Protein AF-A0A2G8KQA8-F1 (afdb_monomer)

pLDDT: mean 78.53, std 25.33, range [18.86, 98.88]

InterPro domains:
  IPR009581 FAM20, C-terminal [PF06702] (255-430)
  IPR024869 FAM20 [PTHR12450] (259-436)

Mean predicted aligned error: 11.68 Å

Sequence (452 aa):
MFLDVGWCCCANGKLRKRIMVLISGQYLLHINIWHDICTEEEKAERGLNFRNEETMEKIGGSSQQYKVSRSELIPFVFVRNRNKFEALFRDHESSNKLPEDFSSRDELFKSHDDHDANKTYKPWERFHRDINRYQLYSYNNTEMMTSLMTYLNEAPIKICQQMPGGTQIKLNITFQDGGQALMKPWRVPREFETLPNHYFFADIERHTSEIAAFHLDRILDFRRVPPTFGRIFNITSEIRPHANGKAFKKSFFKSPEVGHRKTWINPFKRAYRLARGGAIWEDDPSYCHTVVMQKPPYNRGRRLLDIVDLAIFDFLIDNFDRHNYNTLRNFNNFTSTIHYDHGRAFGRYKEDDILALAALKQCCILRNSTYQRLLLLDKDEYKLGDVMRESLSLDPIAPVLYEPHYDALNRRLGIVIKEVKRCIEYSESESDVLKAEPTLAEYLRSIKPHND

Secondary structure (DSSP, 8-state):
-----------SS--------------------------SGGGSS------------------------TTS----------HHHHHHHHTS--SSPPPTT--TTTBSS-GGG---TT-PPPHHHHHHHH-BSS-SS-TT-HHHHHHHHHHHHHPPEEEEEEPSSSSS--EEEEETTS-EEEE----S-TT-PPPTT--GGGPPPPHHHHHHHHHHHHHTT---SPP-------IIIIITTTB-TTTTS----PPPSSSPEEEEE-TTPPP--SSS---HHHH-TTHIIIIITTSTTTTSTTHHHHHHHHHHHHHHTT----SEEEEEGGGTTSSPEEP---TT-S--SS---GGGGHHHHHH--EEHHHHHHHHHHTSGGG-HHHHHHHHHTTSTT---S-THHHHHHHHHHHHHHHHHHHHHHTSSSHHHHEEPPPPHHHHHHHHS----

Nearest PDB structures (foldseek):
  5yh0-assembly1_C  TM=8.962E-01  e=3.379E-32  Danio rerio
  5yh0-assembly1_K  TM=8.976E-01  e=4.184E-32  Danio rerio
  5yh0-assembly1_I  TM=9.023E-01  e=1.430E-31  Danio rerio
  5yh2-assembly1_B  TM=8.964E-01  e=9.696E-29  Homo sapiens
  5yh2-assembly1_A  TM=8.935E-01  e=1.336E-28  Homo sapiens

Solvent-accessible surface area (backbone atoms only — not comparable to full-atom values): 27705 Å² total; per-residue (Å²): 134,85,71,50,71,89,87,85,62,68,52,86,91,70,96,73,92,81,85,82,89,86,74,90,35,50,82,83,86,87,81,95,76,92,82,82,44,59,55,73,83,77,55,76,87,59,94,71,92,77,84,78,89,88,86,84,79,87,79,88,72,79,88,76,76,81,74,81,57,91,81,76,76,74,76,73,84,83,76,87,66,47,62,41,40,53,41,54,61,71,80,37,78,75,60,67,64,82,61,92,83,69,51,72,86,40,36,72,47,52,73,86,80,60,93,55,97,82,69,82,70,54,53,70,56,48,47,52,45,54,18,36,40,71,29,49,49,68,90,81,48,60,68,60,52,50,45,37,46,51,46,72,55,65,59,55,70,53,38,37,42,77,54,87,72,81,96,63,80,41,32,42,36,30,32,72,90,69,51,74,48,84,45,56,60,88,74,70,65,68,82,56,60,62,58,93,87,57,52,67,93,71,54,70,58,34,42,46,24,37,29,51,47,23,55,48,29,53,74,65,54,56,29,30,40,67,93,47,73,46,68,88,75,56,54,77,76,61,40,53,81,25,42,55,86,78,55,87,60,87,82,85,77,81,70,76,94,63,78,50,70,41,80,44,75,36,93,81,31,70,57,94,64,96,63,92,73,74,27,72,67,78,78,34,74,56,38,33,64,74,52,44,50,68,32,85,69,37,50,54,60,52,43,42,48,48,48,23,55,47,22,52,50,28,39,50,38,45,36,74,75,58,46,56,48,32,30,45,48,89,46,55,82,71,36,39,54,41,54,71,89,36,25,51,18,61,26,54,48,92,64,80,71,68,71,42,34,44,53,40,75,35,53,36,43,40,43,40,41,53,52,54,48,52,60,49,29,69,33,84,79,37,27,45,27,59,25,49,53,38,58,41,62,76,39,81,53,51,76,53,71,38,56,61,46,32,56,31,33,43,54,40,49,54,52,52,53,50,52,51,51,52,39,37,74,75,40,98,42,59,68,69,22,42,31,76,86,69,50,70,69,58,38,56,57,74,69,53,78,84,88,124

Organism: Stichopus japonicus (NCBI:txid307972)

Foldseek 3Di:
DDFDADDDDDDDPDDDDDDDDDDGGDDDDDDDDDDDDDDDVVPPPDPDDDDDDDDDDDDDDDPDPPPPDPPPDQDDDDDPDLQLLVCLLVVDDQLQDDDPPDDLLFFLDGPVVDPDPPDDDQLVRVQNRQCGQQASHDQPPVVSLVSVLCCVADFAFQAWEFDPDDDATWIWTAGPVGDIDIDDDADDDQPAAADPPDDLVRFFFHLLQLQLLCLLCSLLSRRQRPRHFDYDDPCVPRPVVRHPPVPVPDDDDDDPPGQDKDKDFQLLQWDPDPDDDIRPLVVDLQCCVPPVCVDPPRVFACVLQLSLVVLLSCQLFVRRRPRMWIFGPSNPSSGHIHDDDSRSTPNDLVDGDCSSNSSCQRQLAYALSSLVSLVVCLDPSNPQLSSSSSSCSPGPPPVSHRNSSSVSSNVSSVVSNVSNVVSCVPDPHNCSHHPYHGDPVRRVVVPDDPPD

Structure (mmCIF, N/CA/C/O backbone):
data_AF-A0A2G8KQA8-F1
#
_entry.id   AF-A0A2G8KQA8-F1
#
loop_
_atom_site.group_PDB
_atom_site.id
_atom_site.type_symbol
_atom_site.label_atom_id
_atom_site.label_alt_id
_atom_site.label_comp_id
_atom_site.label_asym_id
_atom_site.label_entity_id
_atom_site.label_seq_id
_atom_site.pdbx_PDB_ins_code
_atom_site.Cartn_x
_atom_site.Cartn_y
_atom_site.Cartn_z
_atom_site.occupancy
_atom_site.B_iso_or_equiv
_atom_site.auth_seq_id
_atom_site.auth_comp_id
_atom_site.auth_asym_id
_atom_site.auth_atom_id
_atom_site.pdbx_PDB_model_num
ATOM 1 N N . MET A 1 1 ? 33.728 9.127 2.354 1.00 21.34 1 MET A N 1
ATOM 2 C CA . MET A 1 1 ? 34.869 8.268 1.973 1.00 21.34 1 MET A CA 1
ATOM 3 C C . MET A 1 1 ? 35.042 8.419 0.470 1.00 21.34 1 MET A C 1
ATOM 5 O O . MET A 1 1 ? 34.021 8.471 -0.207 1.00 21.34 1 MET A O 1
ATOM 9 N N . PHE A 1 2 ? 36.262 8.636 -0.023 1.00 18.86 2 PHE A N 1
ATOM 10 C CA . PHE A 1 2 ? 36.504 8.922 -1.444 1.00 18.86 2 PHE A CA 1
ATOM 11 C C . PHE A 1 2 ? 36.465 7.645 -2.299 1.00 18.86 2 PHE A C 1
ATOM 13 O O . PHE A 1 2 ? 36.791 6.565 -1.817 1.00 18.86 2 PHE A O 1
ATOM 20 N N . LEU A 1 3 ? 36.059 7.806 -3.559 1.00 22.08 3 LEU A N 1
ATOM 21 C CA . LEU A 1 3 ? 36.198 6.821 -4.634 1.00 22.08 3 LEU A CA 1
ATOM 22 C C . LEU A 1 3 ? 37.548 7.037 -5.336 1.00 22.08 3 LEU A C 1
ATOM 24 O O . LEU A 1 3 ? 37.953 8.184 -5.524 1.00 22.08 3 LEU A O 1
ATOM 28 N N . ASP A 1 4 ? 38.196 5.950 -5.743 1.00 20.31 4 ASP A N 1
ATOM 29 C CA . ASP A 1 4 ? 39.437 5.913 -6.519 1.00 20.31 4 ASP A CA 1
ATOM 30 C C . ASP A 1 4 ? 39.538 4.562 -7.264 1.00 20.31 4 ASP A C 1
ATOM 32 O O . ASP A 1 4 ? 39.092 3.525 -6.761 1.00 20.31 4 ASP A O 1
ATOM 36 N N . VAL A 1 5 ? 40.094 4.553 -8.475 1.00 24.53 5 VAL A N 1
ATOM 37 C CA . VAL A 1 5 ? 39.963 3.439 -9.429 1.00 24.53 5 VAL A CA 1
ATOM 38 C C . VAL A 1 5 ? 41.326 3.029 -9.995 1.00 24.53 5 VAL A C 1
ATOM 40 O O . VAL A 1 5 ? 41.736 3.502 -11.053 1.00 24.53 5 VAL A O 1
ATOM 43 N N . GLY A 1 6 ? 42.008 2.097 -9.329 1.00 22.22 6 GLY A N 1
ATOM 44 C CA . GLY A 1 6 ? 43.159 1.393 -9.909 1.00 22.22 6 GLY A CA 1
ATOM 45 C C . GLY A 1 6 ? 42.725 0.352 -10.952 1.00 22.22 6 GLY A C 1
ATOM 46 O O . GLY A 1 6 ? 41.716 -0.329 -10.760 1.00 22.22 6 GLY A O 1
ATOM 47 N N . TRP A 1 7 ? 43.470 0.228 -12.056 1.00 27.27 7 TRP A N 1
ATOM 48 C CA . TRP A 1 7 ? 43.166 -0.680 -13.175 1.00 27.27 7 TRP A CA 1
ATOM 49 C C . TRP A 1 7 ? 44.013 -1.965 -13.169 1.00 27.27 7 TRP A C 1
ATOM 51 O O . TRP A 1 7 ? 45.228 -1.895 -13.015 1.00 27.27 7 TRP A O 1
ATOM 61 N N . CYS A 1 8 ? 43.354 -3.103 -13.436 1.00 24.64 8 CYS A N 1
ATOM 62 C CA . CYS A 1 8 ? 43.906 -4.427 -13.791 1.00 24.64 8 CYS A CA 1
ATOM 63 C C . CYS A 1 8 ? 42.892 -5.154 -14.716 1.00 24.64 8 CYS A C 1
ATOM 65 O O . CYS A 1 8 ? 41.729 -4.741 -14.774 1.00 24.64 8 CYS A O 1
ATOM 67 N N . CYS A 1 9 ? 43.260 -6.243 -15.411 1.00 32.12 9 CYS A N 1
ATOM 68 C CA . CYS A 1 9 ? 42.311 -7.036 -16.222 1.00 32.12 9 CYS A CA 1
ATOM 69 C C . CYS A 1 9 ? 42.549 -8.572 -16.219 1.00 32.12 9 CYS A C 1
ATOM 71 O O . CYS A 1 9 ? 41.814 -9.257 -15.504 1.00 32.12 9 CYS A O 1
ATOM 73 N N . CYS A 1 10 ? 43.473 -9.222 -16.947 1.00 31.94 10 CYS A N 1
ATOM 74 C CA . CYS A 1 10 ? 44.391 -8.784 -18.014 1.00 31.94 10 CYS A CA 1
ATOM 75 C C . CYS A 1 10 ? 44.670 -9.894 -19.064 1.00 31.94 10 CYS A C 1
ATOM 77 O O . CYS A 1 10 ? 43.884 -10.023 -20.003 1.00 31.94 10 CYS A O 1
ATOM 79 N N . ALA A 1 11 ? 45.740 -10.704 -18.950 1.00 30.33 11 ALA A N 1
ATOM 80 C CA . ALA A 1 11 ? 46.207 -11.601 -20.019 1.00 30.33 11 ALA A CA 1
ATOM 81 C C . ALA A 1 11 ? 46.824 -12.947 -19.552 1.00 30.33 11 ALA A C 1
ATOM 83 O O . ALA A 1 11 ? 47.834 -12.989 -18.863 1.00 30.33 11 ALA A O 1
ATOM 84 N N . ASN A 1 12 ? 46.255 -14.065 -20.031 1.00 29.34 12 ASN A N 1
ATOM 85 C CA . ASN A 1 12 ? 46.916 -15.382 -20.176 1.00 29.34 12 ASN A CA 1
ATOM 86 C C . ASN A 1 12 ? 46.360 -16.108 -21.433 1.00 29.34 12 ASN A C 1
ATOM 88 O O . ASN A 1 12 ? 46.082 -17.306 -21.445 1.00 29.34 12 ASN A O 1
ATOM 92 N N . GLY A 1 13 ? 46.056 -15.326 -22.479 1.00 31.31 13 GLY A N 1
ATOM 93 C CA . GLY A 1 13 ? 45.678 -15.804 -23.817 1.00 31.31 13 GLY A CA 1
ATOM 94 C C . GLY A 1 13 ? 44.315 -16.497 -24.006 1.00 31.31 13 GLY A C 1
ATOM 95 O O . GLY A 1 13 ? 44.051 -16.957 -25.114 1.00 31.31 13 GLY A O 1
ATOM 96 N N . LYS A 1 14 ? 43.434 -16.601 -22.996 1.00 26.62 14 LYS A N 1
ATOM 97 C CA . LYS A 1 14 ? 42.127 -17.290 -23.131 1.00 26.62 14 LYS A CA 1
ATOM 98 C C . LYS A 1 14 ? 40.945 -16.480 -22.588 1.00 26.62 14 LYS A C 1
ATOM 100 O O . LYS A 1 14 ? 40.931 -16.087 -21.426 1.00 26.62 14 LYS A O 1
ATOM 105 N N . LEU A 1 15 ? 39.918 -16.291 -23.425 1.00 29.31 15 LEU A N 1
ATOM 106 C CA . LEU A 1 15 ? 38.656 -15.641 -23.054 1.00 29.31 15 LEU A CA 1
ATOM 107 C C . LEU A 1 15 ? 37.877 -16.456 -22.006 1.00 29.31 15 LEU A C 1
ATOM 109 O O . LEU A 1 15 ? 37.531 -17.613 -22.241 1.00 29.31 15 LEU A O 1
ATOM 113 N N . ARG A 1 16 ? 37.496 -15.807 -20.899 1.00 25.53 16 ARG A N 1
ATOM 114 C CA . ARG A 1 16 ? 36.477 -16.289 -19.951 1.00 25.53 16 ARG A CA 1
ATOM 115 C C . ARG A 1 16 ? 35.281 -15.333 -19.954 1.00 25.53 16 ARG A C 1
ATOM 117 O O . ARG A 1 16 ? 35.460 -14.120 -19.878 1.00 25.53 16 ARG A O 1
ATOM 124 N N . LYS A 1 17 ? 34.051 -15.862 -19.989 1.00 24.86 17 LYS A N 1
ATOM 125 C CA . LYS A 1 17 ? 32.833 -15.061 -19.768 1.00 24.86 17 LYS A CA 1
ATOM 126 C C . LYS A 1 17 ? 32.729 -14.687 -18.281 1.00 24.86 17 LYS A C 1
ATOM 128 O O . LYS A 1 17 ? 32.199 -15.472 -17.500 1.00 24.86 17 LYS A O 1
ATOM 133 N N . ARG A 1 18 ? 33.211 -13.502 -17.887 1.00 23.42 18 ARG A N 1
ATOM 134 C CA . ARG A 1 18 ? 32.803 -12.869 -16.617 1.00 23.42 18 ARG A CA 1
ATOM 135 C C . ARG A 1 18 ? 31.377 -12.317 -16.747 1.00 23.42 18 ARG A C 1
ATOM 137 O O . ARG A 1 18 ? 30.971 -11.911 -17.835 1.00 23.42 18 ARG A O 1
ATOM 144 N N . ILE A 1 19 ? 30.651 -12.242 -15.634 1.00 24.67 19 ILE A N 1
ATOM 145 C CA . ILE A 1 19 ? 29.413 -11.461 -15.485 1.00 24.67 19 ILE A CA 1
ATOM 146 C C . ILE A 1 19 ? 29.564 -10.657 -14.190 1.00 24.67 19 ILE A C 1
ATOM 148 O O . ILE A 1 19 ? 29.919 -11.222 -13.160 1.00 24.67 19 ILE A O 1
ATOM 152 N N . MET A 1 20 ? 29.374 -9.337 -14.254 1.00 21.27 20 MET A N 1
ATOM 153 C CA . MET A 1 20 ? 29.658 -8.403 -13.157 1.00 21.27 20 MET A CA 1
ATOM 154 C C . MET A 1 20 ? 28.683 -7.220 -13.195 1.00 21.27 20 MET A C 1
ATOM 156 O O . MET A 1 20 ? 28.282 -6.783 -14.273 1.00 21.27 20 MET A O 1
ATOM 160 N N . VAL A 1 21 ? 28.373 -6.649 -12.028 1.00 32.19 21 VAL A N 1
ATOM 161 C CA . VAL A 1 21 ? 27.911 -5.254 -11.919 1.00 32.19 21 VAL A CA 1
ATOM 162 C C . VAL A 1 21 ? 29.154 -4.381 -11.744 1.00 32.19 21 VAL A C 1
ATOM 164 O O . VAL A 1 21 ? 30.045 -4.746 -10.981 1.00 32.19 21 VAL A O 1
ATOM 167 N N . LEU A 1 22 ? 29.234 -3.249 -12.449 1.00 19.50 22 LEU A N 1
ATOM 168 C CA . LEU A 1 22 ? 30.428 -2.401 -12.473 1.00 19.50 22 LEU A CA 1
ATOM 169 C C . LEU A 1 22 ? 30.052 -0.934 -12.212 1.00 19.50 22 LEU A C 1
ATOM 171 O O . LEU A 1 22 ? 29.416 -0.285 -13.039 1.00 19.50 22 LEU A O 1
ATOM 175 N N . ILE A 1 23 ? 30.478 -0.423 -11.056 1.00 24.95 23 ILE A N 1
ATOM 176 C CA . ILE A 1 23 ? 30.623 1.008 -10.756 1.00 24.95 23 ILE A CA 1
ATOM 177 C C . ILE A 1 23 ? 32.128 1.247 -10.594 1.00 24.95 23 ILE A C 1
ATOM 179 O O . ILE A 1 23 ? 32.822 0.402 -10.030 1.00 24.95 23 ILE A O 1
ATOM 183 N N . SER A 1 24 ? 32.651 2.357 -11.115 1.00 29.48 24 SER A N 1
ATOM 184 C CA . SER A 1 24 ? 34.073 2.693 -10.985 1.00 29.48 24 SER A CA 1
ATOM 185 C C . SER A 1 24 ? 34.456 2.876 -9.507 1.00 29.48 24 SER A C 1
ATOM 187 O O . SER A 1 24 ? 33.782 3.637 -8.814 1.00 29.48 24 SER A O 1
ATOM 189 N N . GLY A 1 25 ? 35.506 2.171 -9.065 1.00 26.42 25 GLY A N 1
ATOM 190 C CA . GLY A 1 25 ? 35.935 1.982 -7.667 1.00 26.42 25 GLY A CA 1
ATOM 191 C C . GLY A 1 25 ? 36.143 3.240 -6.806 1.00 26.42 25 GLY A C 1
ATOM 192 O O . GLY A 1 25 ? 36.114 4.367 -7.286 1.00 26.42 25 GLY A O 1
ATOM 193 N N . GLN A 1 26 ? 36.343 3.105 -5.493 1.00 23.48 26 GLN A N 1
ATOM 194 C CA . GLN A 1 26 ? 36.971 1.969 -4.805 1.00 23.48 26 GLN A CA 1
ATOM 195 C C . GLN A 1 26 ? 35.992 1.067 -4.025 1.00 23.48 26 GLN A C 1
ATOM 197 O O . GLN A 1 26 ? 34.780 1.271 -4.031 1.00 23.48 26 GLN A O 1
ATOM 202 N N . TYR A 1 27 ? 36.553 0.060 -3.349 1.00 30.25 27 TYR A N 1
ATOM 203 C CA . TYR A 1 27 ? 35.933 -0.744 -2.286 1.00 30.25 27 TYR A CA 1
ATOM 204 C C . TYR A 1 27 ? 35.489 0.155 -1.102 1.00 30.25 27 TYR A C 1
ATOM 206 O O . TYR A 1 27 ? 35.905 1.307 -1.008 1.00 30.25 27 TYR A O 1
ATOM 214 N N . LEU A 1 28 ? 34.677 -0.267 -0.129 1.00 23.86 28 LEU A N 1
ATOM 215 C CA . LEU A 1 28 ? 34.207 -1.601 0.281 1.00 23.86 28 LEU A CA 1
ATOM 216 C C . LEU A 1 28 ? 32.668 -1.713 0.140 1.00 23.86 28 LEU A C 1
ATOM 218 O O . LEU A 1 28 ? 31.986 -0.705 -0.013 1.00 23.86 28 LEU A O 1
ATOM 222 N N . LEU A 1 29 ? 32.030 -2.889 0.195 1.00 23.11 29 LEU A N 1
ATOM 223 C CA . LEU A 1 29 ? 32.485 -4.234 0.600 1.00 23.11 29 LEU A CA 1
ATOM 224 C C . LEU A 1 29 ? 32.806 -5.155 -0.599 1.00 23.11 29 LEU A C 1
ATOM 226 O O . LEU A 1 29 ? 32.811 -4.716 -1.745 1.00 23.11 29 LEU A O 1
ATOM 230 N N . HIS A 1 30 ? 33.074 -6.436 -0.328 1.00 22.81 30 HIS A N 1
ATOM 231 C CA . HIS A 1 30 ? 33.314 -7.486 -1.321 1.00 22.81 30 HIS A CA 1
ATOM 232 C C . HIS A 1 30 ? 32.661 -8.810 -0.880 1.00 22.81 30 HIS A C 1
ATOM 234 O O . HIS A 1 30 ? 32.483 -9.037 0.317 1.00 22.81 30 HIS A O 1
ATOM 240 N N . ILE A 1 31 ? 32.339 -9.691 -1.833 1.00 23.30 31 ILE A N 1
ATOM 241 C CA . ILE A 1 31 ? 32.024 -11.112 -1.606 1.00 23.30 31 ILE A CA 1
ATOM 242 C C . ILE A 1 31 ? 32.890 -11.908 -2.590 1.00 23.30 31 ILE A C 1
ATOM 244 O O . ILE A 1 31 ? 32.890 -11.624 -3.785 1.00 23.30 31 ILE A O 1
ATOM 248 N N . ASN A 1 32 ? 33.664 -12.870 -2.085 1.00 21.27 32 ASN A N 1
ATOM 249 C CA . ASN A 1 32 ? 34.708 -13.550 -2.855 1.00 21.27 32 ASN A CA 1
ATOM 250 C C . ASN A 1 32 ? 34.158 -14.639 -3.789 1.00 21.27 32 ASN A C 1
ATOM 252 O O . ASN A 1 32 ? 33.551 -15.594 -3.311 1.00 21.27 32 ASN A O 1
ATOM 256 N N . ILE A 1 33 ? 34.506 -14.570 -5.079 1.00 23.61 33 ILE A N 1
ATOM 257 C CA . ILE A 1 33 ? 34.629 -15.722 -5.994 1.00 23.61 33 ILE A CA 1
ATOM 258 C C . ILE A 1 33 ? 35.889 -15.477 -6.860 1.00 23.61 33 ILE A C 1
ATOM 260 O O . ILE A 1 33 ? 36.173 -14.334 -7.213 1.00 23.61 33 ILE A O 1
ATOM 264 N N . TRP A 1 34 ? 36.696 -16.514 -7.122 1.00 22.84 34 TRP A N 1
ATOM 265 C CA . TRP A 1 34 ? 38.106 -16.399 -7.556 1.00 22.84 34 TRP A CA 1
ATOM 266 C C . TRP A 1 34 ? 38.349 -15.796 -8.960 1.00 22.84 34 TRP A C 1
ATOM 268 O O . TRP A 1 34 ? 37.497 -15.874 -9.844 1.00 22.84 34 TRP A O 1
ATOM 278 N N . HIS A 1 35 ? 39.538 -15.200 -9.157 1.00 29.80 35 HIS A N 1
ATOM 279 C CA . HIS A 1 35 ? 39.833 -14.247 -10.240 1.00 29.80 35 HIS A CA 1
ATOM 280 C C . HIS A 1 35 ? 41.280 -14.336 -10.786 1.00 29.80 35 HIS A C 1
ATOM 282 O O . HIS A 1 35 ? 42.231 -13.920 -10.127 1.00 29.80 35 HIS A O 1
ATOM 288 N N . ASP A 1 36 ? 41.433 -14.776 -12.038 1.00 24.98 36 ASP A N 1
ATOM 289 C CA . ASP A 1 36 ? 42.525 -14.399 -12.962 1.00 24.98 36 ASP A CA 1
ATOM 290 C C . ASP A 1 36 ? 42.242 -12.975 -13.502 1.00 24.98 36 ASP A C 1
ATOM 292 O O . ASP A 1 36 ? 41.065 -12.640 -13.637 1.00 24.98 36 ASP A O 1
ATOM 296 N N . ILE A 1 37 ? 43.162 -12.088 -13.921 1.00 27.98 37 ILE A N 1
ATOM 297 C CA . ILE A 1 37 ? 44.577 -12.133 -14.383 1.00 27.98 37 ILE A CA 1
ATOM 298 C C . ILE A 1 37 ? 45.149 -10.694 -14.110 1.00 27.98 37 ILE A C 1
ATOM 300 O O . ILE A 1 37 ? 44.334 -9.781 -14.002 1.00 27.98 37 ILE A O 1
ATOM 304 N N . CYS A 1 38 ? 46.429 -10.332 -13.923 1.00 27.03 38 CYS A N 1
ATOM 305 C CA . CYS A 1 38 ? 47.766 -10.844 -14.282 1.00 27.03 38 CYS A CA 1
ATOM 306 C C . CYS A 1 38 ? 48.194 -10.569 -15.752 1.00 27.03 38 CYS A C 1
ATOM 308 O O . CYS A 1 38 ? 47.388 -10.736 -16.666 1.00 27.03 38 CYS A O 1
ATOM 310 N N . THR A 1 39 ? 49.440 -10.111 -15.970 1.00 37.16 39 THR A N 1
ATOM 311 C CA . THR A 1 39 ? 49.972 -9.555 -17.247 1.00 37.16 39 THR A CA 1
ATOM 312 C C . THR A 1 39 ? 51.514 -9.611 -17.305 1.00 37.16 39 THR A C 1
ATOM 314 O O . THR A 1 39 ? 52.137 -10.045 -16.340 1.00 37.16 39 THR A O 1
ATOM 317 N N . GLU A 1 40 ? 52.139 -9.110 -18.386 1.00 33.78 40 GLU A N 1
ATOM 318 C CA . GLU A 1 40 ? 53.599 -8.900 -18.483 1.00 33.78 40 GLU A CA 1
ATOM 319 C C . GLU A 1 40 ? 54.078 -7.499 -18.051 1.00 33.78 40 GLU A C 1
ATOM 321 O O . GLU A 1 40 ? 55.101 -7.401 -17.380 1.00 33.78 40 GLU A O 1
ATOM 326 N N . GLU A 1 41 ? 53.341 -6.415 -18.333 1.00 37.22 41 GLU A N 1
ATOM 327 C CA . GLU A 1 41 ? 53.727 -5.064 -17.863 1.00 37.22 41 GLU A CA 1
ATOM 328 C C . GLU A 1 41 ? 53.621 -4.930 -16.326 1.00 37.22 41 GLU A C 1
ATOM 330 O O . GLU A 1 41 ? 54.417 -4.234 -15.704 1.00 37.22 41 GLU A O 1
ATOM 335 N N . GLU A 1 42 ? 52.722 -5.691 -15.685 1.00 34.94 42 GLU A N 1
ATOM 336 C CA . GLU A 1 42 ? 52.574 -5.774 -14.218 1.00 34.94 42 GLU A CA 1
ATOM 337 C C . GLU A 1 42 ? 53.774 -6.437 -13.494 1.00 34.94 42 GLU A C 1
ATO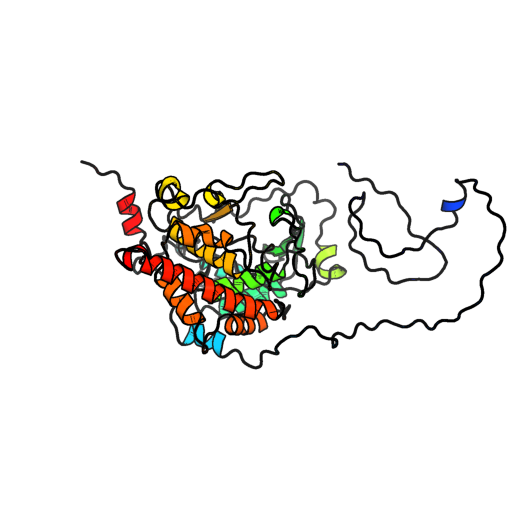M 339 O O . GLU A 1 42 ? 53.831 -6.409 -12.263 1.00 34.94 42 GLU A O 1
ATOM 344 N N . LYS A 1 43 ? 54.719 -7.068 -14.213 1.00 36.34 43 LYS A N 1
ATOM 345 C CA . LYS A 1 43 ? 55.786 -7.900 -13.612 1.00 36.34 43 LYS A CA 1
ATOM 346 C C . LYS A 1 43 ? 57.117 -7.182 -13.371 1.00 36.34 43 LYS A C 1
ATOM 348 O O . LYS A 1 43 ? 57.933 -7.692 -12.608 1.00 36.34 43 LYS A O 1
ATOM 353 N N . ALA A 1 44 ? 57.359 -6.027 -13.993 1.00 34.16 44 ALA A N 1
ATOM 354 C CA . ALA A 1 44 ? 58.685 -5.397 -13.990 1.00 34.16 44 ALA A CA 1
ATOM 355 C C . ALA A 1 44 ? 59.022 -4.596 -12.712 1.00 34.16 44 ALA A C 1
ATOM 357 O O . ALA A 1 44 ? 60.193 -4.478 -12.361 1.00 34.16 44 ALA A O 1
ATOM 358 N N . GLU A 1 45 ? 58.029 -4.064 -11.990 1.00 32.38 45 GLU A N 1
ATOM 359 C CA . GLU A 1 45 ? 58.265 -3.156 -10.847 1.00 32.38 45 GLU A CA 1
ATOM 360 C C . GLU A 1 45 ? 58.493 -3.851 -9.492 1.00 32.38 45 GLU A C 1
ATOM 362 O O . GLU A 1 45 ? 58.807 -3.193 -8.499 1.00 32.38 45 GLU A O 1
ATOM 367 N N . ARG A 1 46 ? 58.324 -5.175 -9.402 1.00 33.34 46 ARG A N 1
ATOM 368 C CA . ARG A 1 46 ? 58.418 -5.912 -8.130 1.00 33.34 46 ARG A CA 1
ATOM 369 C C . ARG A 1 46 ? 59.437 -7.033 -8.230 1.00 33.34 46 ARG A C 1
ATOM 371 O O . ARG A 1 46 ? 59.091 -8.168 -8.539 1.00 33.34 46 ARG A O 1
ATOM 378 N N . GLY A 1 47 ? 60.691 -6.695 -7.928 1.00 31.53 47 GLY A N 1
ATOM 379 C CA . GLY A 1 47 ? 61.838 -7.607 -7.904 1.00 31.53 47 GLY A CA 1
ATOM 380 C C . GLY A 1 47 ? 61.723 -8.717 -6.855 1.00 31.53 47 GLY A C 1
ATOM 381 O O . GLY A 1 47 ? 62.409 -8.693 -5.837 1.00 31.53 47 GLY A O 1
ATOM 382 N N . LEU A 1 48 ? 60.866 -9.702 -7.117 1.00 28.14 48 LEU A N 1
ATOM 383 C CA . LEU A 1 48 ? 60.692 -10.917 -6.330 1.00 28.14 48 LEU A CA 1
ATOM 384 C C . LEU A 1 48 ? 61.133 -12.124 -7.159 1.00 28.14 48 LEU A C 1
ATOM 386 O O . LEU A 1 48 ? 60.349 -12.745 -7.873 1.00 28.14 48 LEU A O 1
ATOM 390 N N . ASN A 1 49 ? 62.417 -12.459 -7.030 1.00 33.38 49 ASN A N 1
ATOM 391 C CA . ASN A 1 49 ? 62.955 -13.736 -7.481 1.00 33.38 49 ASN A CA 1
ATOM 392 C C . ASN A 1 49 ? 62.285 -14.881 -6.711 1.00 33.38 49 ASN A C 1
ATOM 394 O O . ASN A 1 49 ? 62.581 -15.070 -5.533 1.00 33.38 49 ASN A O 1
ATOM 398 N N . PHE A 1 50 ? 61.491 -15.704 -7.394 1.00 26.31 50 PHE A N 1
ATOM 399 C CA . PHE A 1 50 ? 61.222 -17.071 -6.956 1.00 26.31 50 PHE A CA 1
ATOM 400 C C . PHE A 1 50 ? 61.499 -18.040 -8.103 1.00 26.31 50 PHE A C 1
ATOM 402 O O . PHE A 1 50 ? 60.832 -18.033 -9.134 1.00 26.31 50 PHE A O 1
ATOM 409 N N . ARG A 1 51 ? 62.556 -18.835 -7.913 1.00 29.23 51 ARG A N 1
ATOM 410 C CA . ARG A 1 51 ? 62.927 -19.962 -8.772 1.00 29.23 51 ARG A CA 1
ATOM 411 C C . ARG A 1 51 ? 62.055 -21.184 -8.465 1.00 29.23 51 ARG A C 1
ATOM 413 O O . ARG A 1 51 ? 61.474 -21.273 -7.386 1.00 29.23 51 ARG A O 1
ATOM 420 N N . ASN A 1 52 ? 62.140 -22.150 -9.378 1.00 26.55 52 ASN A N 1
ATOM 421 C CA . ASN A 1 52 ? 61.647 -23.526 -9.307 1.00 26.55 52 ASN A CA 1
ATOM 422 C C . ASN A 1 52 ? 60.179 -23.699 -9.716 1.00 26.55 52 ASN A C 1
ATOM 424 O O . ASN A 1 52 ? 59.270 -23.871 -8.907 1.00 26.55 52 ASN A O 1
ATOM 428 N N . GLU A 1 53 ? 60.003 -23.747 -11.035 1.00 35.66 53 GLU A N 1
ATOM 429 C CA . GLU A 1 53 ? 59.129 -24.738 -11.660 1.00 35.66 53 GLU A CA 1
ATOM 430 C C . GLU A 1 53 ? 59.489 -26.144 -11.140 1.00 35.66 53 GLU A C 1
ATOM 432 O O . GLU A 1 53 ? 60.672 -26.462 -11.088 1.00 35.66 53 GLU A O 1
ATOM 437 N N . GLU A 1 54 ? 58.491 -26.953 -10.763 1.00 28.41 54 GLU A N 1
ATOM 438 C CA . GLU A 1 54 ? 58.397 -28.413 -11.002 1.00 28.41 54 GLU A CA 1
ATOM 439 C C . GLU A 1 54 ? 57.252 -29.028 -10.174 1.00 28.41 54 GLU A C 1
ATOM 441 O O . GLU A 1 54 ? 57.449 -29.494 -9.057 1.00 28.41 54 GLU A O 1
ATOM 446 N N . THR A 1 55 ? 56.027 -28.998 -10.720 1.00 26.23 55 THR A N 1
ATOM 447 C CA . THR A 1 55 ? 54.995 -30.070 -10.667 1.00 26.23 55 THR A CA 1
ATOM 448 C C . THR A 1 55 ? 53.660 -29.536 -11.205 1.00 26.23 55 THR A C 1
ATOM 450 O O . THR A 1 55 ? 52.794 -29.063 -10.477 1.00 26.23 55 THR A O 1
ATOM 453 N N . MET A 1 56 ? 53.480 -29.619 -12.526 1.00 23.98 56 MET A N 1
ATOM 454 C CA . MET A 1 56 ? 52.191 -29.409 -13.201 1.00 23.98 56 MET A CA 1
ATOM 455 C C . MET A 1 56 ? 51.798 -30.704 -13.909 1.00 23.98 56 MET A C 1
ATOM 457 O O . MET A 1 56 ? 52.014 -30.882 -15.109 1.00 23.98 56 MET A O 1
ATOM 461 N N . GLU A 1 57 ? 51.254 -31.641 -13.134 1.00 25.61 57 GLU A N 1
ATOM 462 C CA . GLU A 1 57 ? 50.724 -32.888 -13.674 1.00 25.61 57 GLU A CA 1
ATOM 463 C C . GLU A 1 57 ? 49.409 -32.613 -14.425 1.00 25.61 57 GLU A C 1
ATOM 465 O O . GLU A 1 57 ? 48.511 -31.918 -13.943 1.00 25.61 57 GLU A O 1
ATOM 470 N N . LYS A 1 58 ? 49.310 -33.108 -15.663 1.00 30.53 58 LYS A N 1
ATOM 471 C CA . LYS A 1 58 ? 48.176 -32.830 -16.552 1.00 30.53 58 LYS A CA 1
ATOM 472 C C . LYS A 1 58 ? 46.925 -33.579 -16.092 1.00 30.53 58 LYS A C 1
ATOM 474 O O . LYS A 1 58 ? 46.753 -34.741 -16.446 1.00 30.53 58 LYS A O 1
ATOM 479 N N . ILE A 1 59 ? 45.979 -32.883 -15.464 1.00 26.61 59 ILE A N 1
ATOM 480 C CA . ILE A 1 59 ? 44.587 -33.352 -15.405 1.00 26.61 59 ILE A CA 1
ATOM 481 C C . ILE A 1 59 ? 43.785 -32.642 -16.496 1.00 26.61 59 ILE A C 1
ATOM 483 O O . ILE A 1 59 ? 43.371 -31.490 -16.365 1.00 26.61 59 ILE A O 1
ATOM 487 N N . GLY A 1 60 ? 43.577 -33.347 -17.608 1.00 36.94 60 GLY A N 1
ATOM 488 C CA . GLY A 1 60 ? 42.625 -32.936 -18.633 1.00 36.94 60 GLY A CA 1
ATOM 489 C C . GLY A 1 60 ? 41.198 -33.098 -18.114 1.00 36.94 60 GLY A C 1
ATOM 490 O O . GLY A 1 60 ? 40.737 -34.218 -17.930 1.00 36.94 60 GLY A O 1
ATOM 491 N N . GLY A 1 61 ? 40.498 -31.984 -17.897 1.00 25.97 61 GLY A N 1
ATOM 492 C CA . GLY A 1 61 ? 39.082 -31.957 -17.530 1.00 25.97 61 GLY A CA 1
ATOM 493 C C . GLY A 1 61 ? 38.265 -31.245 -18.603 1.00 25.97 61 GLY A C 1
ATOM 494 O O . GLY A 1 61 ? 38.575 -30.113 -18.976 1.00 25.97 61 GLY A O 1
ATOM 495 N N . SER A 1 62 ? 37.224 -31.904 -19.114 1.00 27.30 62 SER A N 1
ATOM 496 C CA . SER A 1 62 ? 36.292 -31.331 -20.091 1.00 27.30 62 SER A CA 1
ATOM 497 C C . SER A 1 62 ? 35.694 -30.012 -19.600 1.00 27.30 62 SER A C 1
ATOM 499 O O . SER A 1 62 ? 35.285 -29.920 -18.442 1.00 27.30 62 SER A O 1
ATOM 501 N N . SER A 1 63 ? 35.546 -29.022 -20.486 1.00 29.14 63 SER A N 1
ATOM 502 C CA . SER A 1 63 ? 34.813 -27.785 -20.191 1.00 29.14 63 SER A CA 1
ATOM 503 C C . SER A 1 63 ? 33.321 -28.072 -20.004 1.00 29.14 63 SER A C 1
ATOM 505 O O . SER A 1 63 ? 32.525 -27.951 -20.939 1.00 29.14 63 SER A O 1
ATOM 507 N N . GLN A 1 64 ? 32.951 -28.470 -18.790 1.00 27.72 64 GLN A N 1
ATOM 508 C CA . GLN A 1 64 ? 31.579 -28.740 -18.396 1.00 27.72 64 GLN A CA 1
ATOM 509 C C . GLN A 1 64 ? 30.822 -27.407 -18.373 1.00 27.72 64 GLN A C 1
ATOM 511 O O . GLN A 1 64 ? 30.957 -26.595 -17.458 1.00 27.72 64 GLN A O 1
ATOM 516 N N . GLN A 1 65 ? 30.060 -27.141 -19.437 1.00 25.22 65 GLN A N 1
ATOM 517 C CA . GLN A 1 65 ? 29.101 -26.045 -19.431 1.00 25.22 65 GLN A CA 1
ATOM 518 C C . GLN A 1 65 ? 28.046 -26.350 -18.372 1.00 25.22 65 GLN A C 1
ATOM 520 O O . GLN A 1 65 ? 27.168 -27.185 -18.591 1.00 25.22 65 GLN A O 1
ATOM 525 N N . TYR A 1 66 ? 28.090 -25.623 -17.258 1.00 29.09 66 TYR A N 1
ATOM 526 C CA . TYR A 1 66 ? 26.965 -25.525 -16.339 1.00 29.09 66 TYR A CA 1
ATOM 527 C C . TYR A 1 66 ? 25.810 -24.804 -17.046 1.00 29.09 66 TYR A C 1
ATOM 529 O O . TYR A 1 66 ? 25.615 -23.595 -16.910 1.00 29.09 66 TYR A O 1
ATOM 537 N N . LYS A 1 67 ? 25.027 -25.557 -17.828 1.00 24.47 67 LYS A N 1
ATOM 538 C CA . LYS A 1 67 ? 23.637 -25.200 -18.101 1.00 24.47 67 LYS A CA 1
ATOM 539 C C . LYS A 1 67 ? 22.916 -25.257 -16.759 1.00 24.47 67 LYS A C 1
ATOM 541 O O . LYS A 1 67 ? 22.484 -26.327 -16.346 1.00 24.47 67 LYS A O 1
ATOM 546 N N . VAL A 1 68 ? 22.766 -24.109 -16.101 1.00 30.84 68 VAL A N 1
ATOM 547 C CA . VAL A 1 68 ? 21.730 -23.954 -15.077 1.00 30.84 68 VAL A CA 1
ATOM 548 C C . VAL A 1 68 ? 20.403 -24.100 -15.811 1.00 30.84 68 VAL A C 1
ATOM 550 O O . VAL A 1 68 ? 19.946 -23.175 -16.489 1.00 30.84 68 VAL A O 1
ATOM 553 N N . SER A 1 69 ? 19.837 -25.304 -15.774 1.00 29.23 69 SER A N 1
ATOM 554 C CA . SER A 1 69 ? 18.535 -25.541 -16.370 1.00 29.23 69 SER A CA 1
ATOM 555 C C . SER A 1 69 ? 17.501 -24.796 -15.541 1.00 29.23 69 SER A C 1
ATOM 557 O O . SER A 1 69 ? 17.354 -25.047 -14.349 1.00 29.23 69 SER A O 1
ATOM 559 N N . ARG A 1 70 ? 16.730 -23.911 -16.181 1.00 38.59 70 ARG A N 1
ATOM 560 C CA . ARG A 1 70 ? 15.597 -23.215 -15.543 1.00 38.59 70 ARG A CA 1
ATOM 561 C C . ARG A 1 70 ? 14.510 -24.171 -15.015 1.00 38.59 70 ARG A C 1
ATOM 563 O O . ARG A 1 70 ? 13.567 -23.704 -14.391 1.00 38.59 70 ARG A O 1
ATOM 570 N N . SER A 1 71 ? 14.620 -25.472 -15.300 1.00 36.66 71 SER A N 1
ATOM 571 C CA . SER A 1 71 ? 13.715 -26.528 -14.841 1.00 36.66 71 SER A CA 1
ATOM 572 C C . SER A 1 71 ? 13.988 -27.030 -13.420 1.00 36.66 71 SER A C 1
ATOM 574 O O . SER A 1 71 ? 13.146 -27.742 -12.882 1.00 36.66 71 SER A O 1
ATOM 576 N N . GLU A 1 72 ? 15.130 -26.707 -12.804 1.00 42.50 72 GLU A N 1
ATOM 577 C CA . GLU A 1 72 ? 15.437 -27.165 -11.443 1.00 42.50 72 GLU A CA 1
ATOM 578 C C . GLU A 1 72 ? 14.924 -26.177 -10.383 1.00 42.50 72 GLU A C 1
ATOM 580 O O . GLU A 1 72 ? 15.647 -25.349 -9.839 1.00 42.50 72 GLU A O 1
ATOM 585 N N . LEU A 1 73 ? 13.630 -26.340 -10.085 1.00 53.09 73 LEU A N 1
ATOM 586 C CA . LEU A 1 73 ? 13.038 -26.186 -8.749 1.00 53.09 73 LEU A CA 1
ATOM 587 C C . LEU A 1 73 ? 13.113 -24.799 -8.078 1.00 53.09 73 LEU A C 1
ATOM 589 O O . LEU A 1 73 ? 13.544 -24.670 -6.935 1.00 53.09 73 LEU A O 1
ATOM 593 N N . ILE A 1 74 ? 12.493 -23.795 -8.704 1.00 55.81 74 ILE A N 1
ATOM 594 C CA . ILE A 1 74 ? 11.676 -22.846 -7.927 1.00 55.81 74 ILE A CA 1
ATOM 595 C C . ILE A 1 74 ? 10.250 -23.416 -7.914 1.00 55.81 74 ILE A C 1
ATOM 597 O O . ILE A 1 74 ? 9.652 -23.506 -8.988 1.00 55.81 74 ILE A O 1
ATOM 601 N N . PRO A 1 75 ? 9.680 -23.811 -6.760 1.00 62.62 75 PRO A N 1
ATOM 602 C CA . PRO A 1 75 ? 8.252 -24.089 -6.662 1.00 62.62 75 PRO A CA 1
ATOM 603 C C . PRO A 1 75 ? 7.443 -22.876 -7.136 1.00 62.62 75 PRO A C 1
ATOM 605 O O . PRO A 1 75 ? 7.550 -21.795 -6.557 1.00 62.62 75 PRO A O 1
ATOM 608 N N . PHE A 1 76 ? 6.657 -23.050 -8.200 1.00 72.50 76 PHE A N 1
ATOM 609 C CA . PHE A 1 76 ? 5.701 -22.060 -8.692 1.00 72.50 76 PHE A CA 1
ATOM 610 C C . PHE A 1 76 ? 4.403 -22.761 -9.095 1.00 72.50 76 PHE A C 1
ATOM 612 O O . PHE A 1 76 ? 4.427 -23.820 -9.727 1.00 72.50 76 PHE A O 1
ATOM 619 N N . VAL A 1 77 ? 3.259 -22.179 -8.742 1.00 82.38 77 VAL A N 1
ATOM 620 C CA . VAL A 1 77 ? 1.950 -22.684 -9.160 1.00 82.38 77 VAL A CA 1
ATOM 621 C C . VAL A 1 77 ? 1.573 -22.010 -10.474 1.00 82.38 77 VAL A C 1
ATOM 623 O O . VAL A 1 77 ? 1.395 -20.795 -10.541 1.00 82.38 77 VAL A O 1
ATOM 626 N N . PHE A 1 78 ? 1.427 -22.800 -11.538 1.00 83.38 78 PHE A N 1
ATOM 627 C CA . PHE A 1 78 ? 0.942 -22.280 -12.813 1.00 83.38 78 PHE A CA 1
ATOM 628 C C . PHE A 1 78 ? -0.542 -21.893 -12.711 1.00 83.38 78 PHE A C 1
ATOM 630 O O . PHE A 1 78 ? -1.412 -22.749 -12.525 1.00 83.38 78 PHE A O 1
ATOM 637 N N . VAL A 1 79 ? -0.830 -20.601 -12.862 1.00 87.25 79 VAL A N 1
ATOM 638 C CA . VAL A 1 79 ? -2.188 -20.045 -12.820 1.00 87.25 79 VAL A CA 1
ATOM 639 C C . VAL A 1 79 ? -2.932 -20.399 -14.110 1.00 87.25 79 VAL A C 1
ATOM 641 O O . VAL A 1 79 ? -2.658 -19.843 -15.169 1.00 87.25 79 VAL A O 1
ATOM 644 N N . ARG A 1 80 ? -3.871 -21.353 -14.025 1.00 83.75 80 ARG A N 1
ATOM 645 C CA . ARG A 1 80 ? -4.642 -21.858 -15.181 1.00 83.75 80 ARG A CA 1
ATOM 646 C C . ARG A 1 80 ? -5.823 -20.973 -15.580 1.00 83.75 80 ARG A C 1
ATOM 648 O O . ARG A 1 80 ? -6.189 -20.942 -16.748 1.00 83.75 80 ARG A O 1
ATOM 655 N N . ASN A 1 81 ? -6.447 -20.316 -14.610 1.00 85.38 81 ASN A N 1
ATOM 656 C CA . ASN A 1 81 ? -7.520 -19.343 -14.796 1.00 85.38 81 ASN A CA 1
ATOM 657 C C . ASN A 1 81 ? -7.399 -18.269 -13.707 1.00 85.38 81 ASN A C 1
ATOM 659 O O . ASN A 1 81 ? -6.581 -18.407 -12.799 1.00 85.38 81 ASN A O 1
ATOM 663 N N . ARG A 1 82 ? -8.171 -17.190 -13.832 1.00 86.38 82 ARG A N 1
ATOM 664 C CA . ARG A 1 82 ? -8.100 -16.013 -12.951 1.00 86.38 82 ARG A CA 1
ATOM 665 C C . ARG A 1 82 ? -9.424 -15.775 -12.226 1.00 86.38 82 ARG A C 1
ATOM 667 O O . ARG A 1 82 ? -9.834 -14.638 -11.989 1.00 86.38 82 ARG A O 1
ATOM 674 N N . ASN A 1 83 ? -10.132 -16.872 -11.961 1.00 90.75 83 ASN A N 1
ATOM 675 C CA . ASN A 1 83 ? -11.536 -16.832 -11.594 1.00 90.75 83 ASN A CA 1
ATOM 676 C C . ASN A 1 83 ? -11.762 -16.170 -10.232 1.00 90.75 83 ASN A C 1
ATOM 678 O O . ASN A 1 83 ? -12.758 -15.467 -10.103 1.00 90.75 83 ASN A O 1
ATOM 682 N N . LYS A 1 84 ? -10.871 -16.346 -9.244 1.00 92.88 84 LYS A N 1
ATOM 683 C CA . LYS A 1 84 ? -11.027 -15.732 -7.914 1.00 92.88 84 LYS A CA 1
ATOM 684 C C . LYS A 1 84 ? -10.765 -14.229 -7.965 1.00 92.88 84 LYS A C 1
ATOM 686 O O . LYS A 1 84 ? -11.547 -13.449 -7.424 1.00 92.88 84 LYS A O 1
ATOM 691 N N . PHE A 1 85 ? -9.697 -13.807 -8.643 1.00 93.19 85 PHE A N 1
ATOM 692 C CA . PHE A 1 85 ? -9.368 -12.393 -8.809 1.00 93.19 85 PHE A CA 1
ATOM 693 C C . PHE A 1 85 ? -10.433 -11.662 -9.627 1.00 93.19 85 PHE A C 1
ATOM 695 O O . PHE A 1 85 ? -10.849 -10.577 -9.239 1.00 93.19 85 PHE A O 1
ATOM 702 N N . GLU A 1 86 ? -10.904 -12.232 -10.735 1.00 92.25 86 GLU A N 1
ATOM 703 C CA . GLU A 1 86 ? -11.915 -11.582 -11.580 1.00 92.25 86 GLU A CA 1
ATOM 704 C C . GLU A 1 86 ? -13.304 -11.589 -10.926 1.00 92.25 86 GLU A C 1
ATOM 706 O O . GLU A 1 86 ? -13.995 -10.569 -10.972 1.00 92.25 86 GLU A O 1
ATOM 711 N N . ALA A 1 87 ? -13.683 -12.670 -10.231 1.00 92.56 87 ALA A N 1
ATOM 712 C CA . ALA A 1 87 ? -14.892 -12.705 -9.405 1.00 92.56 87 ALA A CA 1
ATOM 713 C C . ALA A 1 87 ? -14.877 -11.622 -8.317 1.00 92.56 87 ALA A C 1
ATOM 715 O O . ALA A 1 87 ? -15.875 -10.933 -8.137 1.00 92.56 87 ALA A O 1
ATOM 716 N N . LEU A 1 88 ? -13.738 -11.378 -7.658 1.00 94.12 88 LEU A N 1
ATOM 717 C CA . LEU A 1 88 ? -13.641 -10.390 -6.577 1.00 94.12 88 LEU A CA 1
ATOM 718 C C . LEU A 1 88 ? -14.034 -8.956 -6.997 1.00 94.12 88 LEU A C 1
ATOM 720 O O . LEU A 1 88 ? -14.540 -8.208 -6.164 1.00 94.12 88 LEU A O 1
ATOM 724 N N . PHE A 1 89 ? -13.820 -8.562 -8.259 1.00 92.38 89 PHE A N 1
ATOM 725 C CA . PHE A 1 89 ? -14.232 -7.241 -8.778 1.00 92.38 89 PHE A CA 1
ATOM 726 C C . PHE A 1 89 ? -15.572 -7.260 -9.528 1.00 92.38 89 PHE A C 1
ATOM 728 O O . PHE A 1 89 ? -16.157 -6.197 -9.739 1.00 92.38 89 PHE A O 1
ATOM 735 N N . ARG A 1 90 ? -16.048 -8.441 -9.945 1.00 92.62 90 ARG A N 1
ATOM 736 C CA . ARG A 1 90 ? -17.339 -8.638 -10.624 1.00 92.62 90 ARG A CA 1
ATOM 737 C C . ARG A 1 90 ? -18.493 -8.799 -9.633 1.00 92.62 90 ARG A C 1
ATOM 739 O O . ARG A 1 90 ? -19.535 -8.184 -9.816 1.00 92.62 90 ARG A O 1
ATOM 746 N N . ASP A 1 91 ? -18.287 -9.611 -8.601 1.00 94.38 91 ASP A N 1
ATOM 747 C CA . ASP A 1 91 ? -19.329 -10.086 -7.684 1.00 94.38 91 ASP A CA 1
ATOM 748 C C . ASP A 1 91 ? -19.398 -9.248 -6.394 1.00 94.38 91 ASP A C 1
ATOM 750 O O . ASP A 1 91 ? -20.374 -9.323 -5.649 1.00 94.38 91 ASP A O 1
ATOM 754 N N . HIS A 1 92 ? -18.380 -8.417 -6.139 1.00 94.50 92 HIS A N 1
ATOM 755 C CA . HIS A 1 92 ? -18.328 -7.504 -5.000 1.00 94.50 92 HIS A CA 1
ATOM 756 C C . HIS A 1 92 ? -18.003 -6.074 -5.438 1.00 94.50 92 HIS A C 1
ATOM 758 O O . HIS A 1 92 ? -16.943 -5.800 -6.006 1.00 94.50 92 HIS A O 1
ATOM 764 N N . GLU A 1 93 ? -18.899 -5.144 -5.104 1.00 93.81 93 GLU A N 1
ATOM 765 C CA . GLU A 1 93 ? -18.653 -3.708 -5.229 1.00 93.81 93 GLU A CA 1
ATOM 766 C C . GLU A 1 93 ? -17.485 -3.244 -4.339 1.00 93.81 93 GLU A C 1
ATOM 768 O O . GLU A 1 93 ? -17.087 -3.912 -3.380 1.00 93.81 93 GLU A O 1
ATOM 773 N N . SER A 1 94 ? -16.959 -2.051 -4.632 1.00 93.25 94 SER A N 1
ATOM 774 C CA . SER A 1 94 ? -15.973 -1.397 -3.771 1.00 93.25 94 SER A CA 1
ATOM 775 C C . SER A 1 94 ? -16.534 -1.210 -2.357 1.00 93.25 94 SER A C 1
ATOM 777 O O . SER A 1 94 ? -17.642 -0.702 -2.172 1.00 93.25 94 SER A O 1
ATOM 779 N N . SER A 1 95 ? -15.749 -1.611 -1.359 1.00 88.00 95 SER A N 1
ATOM 780 C CA . SER A 1 95 ? -16.046 -1.413 0.062 1.00 88.00 95 SER A CA 1
ATOM 781 C C . SER A 1 95 ? -15.716 0.018 0.501 1.00 88.00 95 SER A C 1
ATOM 783 O O . SER A 1 95 ? -16.399 0.580 1.352 1.00 88.00 95 SER A O 1
ATOM 785 N N . ASN A 1 96 ? -14.698 0.633 -0.107 1.00 88.38 96 ASN A N 1
ATOM 786 C CA . ASN A 1 96 ? -14.290 2.026 0.107 1.00 88.38 96 ASN A CA 1
ATOM 787 C C . ASN A 1 96 ? -14.866 2.904 -1.031 1.00 88.38 96 ASN A C 1
ATOM 789 O O . ASN A 1 96 ? -14.171 3.309 -1.968 1.00 88.38 96 ASN A O 1
ATOM 793 N N . LYS A 1 97 ? -16.188 3.113 -1.005 1.00 91.12 97 LYS A N 1
ATOM 794 C CA . LYS A 1 97 ? -16.914 3.892 -2.025 1.00 91.12 97 LYS A CA 1
ATOM 795 C C . LYS A 1 97 ? -16.523 5.376 -1.978 1.00 91.12 97 LYS A C 1
ATOM 797 O O . LYS A 1 97 ? -16.180 5.905 -0.923 1.00 91.12 97 LYS A O 1
ATOM 802 N N . LEU A 1 98 ? -16.606 6.057 -3.124 1.00 92.88 98 LEU A N 1
ATOM 803 C CA . LEU A 1 98 ? -16.594 7.524 -3.142 1.00 92.88 98 LEU A CA 1
ATOM 804 C C . LEU A 1 98 ? -17.859 8.045 -2.434 1.00 92.88 98 LEU A C 1
ATOM 806 O O . LEU A 1 98 ? -18.903 7.396 -2.540 1.00 92.88 98 LEU A O 1
ATOM 810 N N . PRO A 1 99 ? -17.788 9.178 -1.713 1.00 93.00 99 PRO A N 1
ATOM 811 C CA . PRO A 1 99 ? -18.956 9.735 -1.043 1.00 93.00 99 PRO A CA 1
ATOM 812 C C . PRO A 1 99 ? -19.949 10.319 -2.056 1.00 93.00 99 PRO A C 1
ATOM 814 O O . PRO A 1 99 ? -19.573 10.705 -3.162 1.00 93.00 99 PRO A O 1
ATOM 817 N N . GLU A 1 100 ? -21.217 10.420 -1.661 1.00 90.62 100 GLU A N 1
ATOM 818 C CA . GLU A 1 100 ? -22.304 10.915 -2.522 1.00 90.62 100 GLU A CA 1
ATOM 819 C C . GLU A 1 100 ? -22.121 12.384 -2.952 1.00 90.62 100 GLU A C 1
ATOM 821 O O . GLU A 1 100 ? -22.627 12.784 -3.996 1.00 90.62 100 GLU A O 1
ATOM 826 N N . ASP A 1 101 ? -21.364 13.179 -2.184 1.00 89.81 101 ASP A N 1
ATOM 827 C CA . ASP A 1 101 ? -21.022 14.575 -2.489 1.00 89.81 101 ASP A CA 1
ATOM 828 C C . ASP A 1 101 ? -19.740 14.740 -3.336 1.00 89.81 101 ASP A C 1
ATOM 830 O O . ASP A 1 101 ? -19.270 15.866 -3.534 1.00 89.81 101 ASP A O 1
ATOM 834 N N . PHE A 1 102 ? -19.180 13.639 -3.859 1.00 93.19 102 PHE A N 1
ATOM 835 C CA . PHE A 1 102 ? -18.005 13.658 -4.733 1.00 93.19 102 PHE A CA 1
ATOM 836 C C . PHE A 1 102 ? -18.219 14.564 -5.954 1.00 93.19 102 PHE A C 1
ATOM 838 O O . PHE A 1 102 ? -19.228 14.489 -6.656 1.00 93.19 102 PHE A O 1
ATOM 845 N N . SER A 1 103 ? -17.235 15.419 -6.239 1.00 92.00 103 SER A N 1
ATOM 846 C CA . SER A 1 103 ? -17.320 16.401 -7.325 1.00 92.00 103 SER A CA 1
ATOM 847 C C . SER A 1 103 ? -15.955 16.715 -7.943 1.00 92.00 103 SER A C 1
ATOM 849 O O . SER A 1 103 ? -14.911 16.336 -7.416 1.00 92.00 103 SER A O 1
ATOM 851 N N . SER A 1 104 ? -15.933 17.534 -8.999 1.00 89.12 104 SER A N 1
ATOM 852 C CA . SER A 1 104 ? -14.700 18.048 -9.629 1.00 89.12 104 SER A CA 1
ATOM 853 C C . SER A 1 104 ? -13.803 18.908 -8.717 1.00 89.12 104 SER A C 1
ATOM 855 O O . SER A 1 104 ? -12.728 19.356 -9.117 1.00 89.12 104 SER A O 1
ATOM 857 N N . ARG A 1 105 ? -14.215 19.153 -7.463 1.00 90.12 105 ARG A N 1
ATOM 858 C CA . ARG A 1 105 ? -13.373 19.737 -6.400 1.00 90.12 105 ARG A CA 1
ATOM 859 C C . ARG A 1 105 ? -12.471 18.707 -5.715 1.00 90.12 105 ARG A C 1
ATOM 861 O O . ARG A 1 105 ? -11.553 19.098 -4.990 1.00 90.12 105 ARG A O 1
ATOM 868 N N . ASP A 1 106 ? -12.751 17.426 -5.917 1.00 93.00 106 ASP A N 1
ATOM 869 C CA . ASP A 1 106 ? -12.014 16.297 -5.357 1.00 93.00 106 ASP A CA 1
ATOM 870 C C . ASP A 1 106 ? -11.095 15.635 -6.384 1.00 93.00 106 ASP A C 1
ATOM 872 O O . ASP A 1 106 ? -10.198 14.901 -5.985 1.00 93.00 106 ASP A O 1
ATOM 876 N N . GLU A 1 107 ? -11.265 15.926 -7.674 1.00 91.75 107 GLU A N 1
ATOM 877 C CA . GLU A 1 107 ? -10.346 15.567 -8.761 1.00 91.75 107 GLU A CA 1
ATOM 878 C C . GLU A 1 107 ? -9.040 16.377 -8.666 1.00 91.75 107 GLU A C 1
ATOM 880 O O . GLU A 1 107 ? -9.047 17.568 -8.335 1.00 91.75 107 GLU A O 1
ATOM 885 N N . LEU A 1 108 ? -7.892 15.748 -8.943 1.00 87.69 108 LEU A N 1
ATOM 886 C CA . LEU A 1 108 ? -6.592 16.430 -8.888 1.00 87.69 108 LEU A CA 1
ATOM 887 C C . LEU A 1 108 ? -6.347 17.310 -10.123 1.00 87.69 108 LEU A C 1
ATOM 889 O O . LEU A 1 108 ? -5.722 18.367 -10.009 1.00 87.69 108 LEU A O 1
ATOM 893 N N . PHE A 1 109 ? -6.850 16.875 -11.278 1.00 83.06 109 PHE A N 1
ATOM 894 C CA . PHE A 1 109 ? -6.820 17.593 -12.550 1.00 83.06 109 PHE A CA 1
ATOM 895 C C . PHE A 1 109 ? -8.259 17.856 -12.971 1.00 83.06 109 PHE A C 1
ATOM 897 O O . PHE A 1 109 ? -9.028 16.912 -13.133 1.00 83.06 109 PHE A O 1
ATOM 904 N N . LYS A 1 110 ? -8.635 19.123 -13.141 1.00 72.56 110 LYS A N 1
ATOM 905 C CA . LYS A 1 110 ? -10.036 19.476 -13.366 1.00 72.56 110 LYS A CA 1
ATOM 906 C C . LYS A 1 110 ? -10.429 19.194 -14.811 1.00 72.56 110 LYS A C 1
ATOM 908 O O . LYS A 1 110 ? -9.658 19.423 -15.746 1.00 72.56 110 LYS A O 1
ATOM 913 N N . SER A 1 111 ? -11.667 18.759 -15.003 1.00 63.31 111 SER A N 1
ATOM 914 C CA . SER A 1 111 ? -12.289 18.638 -16.327 1.00 63.31 111 SER A CA 1
ATOM 915 C C . SER A 1 111 ? -12.376 19.979 -17.073 1.00 63.31 111 SER A C 1
ATOM 917 O O . SER A 1 111 ? -12.210 20.010 -18.286 1.00 63.31 111 SER A O 1
ATOM 919 N N . HIS A 1 112 ? -12.534 21.102 -16.362 1.00 55.16 112 HIS A N 1
ATOM 920 C CA . HIS A 1 112 ? -12.552 22.448 -16.961 1.00 55.16 112 HIS A CA 1
ATOM 921 C C . HIS A 1 112 ? -11.217 22.926 -17.560 1.00 55.16 112 HIS A C 1
ATOM 923 O O . HIS A 1 112 ? -11.226 23.915 -18.289 1.00 55.16 112 HIS A O 1
ATOM 929 N N . ASP A 1 113 ? -10.098 22.242 -17.299 1.00 57.47 113 ASP A N 1
ATOM 930 C CA . ASP A 1 113 ? -8.810 22.541 -17.944 1.00 57.47 113 ASP A CA 1
ATOM 931 C C . ASP A 1 113 ? -8.724 21.937 -19.369 1.00 57.47 113 ASP A C 1
ATOM 933 O O . ASP A 1 113 ? -7.668 21.977 -20.006 1.00 57.47 113 ASP A O 1
ATOM 937 N N . ASP A 1 114 ? -9.810 21.326 -19.864 1.00 59.91 114 ASP A N 1
ATOM 938 C CA . ASP A 1 114 ? -9.879 20.678 -21.171 1.00 59.91 114 ASP A CA 1
ATOM 939 C C . ASP A 1 114 ? -10.626 21.534 -22.206 1.00 59.91 114 ASP A C 1
ATOM 941 O O . ASP A 1 114 ? -11.844 21.703 -22.153 1.00 59.91 114 ASP A O 1
ATOM 945 N N . HIS A 1 115 ? -9.878 22.090 -23.160 1.00 60.94 115 HIS A N 1
ATOM 946 C CA . HIS A 1 115 ? -10.418 22.920 -24.242 1.00 60.94 115 HIS A CA 1
ATOM 947 C C . HIS A 1 115 ? -10.759 22.129 -25.518 1.00 60.94 115 HIS A C 1
ATOM 949 O O . HIS A 1 115 ? -11.261 22.723 -26.471 1.00 60.94 115 HIS A O 1
ATOM 955 N N . ASP A 1 116 ? -10.490 20.819 -25.561 1.00 66.25 116 ASP A N 1
ATOM 956 C CA . ASP A 1 116 ? -10.680 19.980 -26.749 1.00 66.25 116 ASP A CA 1
ATOM 957 C C . ASP A 1 116 ? -11.368 18.653 -26.395 1.00 66.25 116 ASP A C 1
ATOM 959 O O . ASP A 1 116 ? -10.744 17.706 -25.918 1.00 66.25 116 ASP A O 1
ATOM 963 N N . ALA A 1 117 ? -12.669 18.573 -26.681 1.00 62.56 117 ALA A N 1
ATOM 964 C CA . ALA A 1 117 ? -13.490 17.390 -26.423 1.00 62.56 117 ALA A CA 1
ATOM 965 C C . ALA A 1 117 ? -13.091 16.146 -27.248 1.00 62.56 117 ALA A C 1
ATOM 967 O O . ALA A 1 117 ? -13.533 15.046 -26.924 1.00 62.56 117 ALA A O 1
ATOM 968 N N . ASN A 1 118 ? -12.259 16.294 -28.288 1.00 69.38 118 ASN A N 1
ATOM 969 C CA . ASN A 1 118 ? -11.765 15.186 -29.115 1.00 69.38 118 ASN A CA 1
ATOM 970 C C . ASN A 1 118 ? -10.355 14.717 -28.711 1.00 69.38 118 ASN A C 1
ATOM 972 O O . ASN A 1 118 ? -9.780 13.828 -29.353 1.00 69.38 118 ASN A O 1
ATOM 976 N N . LYS A 1 119 ? -9.769 15.294 -27.657 1.00 80.06 119 LYS A N 1
ATOM 977 C CA . LYS A 1 119 ? -8.396 15.005 -27.253 1.00 80.06 119 LYS A CA 1
ATOM 978 C C . LYS A 1 119 ? -8.241 13.579 -26.722 1.00 80.06 119 LYS A C 1
ATOM 980 O O . LYS A 1 119 ? -8.698 13.229 -25.637 1.00 80.06 119 LYS A O 1
ATOM 985 N N . THR A 1 120 ? -7.512 12.756 -27.472 1.00 84.12 120 THR A N 1
ATOM 986 C CA . THR A 1 120 ? -7.150 11.399 -27.041 1.00 84.12 120 THR A CA 1
ATOM 987 C C . THR A 1 120 ? -5.997 11.453 -26.039 1.00 84.12 120 THR A C 1
ATOM 989 O O . THR A 1 120 ? -4.894 11.885 -26.372 1.00 84.12 120 THR A O 1
ATOM 992 N N . TYR A 1 121 ? -6.251 10.999 -24.812 1.00 87.38 121 TYR A N 1
ATOM 993 C CA . TYR A 1 121 ? -5.275 10.997 -23.721 1.00 87.38 121 TYR A CA 1
ATOM 994 C C . TYR A 1 121 ? -4.377 9.760 -23.711 1.00 87.38 121 TYR A C 1
ATOM 996 O O . TYR A 1 121 ? -4.844 8.629 -23.862 1.00 87.38 121 TYR A O 1
ATOM 1004 N N . LYS A 1 122 ? -3.086 9.970 -23.438 1.00 89.56 122 LYS A N 1
ATOM 1005 C CA . LYS A 1 122 ? -2.116 8.893 -23.194 1.00 89.56 122 LYS A CA 1
ATOM 1006 C C . LYS A 1 122 ? -2.467 8.128 -21.911 1.00 89.56 122 LYS A C 1
ATOM 1008 O O . LYS A 1 122 ? -3.069 8.712 -21.006 1.00 89.56 122 LYS A O 1
ATOM 1013 N N . PRO A 1 123 ? -2.031 6.865 -21.746 1.00 89.56 123 PRO A N 1
ATOM 1014 C CA . PRO A 1 123 ? -2.379 6.059 -20.571 1.00 89.56 123 PRO A CA 1
ATOM 1015 C C . PRO A 1 123 ? -2.005 6.723 -19.236 1.00 89.56 123 PRO A C 1
ATOM 1017 O O . PRO A 1 123 ? -2.807 6.735 -18.304 1.00 89.56 123 PRO A O 1
ATOM 1020 N N . TRP A 1 124 ? -0.831 7.361 -19.158 1.00 87.38 124 TRP A N 1
ATOM 1021 C CA . TRP A 1 124 ? -0.397 8.089 -17.960 1.00 87.38 124 TRP A CA 1
ATOM 1022 C C . TRP A 1 124 ? -1.151 9.410 -17.731 1.00 87.38 124 TRP A C 1
ATOM 1024 O O . TRP A 1 124 ? -1.311 9.824 -16.586 1.00 87.38 124 TRP A O 1
ATOM 1034 N N . GLU A 1 125 ? -1.661 10.061 -18.783 1.00 87.19 125 GLU A N 1
ATOM 1035 C CA . GLU A 1 125 ? -2.520 11.247 -18.652 1.00 87.19 125 GLU A CA 1
ATOM 1036 C C . GLU A 1 125 ? -3.909 10.858 -18.129 1.00 87.19 125 GLU A C 1
ATOM 1038 O O . GLU A 1 125 ? -4.428 11.524 -17.234 1.00 87.19 125 GLU A O 1
ATOM 1043 N N . ARG A 1 126 ? -4.474 9.745 -18.627 1.00 88.81 126 ARG A N 1
ATOM 1044 C CA . ARG A 1 126 ? -5.718 9.149 -18.107 1.00 88.81 126 ARG A CA 1
ATOM 1045 C C . ARG A 1 126 ? -5.576 8.822 -16.620 1.00 88.81 126 ARG A C 1
ATOM 1047 O O . ARG A 1 126 ? -6.363 9.308 -15.819 1.00 88.81 126 ARG A O 1
ATOM 1054 N N . PHE A 1 127 ? -4.512 8.106 -16.244 1.00 89.00 127 PHE A N 1
ATOM 1055 C CA . PHE A 1 127 ? -4.207 7.811 -14.840 1.00 89.00 127 PHE A CA 1
ATOM 1056 C C . PHE A 1 127 ? -4.122 9.068 -13.973 1.00 89.00 127 PHE A C 1
ATOM 1058 O O . PHE A 1 127 ? -4.723 9.114 -12.906 1.00 89.00 127 PHE A O 1
ATOM 1065 N N . HIS A 1 128 ? -3.405 10.102 -14.423 1.00 87.31 128 HIS A N 1
ATOM 1066 C CA . HIS A 1 128 ? -3.311 11.351 -13.670 1.00 87.31 128 HIS A CA 1
ATOM 1067 C C . HIS A 1 128 ? -4.681 12.001 -13.441 1.00 87.31 128 HIS A C 1
ATOM 1069 O O . HIS A 1 128 ? -4.919 12.494 -12.340 1.00 87.31 128 HIS A O 1
ATOM 1075 N N . ARG A 1 129 ? -5.582 11.972 -14.432 1.00 86.38 129 ARG A N 1
ATOM 1076 C CA . ARG A 1 129 ? -6.949 12.507 -14.310 1.00 86.38 129 ARG A CA 1
ATOM 1077 C C . ARG A 1 129 ? -7.836 11.700 -13.349 1.00 86.38 129 ARG A C 1
ATOM 1079 O O . ARG A 1 129 ? -8.617 12.316 -12.635 1.00 86.38 129 ARG A O 1
ATOM 1086 N N . ASP A 1 130 ? -7.666 10.379 -13.260 1.00 88.44 130 ASP A N 1
ATOM 1087 C CA . ASP A 1 130 ? -8.374 9.517 -12.289 1.00 88.44 130 ASP A CA 1
ATOM 1088 C C . ASP A 1 130 ? -7.996 9.818 -10.815 1.00 88.44 130 ASP A C 1
ATOM 1090 O O . ASP A 1 130 ? -8.770 9.508 -9.898 1.00 88.44 130 ASP A O 1
ATOM 1094 N N . ILE A 1 131 ? -6.828 10.430 -10.555 1.00 91.12 131 ILE A N 1
ATOM 1095 C CA . ILE A 1 131 ? -6.371 10.756 -9.193 1.00 91.12 131 ILE A CA 1
ATOM 1096 C C . ILE A 1 131 ? -7.294 11.796 -8.552 1.00 91.12 131 ILE A C 1
ATOM 1098 O O . ILE A 1 131 ? -7.505 12.896 -9.067 1.00 91.12 131 ILE A O 1
ATOM 1102 N N . ASN A 1 132 ? -7.764 11.485 -7.349 1.00 94.06 132 ASN A N 1
ATOM 1103 C CA . ASN A 1 132 ? -8.650 12.342 -6.573 1.00 94.06 132 ASN A CA 1
ATOM 1104 C C . ASN A 1 132 ? -8.315 12.280 -5.069 1.00 94.06 132 ASN A C 1
ATOM 1106 O O . ASN A 1 132 ? -7.358 11.635 -4.636 1.00 94.06 132 ASN A O 1
ATOM 1110 N N . ARG A 1 133 ? -9.104 12.978 -4.252 1.00 95.00 133 ARG A N 1
ATOM 1111 C CA . ARG A 1 133 ? -8.947 13.081 -2.793 1.00 95.00 133 ARG A CA 1
ATOM 1112 C C . ARG A 1 133 ? -8.936 11.738 -2.057 1.00 95.00 133 ARG A C 1
ATOM 1114 O O . ARG A 1 133 ? -8.328 11.640 -0.986 1.00 95.00 133 ARG A O 1
ATOM 1121 N N . TYR A 1 134 ? -9.644 10.738 -2.573 1.00 96.12 134 TYR A N 1
ATOM 1122 C CA . TYR A 1 134 ? -9.949 9.497 -1.860 1.00 96.12 134 TYR A CA 1
ATOM 1123 C C . TYR A 1 134 ? -9.102 8.310 -2.342 1.00 96.12 134 TYR A C 1
ATOM 1125 O O . TYR A 1 134 ? -8.739 7.465 -1.523 1.00 96.12 134 TYR A O 1
ATOM 1133 N N . GLN A 1 135 ? -8.743 8.281 -3.628 1.00 95.31 135 GLN A N 1
ATOM 1134 C CA . GLN A 1 135 ? -8.047 7.178 -4.308 1.00 95.31 135 GLN A CA 1
ATOM 1135 C C . GLN A 1 135 ? -7.117 7.707 -5.418 1.00 95.31 135 GLN A C 1
ATOM 1137 O O . GLN A 1 135 ? -7.362 8.771 -5.990 1.00 95.31 135 GLN A O 1
ATOM 1142 N N . LEU A 1 136 ? -6.074 6.946 -5.757 1.00 93.62 136 LEU A N 1
ATOM 1143 C CA . LEU A 1 136 ? -5.215 7.211 -6.919 1.00 93.62 136 LEU A CA 1
ATOM 1144 C C . LEU A 1 136 ? -5.795 6.689 -8.239 1.00 93.62 136 LEU A C 1
ATOM 1146 O O . LEU A 1 136 ? -5.415 7.172 -9.297 1.00 93.62 136 LEU A O 1
ATOM 1150 N N . TYR A 1 137 ? -6.645 5.667 -8.183 1.00 93.06 137 TYR A N 1
ATOM 1151 C CA . TYR A 1 137 ? -7.226 5.010 -9.350 1.00 93.06 137 TYR A CA 1
ATOM 1152 C C . TYR A 1 137 ? -8.568 4.371 -8.990 1.00 93.06 137 TYR A C 1
ATOM 1154 O O . TYR A 1 137 ? -8.864 4.144 -7.818 1.00 93.06 137 TYR A O 1
ATOM 1162 N N . SER A 1 138 ? -9.382 4.091 -10.001 1.00 92.81 138 SER A N 1
ATOM 1163 C CA . SER A 1 138 ? -10.735 3.544 -9.877 1.00 92.81 138 SER A CA 1
ATOM 1164 C C . SER A 1 138 ? -10.758 2.013 -9.651 1.00 92.81 138 SER A C 1
ATOM 1166 O O . SER A 1 138 ? -9.877 1.286 -10.109 1.00 92.81 138 SER A O 1
ATOM 1168 N N . TYR A 1 139 ? -11.770 1.507 -8.926 1.00 92.38 139 TYR A N 1
ATOM 1169 C CA . TYR A 1 139 ? -11.860 0.108 -8.446 1.00 92.38 139 TYR A CA 1
ATOM 1170 C C . TYR A 1 139 ? -11.780 -0.955 -9.553 1.00 92.38 139 TYR A C 1
ATOM 1172 O O . TYR A 1 139 ? -10.887 -1.806 -9.548 1.00 92.38 139 TYR A O 1
ATOM 1180 N N . ASN A 1 140 ? -12.701 -0.892 -10.518 1.00 85.56 140 ASN A N 1
ATOM 1181 C CA . ASN A 1 140 ? -12.827 -1.882 -11.587 1.00 85.56 140 ASN A CA 1
ATOM 1182 C C . ASN A 1 140 ? -12.458 -1.300 -12.964 1.00 85.56 140 ASN A C 1
ATOM 1184 O O . ASN A 1 140 ? -13.168 -1.486 -13.946 1.00 85.56 140 ASN A O 1
ATOM 1188 N N . ASN A 1 141 ? -11.341 -0.572 -13.038 1.00 88.00 141 ASN A N 1
ATOM 1189 C CA . ASN A 1 141 ? -10.815 -0.043 -14.299 1.00 88.00 141 ASN A CA 1
ATOM 1190 C C . ASN A 1 141 ? -9.647 -0.897 -14.817 1.00 88.00 141 ASN A C 1
ATOM 1192 O O . ASN A 1 141 ? -8.483 -0.491 -14.839 1.00 88.00 141 ASN A O 1
ATOM 1196 N N . THR A 1 142 ? -9.964 -2.140 -15.187 1.00 86.88 142 THR A N 1
ATOM 1197 C CA . THR A 1 142 ? -8.973 -3.093 -15.711 1.00 86.88 142 THR A CA 1
ATOM 1198 C C . THR A 1 142 ? -8.406 -2.646 -17.064 1.00 86.88 142 THR A C 1
ATOM 1200 O O . THR A 1 142 ? -7.221 -2.847 -17.299 1.00 86.88 142 THR A O 1
ATOM 1203 N N . GLU A 1 143 ? -9.193 -1.964 -17.904 1.00 91.81 143 GLU A N 1
ATOM 1204 C CA . GLU A 1 143 ? -8.744 -1.431 -19.201 1.00 91.81 143 GLU A CA 1
ATOM 1205 C C . GLU A 1 143 ? -7.634 -0.379 -19.042 1.00 91.81 143 GLU A C 1
ATOM 1207 O O . GLU A 1 143 ? -6.564 -0.537 -19.633 1.00 91.81 143 GLU A O 1
ATOM 1212 N N . MET A 1 144 ? -7.807 0.618 -18.163 1.00 91.19 144 MET A N 1
ATOM 1213 C CA . MET A 1 144 ? -6.740 1.580 -17.850 1.00 91.19 144 MET A CA 1
ATOM 1214 C C . MET A 1 144 ? -5.500 0.890 -17.263 1.00 91.19 144 MET A C 1
ATOM 1216 O O . MET A 1 144 ? -4.380 1.241 -17.632 1.00 91.19 144 MET A O 1
ATOM 1220 N N . MET A 1 145 ? -5.666 -0.101 -16.379 1.00 92.06 145 MET A N 1
ATOM 1221 C CA . MET A 1 145 ? -4.523 -0.807 -15.784 1.00 92.06 145 MET A CA 1
ATOM 1222 C C . MET A 1 145 ? -3.724 -1.612 -16.807 1.00 92.06 145 MET A C 1
ATOM 1224 O O . MET A 1 145 ? -2.497 -1.526 -16.815 1.00 92.06 145 MET A O 1
ATOM 1228 N N . THR A 1 146 ? -4.394 -2.333 -17.706 1.00 93.19 146 THR A N 1
ATOM 1229 C CA . THR A 1 146 ? -3.736 -3.013 -18.829 1.00 93.19 146 THR A CA 1
ATOM 1230 C C . THR A 1 146 ? -3.052 -1.999 -19.747 1.00 93.19 146 THR A C 1
ATOM 1232 O O . THR A 1 146 ? -1.891 -2.188 -20.097 1.00 93.19 146 THR A O 1
ATOM 1235 N N . SER A 1 147 ? -3.711 -0.879 -20.062 1.00 94.75 147 SER A N 1
ATOM 1236 C CA . SER A 1 147 ? -3.147 0.193 -20.893 1.00 94.75 147 SER A CA 1
ATOM 1237 C C . SER A 1 147 ? -1.871 0.807 -20.289 1.00 94.75 147 SER A C 1
ATOM 1239 O O . SER A 1 147 ? -0.878 0.994 -20.995 1.00 94.75 147 SER A O 1
ATOM 1241 N N . LEU A 1 148 ? -1.850 1.058 -18.974 1.00 92.44 148 LEU A N 1
ATOM 1242 C CA . LEU A 1 148 ? -0.663 1.517 -18.241 1.00 92.44 148 LEU A CA 1
ATOM 1243 C C . LEU A 1 148 ? 0.453 0.470 -18.206 1.00 92.44 148 LEU A C 1
ATOM 1245 O O . LEU A 1 148 ? 1.619 0.834 -18.349 1.00 92.44 148 LEU A O 1
ATOM 1249 N N . MET A 1 149 ? 0.110 -0.805 -18.013 1.00 94.06 149 MET A N 1
ATOM 1250 C CA . MET A 1 149 ? 1.072 -1.907 -17.985 1.00 94.06 149 MET A CA 1
ATOM 1251 C C . MET A 1 149 ? 1.775 -2.058 -19.336 1.00 94.06 149 MET A C 1
ATOM 1253 O O . MET A 1 149 ? 3.004 -2.031 -19.384 1.00 94.06 149 MET A O 1
ATOM 1257 N N . THR A 1 150 ? 1.009 -2.131 -20.430 1.00 95.38 150 THR A N 1
ATOM 1258 C CA . THR A 1 150 ? 1.530 -2.151 -21.805 1.00 95.38 150 THR A CA 1
ATOM 1259 C C . THR A 1 150 ? 2.392 -0.921 -22.073 1.00 95.38 150 THR A C 1
ATOM 1261 O O . THR A 1 150 ? 3.538 -1.055 -22.492 1.00 95.38 150 THR A O 1
ATOM 1264 N N . TYR A 1 151 ? 1.908 0.279 -21.734 1.00 93.69 151 TYR A N 1
ATOM 1265 C CA . TYR A 1 151 ? 2.676 1.513 -21.897 1.00 93.69 151 TYR A CA 1
ATOM 1266 C C . TYR A 1 151 ? 4.014 1.480 -21.139 1.00 93.69 151 TYR A C 1
ATOM 1268 O O . TYR A 1 151 ? 5.055 1.754 -21.728 1.00 93.69 151 TYR A O 1
ATOM 1276 N N . LEU A 1 152 ? 4.036 1.111 -19.856 1.00 90.62 152 LEU A N 1
ATOM 1277 C CA . LEU A 1 152 ? 5.280 1.064 -19.080 1.00 90.62 152 LEU A CA 1
ATOM 1278 C C . LEU A 1 152 ? 6.233 -0.039 -19.575 1.00 90.62 152 LEU A C 1
ATOM 1280 O O . LEU A 1 152 ? 7.455 0.148 -19.535 1.00 90.62 152 LEU A O 1
ATOM 1284 N N . ASN A 1 153 ? 5.696 -1.151 -20.086 1.00 87.88 153 ASN A N 1
ATOM 1285 C CA . ASN A 1 153 ? 6.481 -2.249 -20.645 1.00 87.88 153 ASN A CA 1
ATOM 1286 C C . ASN A 1 153 ? 7.096 -1.919 -22.021 1.00 87.88 153 ASN A C 1
ATOM 1288 O O . ASN A 1 153 ? 8.244 -2.273 -22.268 1.00 87.88 153 ASN A O 1
ATOM 1292 N N . GLU A 1 154 ? 6.383 -1.190 -22.881 1.00 90.81 154 GLU A N 1
ATOM 1293 C CA . GLU A 1 154 ? 6.759 -1.008 -24.292 1.00 90.81 154 GLU A CA 1
ATOM 1294 C C . GLU A 1 154 ? 7.279 0.396 -24.630 1.00 90.81 154 GLU A C 1
ATOM 1296 O O . GLU A 1 154 ? 8.051 0.549 -25.579 1.00 90.81 154 GLU A O 1
ATOM 1301 N N . ALA A 1 155 ? 6.906 1.436 -23.871 1.00 90.19 155 ALA A N 1
ATOM 1302 C CA . ALA A 1 155 ? 7.187 2.818 -24.257 1.00 90.19 155 ALA A CA 1
ATOM 1303 C C . ALA A 1 155 ? 8.696 3.065 -24.466 1.00 90.19 155 ALA A C 1
ATOM 1305 O O . ALA A 1 155 ? 9.520 2.656 -23.631 1.00 90.19 155 ALA A O 1
ATOM 1306 N N . PRO A 1 156 ? 9.083 3.743 -25.565 1.00 92.62 156 PRO A N 1
ATOM 1307 C CA . PRO A 1 156 ? 10.480 3.958 -25.898 1.00 92.62 156 PRO A CA 1
ATOM 1308 C C . PRO A 1 156 ? 11.102 5.003 -24.970 1.00 92.62 156 PRO A C 1
ATOM 1310 O O . PRO A 1 156 ? 10.557 6.089 -24.743 1.00 92.62 156 PRO A O 1
ATOM 1313 N N . ILE A 1 157 ? 12.278 4.678 -24.440 1.00 87.81 157 ILE A N 1
ATOM 1314 C CA . ILE A 1 157 ? 13.017 5.549 -23.528 1.00 87.81 157 ILE A CA 1
ATOM 1315 C C . ILE A 1 157 ? 13.621 6.719 -24.313 1.00 87.81 157 ILE A C 1
ATOM 1317 O O . ILE A 1 157 ? 14.136 6.567 -25.419 1.00 87.81 157 ILE A O 1
ATOM 1321 N N . LYS A 1 158 ? 13.564 7.913 -23.721 1.00 87.50 158 LYS A N 1
ATOM 1322 C CA . LYS A 1 158 ? 14.271 9.111 -24.189 1.00 87.50 158 LYS A CA 1
ATOM 1323 C C . LYS A 1 158 ? 15.498 9.378 -23.327 1.00 87.50 158 LYS A C 1
ATOM 1325 O O . LYS A 1 158 ? 16.581 9.609 -23.859 1.00 87.50 158 LYS A O 1
ATOM 1330 N N . ILE A 1 159 ? 15.325 9.341 -22.004 1.00 85.88 159 ILE A N 1
ATOM 1331 C CA . ILE A 1 159 ? 16.348 9.663 -21.001 1.00 85.88 159 ILE A CA 1
ATOM 1332 C C . ILE A 1 159 ? 16.256 8.660 -19.844 1.00 85.88 159 ILE A C 1
ATOM 1334 O O . ILE A 1 159 ? 15.164 8.389 -19.347 1.00 85.88 159 ILE A O 1
ATOM 1338 N N . CYS A 1 160 ? 17.407 8.180 -19.373 1.00 82.81 160 CYS A N 1
ATOM 1339 C CA . CYS A 1 160 ? 17.556 7.425 -18.131 1.00 82.81 160 CYS A CA 1
ATOM 1340 C C . CYS A 1 160 ? 18.569 8.142 -17.220 1.00 82.81 160 CYS A C 1
ATOM 1342 O O . CYS A 1 160 ? 19.707 8.391 -17.620 1.00 82.81 160 CYS A O 1
ATOM 1344 N N . GLN A 1 161 ? 18.177 8.486 -15.993 1.00 80.88 161 GLN A N 1
ATOM 1345 C CA . GLN A 1 161 ? 19.013 9.225 -15.033 1.00 80.88 161 GLN A CA 1
ATOM 1346 C C . GLN A 1 161 ? 18.978 8.574 -13.651 1.00 80.88 161 GLN A C 1
ATOM 1348 O O . GLN A 1 161 ? 17.920 8.136 -13.211 1.00 80.88 161 GLN A O 1
ATOM 1353 N N . GLN A 1 162 ? 20.093 8.567 -12.916 1.00 79.56 162 GLN A N 1
ATOM 1354 C CA . GLN A 1 162 ? 20.038 8.237 -11.490 1.00 79.56 162 GLN A CA 1
ATOM 1355 C C . GLN A 1 162 ? 19.362 9.371 -10.718 1.00 79.56 162 GLN A C 1
ATOM 1357 O O . GLN A 1 162 ? 19.719 10.539 -10.881 1.00 79.56 162 GLN A O 1
ATOM 1362 N N . MET A 1 163 ? 18.398 9.027 -9.862 1.00 68.06 163 MET A N 1
ATOM 1363 C CA . MET A 1 163 ? 17.804 10.004 -8.956 1.00 68.06 163 MET A CA 1
ATOM 1364 C C . MET A 1 163 ? 18.809 10.401 -7.864 1.00 68.06 163 MET A C 1
ATOM 1366 O O . MET A 1 163 ? 19.407 9.519 -7.243 1.00 68.06 163 MET A O 1
ATOM 1370 N N . PRO A 1 164 ? 19.003 11.705 -7.599 1.00 65.25 164 PRO A N 1
ATOM 1371 C CA . PRO A 1 164 ? 19.811 12.150 -6.475 1.00 65.25 164 PRO A CA 1
ATOM 1372 C C . PRO A 1 164 ? 19.065 11.911 -5.153 1.00 65.25 164 PRO A C 1
ATOM 1374 O O . PRO A 1 164 ? 17.911 12.308 -4.999 1.00 65.25 164 PRO A O 1
ATOM 1377 N N . GLY A 1 165 ? 19.756 11.314 -4.180 1.00 56.09 165 GLY A N 1
ATOM 1378 C CA . GLY A 1 165 ? 19.210 11.006 -2.856 1.00 56.09 165 GLY A CA 1
ATOM 1379 C C . GLY A 1 165 ? 18.576 9.613 -2.743 1.00 56.09 165 GLY A C 1
ATOM 1380 O O . GLY A 1 165 ? 18.194 8.991 -3.729 1.00 56.09 165 GLY A O 1
ATOM 1381 N N . GLY A 1 166 ? 18.479 9.126 -1.503 1.00 62.03 166 GLY A N 1
ATOM 1382 C CA . GLY A 1 166 ? 18.135 7.735 -1.188 1.00 62.03 166 GLY A CA 1
ATOM 1383 C C . GLY A 1 166 ? 19.370 6.865 -0.923 1.00 62.03 166 GLY A C 1
ATOM 1384 O O . GLY A 1 166 ? 20.496 7.238 -1.246 1.00 62.03 166 GLY A O 1
ATOM 1385 N N . THR A 1 167 ? 19.159 5.708 -0.295 1.00 65.81 167 THR A N 1
ATOM 1386 C CA . THR A 1 167 ? 20.221 4.758 0.094 1.00 65.81 167 THR A CA 1
ATOM 1387 C C . THR A 1 167 ? 20.508 3.691 -0.965 1.00 65.81 167 THR A C 1
ATOM 1389 O O . THR A 1 167 ? 21.500 2.975 -0.855 1.00 65.81 167 THR A O 1
ATOM 1392 N N . GLN A 1 168 ? 19.649 3.555 -1.982 1.00 71.19 168 GLN A N 1
ATOM 1393 C CA . GLN A 1 168 ? 19.716 2.499 -2.998 1.00 71.19 168 GLN A CA 1
ATOM 1394 C C . GLN A 1 168 ? 19.528 3.071 -4.408 1.00 71.19 168 GLN A C 1
ATOM 1396 O O . GLN A 1 168 ? 18.993 4.165 -4.581 1.00 71.19 168 GLN A O 1
ATOM 1401 N N . ILE A 1 169 ? 19.978 2.329 -5.425 1.00 77.00 169 ILE A N 1
ATOM 1402 C CA . ILE A 1 169 ? 19.912 2.760 -6.828 1.00 77.00 169 ILE A CA 1
ATOM 1403 C C . ILE A 1 169 ? 18.448 2.848 -7.275 1.00 77.00 169 ILE A C 1
ATOM 1405 O O . ILE A 1 169 ? 17.750 1.839 -7.346 1.00 77.00 169 ILE A O 1
ATOM 1409 N N . LYS A 1 170 ? 18.015 4.062 -7.623 1.00 76.50 170 LYS A N 1
ATOM 1410 C CA . LYS A 1 170 ? 16.713 4.372 -8.223 1.00 76.50 170 LYS A CA 1
ATOM 1411 C C . LYS A 1 170 ? 16.963 5.199 -9.487 1.00 76.50 170 LYS A C 1
ATOM 1413 O O . LYS A 1 170 ? 17.731 6.166 -9.448 1.00 76.50 170 LYS A O 1
ATOM 1418 N N . LEU A 1 171 ? 16.369 4.801 -10.609 1.00 81.88 171 LEU A N 1
ATOM 1419 C CA . LEU A 1 171 ? 16.552 5.450 -11.909 1.00 81.88 171 LEU A CA 1
ATOM 1420 C C . LEU A 1 171 ? 15.241 6.123 -12.337 1.00 81.88 171 LEU A C 1
ATOM 1422 O O . LEU A 1 171 ? 14.185 5.501 -12.302 1.00 81.88 171 LEU A O 1
ATOM 1426 N N . ASN A 1 172 ? 15.303 7.392 -12.733 1.00 83.38 172 ASN A N 1
ATOM 1427 C CA . ASN A 1 172 ? 14.196 8.100 -13.366 1.00 83.38 172 ASN A CA 1
ATOM 1428 C C . ASN A 1 172 ? 14.259 7.869 -14.880 1.00 83.38 172 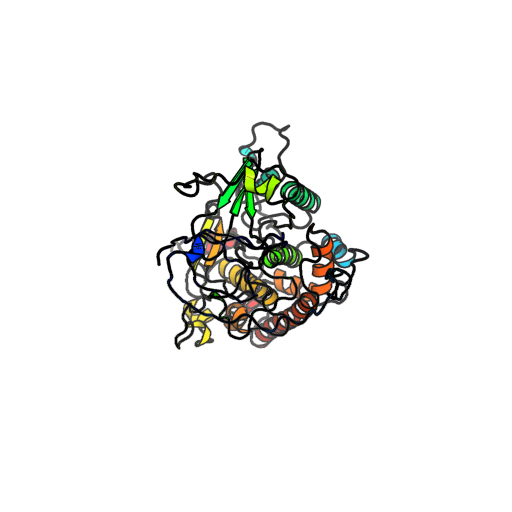ASN A C 1
ATOM 1430 O O . ASN A 1 172 ? 15.257 8.212 -15.524 1.00 83.38 172 ASN A O 1
ATOM 1434 N N . ILE A 1 173 ? 13.192 7.303 -15.432 1.00 83.69 173 ILE A N 1
ATOM 1435 C CA . ILE A 1 173 ? 13.004 7.080 -16.863 1.00 83.69 173 ILE A CA 1
ATOM 1436 C C . ILE A 1 173 ? 12.067 8.165 -17.387 1.00 83.69 173 ILE A C 1
ATOM 1438 O O . ILE A 1 173 ? 11.009 8.408 -16.815 1.00 83.69 173 ILE A O 1
ATOM 1442 N N . THR A 1 174 ? 12.448 8.826 -18.477 1.00 86.06 174 THR A N 1
ATOM 1443 C CA . THR A 1 174 ? 11.553 9.692 -19.258 1.00 86.06 174 THR A CA 1
ATOM 1444 C C . THR A 1 174 ? 11.397 9.090 -20.645 1.00 86.06 174 THR A C 1
ATOM 1446 O O . THR A 1 174 ? 12.398 8.819 -21.317 1.00 86.06 174 THR A O 1
ATOM 1449 N N . PHE A 1 175 ? 10.156 8.874 -21.065 1.00 87.38 175 PHE A N 1
ATOM 1450 C CA . PHE A 1 175 ? 9.796 8.297 -22.356 1.00 87.38 175 PHE A CA 1
ATOM 1451 C C . PHE A 1 175 ? 9.770 9.368 -23.461 1.00 87.38 175 PHE A C 1
ATOM 1453 O O . PHE A 1 175 ? 9.844 10.572 -23.191 1.00 87.38 175 PHE A O 1
ATOM 1460 N N . GLN A 1 176 ? 9.724 8.949 -24.729 1.00 89.06 176 GLN A N 1
ATOM 1461 C CA . GLN A 1 176 ? 9.761 9.879 -25.871 1.00 89.06 176 GLN A CA 1
ATOM 1462 C C . GLN A 1 176 ? 8.591 10.872 -25.891 1.00 89.06 176 GLN A C 1
ATOM 1464 O O . GLN A 1 176 ? 8.777 12.026 -26.282 1.00 89.06 176 GLN A O 1
ATOM 1469 N N . ASP A 1 177 ? 7.425 10.441 -25.415 1.00 85.69 177 ASP A N 1
ATOM 1470 C CA . ASP A 1 177 ? 6.166 11.187 -25.388 1.00 85.69 177 ASP A CA 1
ATOM 1471 C C . ASP A 1 177 ? 6.030 12.168 -24.202 1.00 85.69 177 ASP A C 1
ATOM 1473 O O . ASP A 1 177 ? 5.007 12.851 -24.091 1.00 85.69 177 ASP A O 1
ATOM 1477 N N . GLY A 1 178 ? 7.038 12.227 -23.323 1.00 83.81 178 GLY A N 1
ATOM 1478 C CA . GLY A 1 178 ? 7.078 13.067 -22.125 1.00 83.81 178 GLY A CA 1
ATOM 1479 C C . GLY A 1 178 ? 6.652 12.384 -20.821 1.00 83.81 178 GLY A C 1
ATOM 1480 O O . GLY A 1 178 ? 6.883 12.967 -19.760 1.00 83.81 178 GLY A O 1
ATOM 1481 N N . GLY A 1 179 ? 6.092 11.170 -20.857 1.00 83.94 179 GLY A N 1
ATOM 1482 C CA . GLY A 1 179 ? 5.759 10.429 -19.639 1.00 83.94 179 GLY A CA 1
ATOM 1483 C C . GLY A 1 179 ? 7.007 10.059 -18.827 1.00 83.94 179 GLY A C 1
ATOM 1484 O O . GLY A 1 179 ? 8.115 9.971 -19.365 1.00 83.94 179 GLY A O 1
ATOM 1485 N N . GLN A 1 180 ? 6.845 9.820 -17.523 1.00 86.50 180 GLN A N 1
ATOM 1486 C CA . GLN A 1 180 ? 7.951 9.483 -16.617 1.00 86.50 180 GLN A CA 1
ATOM 1487 C C . GLN A 1 180 ? 7.622 8.284 -15.724 1.00 86.50 180 GLN A C 1
ATOM 1489 O O . GLN A 1 180 ? 6.466 8.076 -15.363 1.00 86.50 180 GLN A O 1
ATOM 1494 N N . ALA A 1 181 ? 8.646 7.515 -15.350 1.00 87.44 181 ALA A N 1
ATOM 1495 C CA . ALA A 1 181 ? 8.525 6.376 -14.444 1.00 87.44 181 ALA A CA 1
ATOM 1496 C C . ALA A 1 181 ? 9.748 6.233 -13.529 1.00 87.44 181 ALA A C 1
ATOM 1498 O O . ALA A 1 181 ? 10.889 6.481 -13.928 1.00 87.44 181 ALA A O 1
ATOM 1499 N N . LEU A 1 182 ? 9.504 5.770 -12.301 1.00 87.88 182 LEU A N 1
ATOM 1500 C CA . LEU A 1 182 ? 10.549 5.360 -11.369 1.00 87.88 182 LEU A CA 1
ATOM 1501 C C . LEU A 1 182 ? 10.902 3.890 -11.608 1.00 87.88 182 LEU A C 1
ATOM 1503 O O . LEU A 1 182 ? 10.058 3.017 -11.439 1.00 87.88 182 LEU A O 1
ATOM 1507 N N . MET A 1 183 ? 12.160 3.607 -11.933 1.00 87.44 183 MET A N 1
ATOM 1508 C CA . MET A 1 183 ? 12.673 2.251 -12.100 1.00 87.44 183 MET A CA 1
ATOM 1509 C C . MET A 1 183 ? 13.566 1.853 -10.920 1.00 87.44 183 MET A C 1
ATOM 1511 O O . MET A 1 183 ? 14.544 2.538 -10.595 1.00 87.44 183 MET A O 1
ATOM 1515 N N . LYS A 1 184 ? 13.262 0.702 -10.312 1.00 85.44 184 LYS A N 1
ATOM 1516 C CA . LYS A 1 184 ? 14.114 0.028 -9.321 1.00 85.44 184 LYS A CA 1
ATOM 1517 C C . LYS A 1 184 ? 14.700 -1.248 -9.949 1.00 85.44 184 LYS A C 1
ATOM 1519 O O . LYS A 1 184 ? 13.928 -2.058 -10.459 1.00 85.44 184 LYS A O 1
ATOM 1524 N N . PRO A 1 185 ? 16.032 -1.438 -9.968 1.00 85.56 185 PRO A N 1
ATOM 1525 C CA . PRO A 1 185 ? 16.653 -2.587 -10.622 1.00 85.56 185 PRO A CA 1
ATOM 1526 C C . PRO A 1 185 ? 16.487 -3.882 -9.812 1.00 85.56 185 PRO A C 1
ATOM 1528 O O . PRO A 1 185 ? 16.372 -3.865 -8.585 1.00 85.56 185 PRO A O 1
ATOM 1531 N N . TRP A 1 186 ? 16.552 -5.026 -10.495 1.00 87.31 186 TRP A N 1
ATOM 1532 C CA . TRP A 1 186 ? 16.610 -6.338 -9.849 1.00 87.31 186 TRP A CA 1
ATOM 1533 C C . TRP A 1 186 ? 17.958 -6.523 -9.124 1.00 87.31 186 TRP A C 1
ATOM 1535 O O . TRP A 1 186 ? 19.014 -6.367 -9.734 1.00 87.31 186 TRP A O 1
ATOM 1545 N N . ARG A 1 187 ? 17.921 -6.831 -7.816 1.00 85.44 187 ARG A N 1
ATOM 1546 C CA . ARG A 1 187 ? 19.115 -7.040 -6.968 1.00 85.44 187 ARG A CA 1
ATOM 1547 C C . ARG A 1 187 ? 19.292 -8.458 -6.412 1.00 85.44 187 ARG A C 1
ATOM 1549 O O . ARG A 1 187 ? 20.422 -8.916 -6.317 1.00 85.44 187 ARG A O 1
ATOM 1556 N N . VAL A 1 188 ? 18.203 -9.116 -6.012 1.00 84.19 188 VAL A N 1
ATOM 1557 C CA . VAL A 1 188 ? 18.195 -10.428 -5.331 1.00 84.19 188 VAL A CA 1
ATOM 1558 C C . VAL A 1 188 ? 17.116 -11.329 -5.941 1.00 84.19 188 VAL A C 1
ATOM 1560 O O . VAL A 1 188 ? 16.103 -10.791 -6.402 1.00 84.19 188 VAL A O 1
ATOM 1563 N N . PRO A 1 189 ? 17.308 -12.658 -6.019 1.00 87.06 189 PRO A N 1
ATOM 1564 C CA . PRO A 1 189 ? 16.340 -13.564 -6.640 1.00 87.06 189 PRO A CA 1
ATOM 1565 C C . PRO A 1 189 ? 15.055 -13.698 -5.795 1.00 87.06 189 PRO A C 1
ATOM 1567 O O . PRO A 1 189 ? 14.947 -13.089 -4.731 1.00 87.06 189 PRO A O 1
ATOM 1570 N N . ARG A 1 190 ? 14.037 -14.414 -6.292 1.00 85.50 190 ARG A N 1
ATOM 1571 C CA . ARG A 1 190 ? 12.678 -14.405 -5.700 1.00 85.50 190 ARG A CA 1
ATOM 1572 C C . ARG A 1 190 ? 12.638 -15.066 -4.324 1.00 85.50 190 ARG A C 1
ATOM 1574 O O . ARG A 1 190 ? 11.909 -14.626 -3.448 1.00 85.50 190 ARG A O 1
ATOM 1581 N N . GLU A 1 191 ? 13.434 -16.110 -4.175 1.00 87.69 191 GLU A N 1
ATOM 1582 C CA . GLU A 1 191 ? 13.594 -16.964 -3.006 1.00 87.69 191 GLU A CA 1
ATOM 1583 C C . GLU A 1 191 ? 14.499 -16.366 -1.913 1.00 87.69 191 GLU A C 1
ATOM 1585 O O . GLU A 1 191 ? 14.650 -16.965 -0.847 1.00 87.69 191 GLU A O 1
ATOM 1590 N N . PHE A 1 192 ? 15.104 -15.195 -2.159 1.00 88.88 192 PHE A N 1
ATOM 1591 C CA . PHE A 1 192 ? 15.964 -14.517 -1.190 1.00 88.88 192 PHE A CA 1
ATOM 1592 C C . PHE A 1 192 ? 15.155 -13.997 0.004 1.00 88.88 192 PHE A C 1
ATOM 1594 O O . PHE A 1 192 ? 14.399 -13.033 -0.114 1.00 88.88 192 PHE A O 1
ATOM 1601 N N . GLU A 1 193 ? 15.387 -14.601 1.167 1.00 90.94 193 GLU A N 1
ATOM 1602 C CA . GLU A 1 193 ? 14.883 -14.130 2.455 1.00 90.94 193 GLU A CA 1
ATOM 1603 C C . GLU A 1 193 ? 15.889 -13.155 3.096 1.00 90.94 193 GLU A C 1
ATOM 1605 O O . GLU A 1 193 ? 17.107 -13.347 3.021 1.00 90.94 193 GLU A O 1
ATOM 1610 N N . THR A 1 194 ? 15.388 -12.090 3.721 1.00 88.12 194 THR A N 1
ATOM 1611 C CA . THR A 1 194 ? 16.201 -11.128 4.474 1.00 88.12 194 THR A CA 1
ATOM 1612 C C . THR A 1 194 ? 16.942 -11.843 5.603 1.00 88.12 194 THR A C 1
ATOM 1614 O O . THR A 1 194 ? 16.351 -12.606 6.364 1.00 88.12 194 THR A O 1
ATOM 1617 N N . LEU A 1 195 ? 18.251 -11.591 5.722 1.00 87.38 195 LEU A N 1
ATOM 1618 C CA . LEU A 1 195 ? 19.090 -12.261 6.717 1.00 87.38 195 LEU A CA 1
ATOM 1619 C C . LEU A 1 195 ? 18.605 -11.941 8.147 1.00 87.38 195 LEU A C 1
ATOM 1621 O O . LEU A 1 195 ? 18.388 -10.764 8.434 1.00 87.38 195 LEU A O 1
ATOM 1625 N N . PRO A 1 196 ? 18.529 -12.916 9.078 1.00 83.62 196 PRO A N 1
ATOM 1626 C CA . PRO A 1 196 ? 18.000 -12.688 10.432 1.00 83.62 196 PRO A CA 1
ATOM 1627 C C . PRO A 1 196 ? 18.693 -11.568 11.226 1.00 83.62 196 PRO A C 1
ATOM 1629 O O . PRO A 1 196 ? 18.078 -10.918 12.064 1.00 83.62 196 PRO A O 1
ATOM 1632 N N . ASN A 1 197 ? 19.973 -11.307 10.937 1.00 83.31 197 ASN A N 1
ATOM 1633 C CA . ASN A 1 197 ? 20.768 -10.262 11.590 1.00 83.31 197 ASN A CA 1
ATOM 1634 C C . ASN A 1 197 ? 20.674 -8.884 10.895 1.00 83.31 197 ASN A C 1
ATOM 1636 O O . ASN A 1 197 ? 21.358 -7.943 11.306 1.00 83.31 197 ASN A O 1
ATOM 1640 N N . HIS A 1 198 ? 19.888 -8.740 9.823 1.00 82.38 198 HIS A N 1
ATOM 1641 C CA . HIS A 1 198 ? 19.673 -7.456 9.155 1.00 82.38 198 HIS A CA 1
ATOM 1642 C C . HIS A 1 198 ? 18.550 -6.663 9.827 1.00 82.38 198 HIS A C 1
ATOM 1644 O O . HIS A 1 198 ? 17.384 -7.045 9.808 1.00 82.38 198 HIS A O 1
ATOM 1650 N N . TYR A 1 199 ? 18.895 -5.480 10.333 1.00 83.75 199 TYR A N 1
ATOM 1651 C CA . TYR A 1 199 ? 17.905 -4.469 10.690 1.00 83.75 199 TYR A CA 1
ATOM 1652 C C . TYR A 1 199 ? 17.151 -3.993 9.442 1.00 83.75 199 TYR A C 1
ATOM 1654 O O . TYR A 1 199 ? 17.744 -3.839 8.373 1.00 83.75 199 TYR A O 1
ATOM 1662 N N . PHE A 1 200 ? 15.871 -3.646 9.597 1.00 81.12 200 PHE A N 1
ATOM 1663 C CA . PHE A 1 200 ? 15.018 -3.120 8.521 1.00 81.12 200 PHE A CA 1
ATOM 1664 C C . PHE A 1 200 ? 15.662 -1.956 7.742 1.00 81.12 200 PHE A C 1
ATOM 1666 O O . PHE A 1 200 ? 15.592 -1.910 6.516 1.00 81.12 200 PHE A O 1
ATOM 1673 N N . PHE A 1 201 ? 16.384 -1.059 8.428 1.00 82.19 201 PHE A N 1
ATOM 1674 C CA . PHE A 1 201 ? 17.054 0.079 7.793 1.00 82.19 201 PHE A CA 1
ATOM 1675 C C . PHE A 1 201 ? 18.307 -0.300 6.980 1.00 82.19 201 PHE A C 1
ATOM 1677 O O . PHE A 1 201 ? 18.800 0.527 6.206 1.00 82.19 201 PHE A O 1
ATOM 1684 N N . ALA A 1 202 ? 18.819 -1.525 7.127 1.00 85.31 202 ALA A N 1
ATOM 1685 C CA . ALA A 1 202 ? 19.931 -2.089 6.361 1.00 85.31 202 ALA A CA 1
ATOM 1686 C C . ALA A 1 202 ? 19.465 -3.010 5.215 1.00 85.31 202 ALA A C 1
ATOM 1688 O O . ALA A 1 202 ? 20.277 -3.372 4.364 1.00 85.31 202 ALA A O 1
ATOM 1689 N N . ASP A 1 203 ? 18.176 -3.360 5.153 1.00 86.00 203 ASP A N 1
ATOM 1690 C CA . ASP A 1 203 ? 17.679 -4.348 4.195 1.00 86.00 203 ASP A CA 1
ATOM 1691 C C . ASP A 1 203 ? 17.699 -3.851 2.734 1.00 86.00 203 ASP A C 1
ATOM 1693 O O . ASP A 1 203 ? 17.645 -2.647 2.445 1.00 86.00 203 ASP A O 1
ATOM 1697 N N . ILE A 1 204 ? 17.791 -4.789 1.797 1.00 87.62 204 ILE A N 1
ATOM 1698 C CA . ILE A 1 204 ? 17.914 -4.557 0.357 1.00 87.62 204 ILE A CA 1
ATOM 1699 C C . ILE A 1 204 ? 16.525 -4.301 -0.242 1.00 87.62 204 ILE A C 1
ATOM 1701 O O . ILE A 1 204 ? 15.579 -5.030 0.030 1.00 87.62 204 ILE A O 1
ATOM 1705 N N . GLU A 1 205 ? 16.396 -3.280 -1.096 1.00 88.19 205 GLU A N 1
ATOM 1706 C CA . GLU A 1 205 ? 15.164 -3.072 -1.858 1.00 88.19 205 GLU A CA 1
ATOM 1707 C C . GLU A 1 205 ? 15.030 -4.122 -2.979 1.00 88.19 205 GLU A C 1
ATOM 1709 O O . GLU A 1 205 ? 15.911 -4.293 -3.830 1.00 88.19 205 GLU A O 1
ATOM 1714 N N . ARG A 1 206 ? 13.881 -4.796 -2.988 1.00 92.12 206 ARG A N 1
ATOM 1715 C CA . ARG A 1 206 ? 13.379 -5.750 -3.974 1.00 92.12 206 ARG A CA 1
ATOM 1716 C C . ARG A 1 206 ? 12.395 -5.035 -4.910 1.00 92.12 206 ARG A C 1
ATOM 1718 O O . ARG A 1 206 ? 11.352 -4.555 -4.485 1.00 92.12 206 ARG A O 1
ATOM 1725 N N . HIS A 1 207 ? 12.702 -4.983 -6.208 1.00 90.12 207 HIS A N 1
ATOM 1726 C CA . HIS A 1 207 ? 11.799 -4.417 -7.228 1.00 90.12 207 HIS A CA 1
ATOM 1727 C C . HIS A 1 207 ? 10.423 -5.116 -7.295 1.00 90.12 207 HIS A C 1
ATOM 1729 O O . HIS A 1 207 ? 9.401 -4.458 -7.467 1.00 90.12 207 HIS A O 1
ATOM 1735 N N . THR A 1 208 ? 10.392 -6.436 -7.089 1.00 95.25 208 THR A N 1
ATOM 1736 C CA . THR A 1 208 ? 9.175 -7.260 -7.017 1.00 95.25 208 THR A CA 1
ATOM 1737 C C . THR A 1 208 ? 8.238 -6.847 -5.894 1.00 95.25 208 THR A C 1
ATOM 1739 O O . THR A 1 208 ? 7.029 -6.985 -6.040 1.00 95.25 208 THR A O 1
ATOM 1742 N N . SER A 1 209 ? 8.774 -6.311 -4.799 1.00 97.38 209 SER A N 1
ATOM 1743 C CA . SER A 1 209 ? 7.983 -5.894 -3.646 1.00 97.38 209 SER A CA 1
ATOM 1744 C C . SER A 1 209 ? 7.148 -4.642 -3.919 1.00 97.38 209 SER A C 1
ATOM 1746 O O . SER A 1 209 ? 6.061 -4.522 -3.368 1.00 97.38 209 SER A O 1
ATOM 1748 N N . GLU A 1 210 ? 7.587 -3.749 -4.816 1.00 97.12 210 GLU A N 1
ATOM 1749 C CA . GLU A 1 210 ? 6.763 -2.612 -5.264 1.00 97.12 210 GLU A CA 1
ATOM 1750 C C . GLU A 1 210 ? 5.606 -3.067 -6.169 1.00 97.12 210 GLU A C 1
ATOM 1752 O O . GLU A 1 210 ? 4.478 -2.611 -5.998 1.00 97.12 210 GLU A O 1
ATOM 1757 N N . ILE A 1 211 ? 5.867 -4.009 -7.087 1.00 97.94 211 ILE A N 1
ATOM 1758 C CA . ILE A 1 211 ? 4.836 -4.621 -7.946 1.00 97.94 211 ILE A CA 1
ATOM 1759 C C . ILE A 1 211 ? 3.810 -5.351 -7.069 1.00 97.94 211 ILE A C 1
ATOM 1761 O O . ILE A 1 211 ? 2.608 -5.110 -7.158 1.00 97.94 211 ILE A O 1
ATOM 1765 N N . ALA A 1 212 ? 4.280 -6.202 -6.155 1.00 98.56 212 ALA A N 1
ATOM 1766 C CA . ALA A 1 212 ? 3.418 -6.941 -5.242 1.00 98.56 212 ALA A CA 1
ATOM 1767 C C . ALA A 1 212 ? 2.601 -6.020 -4.319 1.00 98.56 212 ALA A C 1
ATOM 1769 O O . ALA A 1 212 ? 1.414 -6.265 -4.111 1.00 98.56 212 ALA A O 1
ATOM 1770 N N . ALA A 1 213 ? 3.191 -4.935 -3.813 1.00 98.62 213 ALA A N 1
ATOM 1771 C CA . ALA A 1 213 ? 2.460 -3.940 -3.036 1.00 98.62 213 ALA A CA 1
ATOM 1772 C C . ALA A 1 213 ? 1.326 -3.292 -3.850 1.00 98.62 213 ALA A C 1
ATOM 1774 O O . ALA A 1 213 ? 0.205 -3.206 -3.353 1.00 98.62 213 ALA A O 1
ATOM 1775 N N . PHE A 1 214 ? 1.571 -2.905 -5.107 1.00 98.00 214 PHE A N 1
ATOM 1776 C CA . PHE A 1 214 ? 0.527 -2.351 -5.977 1.00 98.00 214 PHE A CA 1
ATOM 1777 C C . PHE A 1 214 ? -0.647 -3.324 -6.182 1.00 98.00 214 PHE A C 1
ATOM 1779 O O . PHE A 1 214 ? -1.807 -2.952 -5.995 1.00 98.00 214 PHE A O 1
ATOM 1786 N N . HIS A 1 215 ? -0.360 -4.587 -6.504 1.00 98.00 215 HIS A N 1
ATOM 1787 C CA . HIS A 1 215 ? -1.409 -5.591 -6.690 1.00 98.00 215 HIS A CA 1
ATOM 1788 C C . HIS A 1 215 ? -2.196 -5.860 -5.395 1.00 98.00 215 HIS A C 1
ATOM 1790 O O . HIS A 1 215 ? -3.426 -5.942 -5.438 1.00 98.00 215 HIS A O 1
ATOM 1796 N N . LEU A 1 216 ? -1.528 -5.924 -4.238 1.00 98.75 216 LEU A N 1
ATOM 1797 C CA . LEU A 1 216 ? -2.198 -6.117 -2.949 1.00 98.75 216 LEU A CA 1
ATOM 1798 C C . LEU A 1 216 ? -3.072 -4.914 -2.549 1.00 98.75 216 LEU A C 1
ATOM 1800 O O . LEU A 1 216 ? -4.186 -5.112 -2.071 1.00 98.75 216 LEU A O 1
ATOM 1804 N N . ASP A 1 217 ? -2.613 -3.682 -2.777 1.00 98.44 217 ASP A N 1
ATOM 1805 C CA . ASP A 1 217 ? -3.375 -2.445 -2.528 1.00 98.44 217 ASP A CA 1
ATOM 1806 C C . ASP A 1 217 ? -4.673 -2.387 -3.351 1.00 98.44 217 ASP A C 1
ATOM 1808 O O . ASP A 1 217 ? -5.712 -1.942 -2.849 1.00 98.44 217 ASP A O 1
ATOM 1812 N N . ARG A 1 218 ? -4.646 -2.919 -4.581 1.00 96.38 218 ARG A N 1
ATOM 1813 C CA . ARG A 1 218 ? -5.844 -3.103 -5.411 1.00 96.38 218 ARG A CA 1
ATOM 1814 C C . ARG A 1 218 ? -6.771 -4.187 -4.853 1.00 96.38 218 ARG A C 1
ATOM 1816 O O . ARG A 1 218 ? -7.984 -3.993 -4.821 1.00 96.38 218 ARG A O 1
ATOM 1823 N N . ILE A 1 219 ? -6.227 -5.319 -4.402 1.00 97.81 219 ILE A N 1
ATOM 1824 C CA . ILE A 1 219 ? -7.006 -6.436 -3.830 1.00 97.81 219 ILE A CA 1
ATOM 1825 C C . ILE A 1 219 ? -7.698 -6.025 -2.524 1.00 97.81 219 ILE A C 1
ATOM 1827 O O . ILE A 1 219 ? -8.877 -6.334 -2.341 1.00 97.81 219 ILE A O 1
ATOM 1831 N N . LEU A 1 220 ? -7.015 -5.270 -1.662 1.00 98.19 220 LEU A N 1
ATOM 1832 C CA . LEU A 1 220 ? -7.544 -4.719 -0.407 1.00 98.19 220 LEU A CA 1
ATOM 1833 C C . LEU A 1 220 ? -8.482 -3.513 -0.604 1.00 98.19 220 LEU A C 1
ATOM 1835 O O . LEU A 1 220 ? -8.988 -2.971 0.373 1.00 98.19 220 LEU A O 1
ATOM 1839 N N . ASP A 1 221 ? -8.734 -3.101 -1.850 1.00 97.56 221 ASP A N 1
ATOM 1840 C CA . ASP A 1 221 ? -9.598 -1.969 -2.208 1.00 97.56 221 ASP A CA 1
ATOM 1841 C C . ASP A 1 221 ? -9.138 -0.598 -1.646 1.00 97.56 221 ASP A C 1
ATOM 1843 O O . ASP A 1 221 ? -9.902 0.374 -1.574 1.00 97.56 221 ASP A O 1
ATOM 1847 N N . PHE A 1 222 ? -7.857 -0.479 -1.282 1.00 97.88 222 PHE A N 1
ATOM 1848 C CA . PHE A 1 222 ? -7.275 0.760 -0.764 1.00 97.88 222 PHE A CA 1
ATOM 1849 C C . PHE A 1 222 ? -7.063 1.805 -1.862 1.00 97.88 222 PHE A C 1
ATOM 1851 O O . PHE A 1 222 ? -7.430 2.965 -1.647 1.00 97.88 222 PHE A O 1
ATOM 1858 N N . ARG A 1 223 ? -6.533 1.389 -3.023 1.00 97.06 223 ARG A N 1
ATOM 1859 C CA . ARG A 1 223 ? -6.250 2.227 -4.209 1.00 97.06 223 ARG A CA 1
ATOM 1860 C C . ARG A 1 223 ? -5.323 3.417 -3.920 1.00 97.06 223 ARG A C 1
ATOM 1862 O O . ARG A 1 223 ? -5.603 4.554 -4.315 1.00 97.06 223 ARG A O 1
ATOM 1869 N N . ARG A 1 224 ? -4.232 3.177 -3.192 1.00 96.94 224 ARG A N 1
ATOM 1870 C CA . ARG A 1 224 ? -3.287 4.188 -2.680 1.00 96.94 224 ARG A CA 1
ATOM 1871 C C . ARG A 1 224 ? -1.829 3.940 -3.078 1.00 96.94 224 ARG A C 1
ATOM 1873 O O . ARG A 1 224 ? -1.015 4.846 -2.878 1.00 96.94 224 ARG A O 1
ATOM 1880 N N . VAL A 1 225 ? -1.491 2.798 -3.679 1.00 96.56 225 VAL A N 1
ATOM 1881 C CA . VAL A 1 225 ? -0.170 2.531 -4.281 1.00 96.56 225 VAL A CA 1
ATOM 1882 C C . VAL A 1 225 ? -0.193 2.897 -5.773 1.00 96.56 225 VAL A C 1
ATOM 1884 O O . VAL A 1 225 ? -1.081 2.444 -6.489 1.00 96.56 225 VAL A O 1
ATOM 1887 N N . PRO A 1 226 ? 0.757 3.689 -6.301 1.00 94.81 226 PRO A N 1
ATOM 1888 C CA . PRO A 1 226 ? 0.816 3.973 -7.736 1.00 94.81 226 PRO A CA 1
ATOM 1889 C C . PRO A 1 226 ? 1.020 2.707 -8.596 1.00 94.81 226 PRO A C 1
ATOM 1891 O O . PRO A 1 226 ? 1.810 1.841 -8.204 1.00 94.81 226 PRO A O 1
ATOM 1894 N N . PRO A 1 227 ? 0.393 2.616 -9.788 1.00 95.50 227 PRO A N 1
ATOM 1895 C CA . PRO A 1 227 ? 0.559 1.490 -10.707 1.00 95.50 227 PRO A CA 1
ATOM 1896 C C . PRO A 1 227 ? 2.028 1.167 -10.984 1.00 95.50 227 PRO A C 1
ATOM 1898 O O . PRO A 1 227 ? 2.794 2.027 -11.421 1.00 95.50 227 PRO A O 1
ATOM 1901 N N . THR A 1 228 ? 2.416 -0.075 -10.698 1.00 95.50 228 THR A N 1
ATOM 1902 C CA . THR A 1 228 ? 3.804 -0.543 -10.757 1.00 95.50 228 THR A CA 1
ATOM 1903 C C . THR A 1 228 ? 3.844 -1.936 -11.372 1.00 95.50 228 THR A C 1
ATOM 1905 O O . THR A 1 228 ? 3.192 -2.842 -10.865 1.00 95.50 228 THR A O 1
ATOM 1908 N N . PHE A 1 229 ? 4.633 -2.101 -12.437 1.00 95.00 229 PHE A N 1
ATOM 1909 C CA . PHE A 1 229 ? 4.695 -3.326 -13.239 1.00 95.00 229 PHE A CA 1
ATOM 1910 C C . PHE A 1 229 ? 6.136 -3.706 -13.589 1.00 95.00 229 PHE A C 1
ATOM 1912 O O . PHE A 1 229 ? 7.039 -2.860 -13.604 1.00 95.00 229 PHE A O 1
ATOM 1919 N N . GLY A 1 230 ? 6.348 -4.974 -13.918 1.00 91.56 230 GLY A N 1
ATOM 1920 C CA . GLY A 1 230 ? 7.608 -5.499 -14.414 1.00 91.56 230 GLY A CA 1
ATOM 1921 C C . GLY A 1 230 ? 7.945 -5.079 -15.849 1.00 91.56 230 GLY A C 1
ATOM 1922 O O . GLY A 1 230 ? 7.104 -5.081 -16.750 1.00 91.56 230 GLY A O 1
ATOM 1923 N N . ARG A 1 231 ? 9.231 -4.801 -16.091 1.00 91.00 231 ARG A N 1
ATOM 1924 C CA . ARG A 1 231 ? 9.823 -4.709 -17.434 1.00 91.00 231 ARG A CA 1
ATOM 1925 C C . ARG A 1 231 ? 11.216 -5.326 -17.437 1.00 91.00 231 ARG A C 1
ATOM 1927 O O . ARG A 1 231 ? 12.021 -5.079 -16.539 1.00 91.00 231 ARG A O 1
ATOM 1934 N N . ILE A 1 232 ? 11.496 -6.127 -18.461 1.00 86.69 232 ILE A N 1
ATOM 1935 C CA . ILE A 1 232 ? 12.830 -6.661 -18.742 1.00 86.69 232 ILE A CA 1
ATOM 1936 C C . ILE A 1 232 ? 13.476 -5.718 -19.753 1.00 86.69 232 ILE A C 1
ATOM 1938 O O . ILE A 1 232 ? 12.963 -5.571 -20.854 1.00 86.69 232 ILE A O 1
ATOM 1942 N N . PHE A 1 233 ? 14.591 -5.090 -19.380 1.00 79.56 233 PHE A N 1
ATOM 1943 C CA . PHE A 1 233 ? 15.324 -4.179 -20.259 1.00 79.56 233 PHE A CA 1
ATOM 1944 C C . PHE A 1 233 ? 16.589 -4.843 -20.801 1.00 79.56 233 PHE A C 1
ATOM 1946 O O . PHE A 1 233 ? 17.401 -5.378 -20.036 1.00 79.56 233 PHE A O 1
ATOM 1953 N N . ASN A 1 234 ? 16.839 -4.710 -22.098 1.00 79.81 234 ASN A N 1
ATOM 1954 C CA . ASN A 1 234 ? 18.168 -4.900 -22.656 1.00 79.81 234 ASN A CA 1
ATOM 1955 C C . ASN A 1 234 ? 19.038 -3.687 -22.292 1.00 79.81 234 ASN A C 1
ATOM 1957 O O . ASN A 1 234 ? 18.953 -2.620 -22.901 1.00 79.81 234 ASN A O 1
ATOM 1961 N N . ILE A 1 235 ? 19.914 -3.858 -21.299 1.00 78.31 235 ILE A N 1
ATOM 1962 C CA . ILE A 1 235 ? 20.769 -2.781 -20.774 1.00 78.31 235 ILE A CA 1
ATOM 1963 C C . ILE A 1 235 ? 21.602 -2.113 -21.883 1.00 78.31 235 ILE A C 1
ATOM 1965 O O . ILE A 1 235 ? 21.816 -0.903 -21.835 1.00 78.31 235 ILE A O 1
ATOM 1969 N N . THR A 1 236 ? 22.048 -2.862 -22.895 1.00 75.31 236 THR A N 1
ATOM 1970 C CA . THR A 1 236 ? 22.915 -2.340 -23.963 1.00 75.31 236 THR A CA 1
ATOM 1971 C C . THR A 1 236 ? 22.161 -1.477 -24.973 1.00 75.31 236 THR A C 1
ATOM 1973 O O . THR A 1 236 ? 22.733 -0.491 -25.435 1.00 75.31 236 THR A O 1
ATOM 1976 N N . SER A 1 237 ? 20.911 -1.814 -25.310 1.00 77.50 237 SER A N 1
ATOM 1977 C CA . SER A 1 237 ? 20.123 -1.093 -26.324 1.00 77.50 237 SER A CA 1
ATOM 1978 C C . SER A 1 237 ? 19.101 -0.110 -25.750 1.00 77.50 237 SER A C 1
ATOM 1980 O O . SER A 1 237 ? 18.855 0.914 -26.373 1.00 77.50 237 SER A O 1
ATOM 1982 N N . GLU A 1 238 ? 18.519 -0.379 -24.579 1.00 76.50 238 GLU A N 1
ATOM 1983 C CA . GLU A 1 238 ? 17.447 0.449 -23.997 1.00 76.50 238 GLU A CA 1
ATOM 1984 C C . GLU A 1 238 ? 17.932 1.392 -22.890 1.00 76.50 238 GLU A C 1
ATOM 1986 O O . GLU A 1 238 ? 17.378 2.473 -22.719 1.00 76.50 238 GLU A O 1
ATOM 1991 N N . ILE A 1 239 ? 18.966 1.018 -22.126 1.00 80.06 239 ILE A N 1
ATOM 1992 C CA . ILE A 1 239 ? 19.421 1.816 -20.972 1.00 80.06 239 ILE A CA 1
ATOM 1993 C C . ILE A 1 239 ? 20.690 2.603 -21.301 1.00 80.06 239 ILE A C 1
ATOM 1995 O O . ILE A 1 239 ? 20.714 3.828 -21.180 1.00 80.06 239 ILE A O 1
ATOM 1999 N N . ARG A 1 240 ? 21.752 1.920 -21.745 1.00 76.94 240 ARG A N 1
ATOM 2000 C CA . ARG A 1 240 ? 23.076 2.512 -21.995 1.00 76.94 240 ARG A CA 1
ATOM 2001 C C . ARG A 1 240 ? 23.057 3.707 -22.963 1.00 76.94 240 ARG A C 1
ATOM 2003 O O . ARG A 1 240 ? 23.748 4.673 -22.646 1.00 76.94 240 ARG A O 1
ATOM 2010 N N . PRO A 1 241 ? 22.301 3.716 -24.082 1.00 81.56 241 PRO A N 1
ATOM 2011 C CA . PRO A 1 241 ? 22.288 4.864 -24.997 1.00 81.56 241 PRO A CA 1
ATOM 2012 C C . PRO A 1 241 ? 21.596 6.101 -24.407 1.00 81.56 241 PRO A C 1
ATOM 2014 O O . PRO A 1 241 ? 21.885 7.221 -24.816 1.00 81.56 241 PRO A O 1
ATOM 2017 N N . HIS A 1 242 ? 20.713 5.903 -23.425 1.00 84.00 242 HIS A N 1
ATOM 2018 C CA . HIS A 1 242 ? 19.898 6.950 -22.799 1.00 84.00 242 HIS A CA 1
ATOM 2019 C C . HIS A 1 242 ? 20.440 7.399 -21.430 1.00 84.00 242 HIS A C 1
ATOM 2021 O O . HIS A 1 242 ? 19.942 8.365 -20.844 1.00 84.00 242 HIS A O 1
ATOM 2027 N N . ALA A 1 243 ? 21.471 6.716 -20.922 1.00 75.06 243 ALA A N 1
ATOM 2028 C CA . ALA A 1 243 ? 22.198 7.046 -19.703 1.00 75.06 243 ALA A CA 1
ATOM 2029 C C . ALA A 1 243 ? 23.253 8.136 -19.977 1.00 75.06 243 ALA A C 1
ATOM 2031 O O . ALA A 1 243 ? 24.423 7.857 -20.242 1.00 75.06 243 ALA A O 1
ATOM 2032 N N . ASN A 1 244 ? 22.837 9.404 -19.918 1.00 62.97 244 ASN A N 1
ATOM 2033 C CA . ASN A 1 244 ? 23.685 10.552 -20.264 1.00 62.97 244 ASN A CA 1
ATOM 2034 C C . ASN A 1 244 ? 24.908 10.707 -19.333 1.00 62.97 244 ASN A C 1
ATOM 2036 O O . ASN A 1 244 ? 24.830 11.330 -18.273 1.00 62.97 244 ASN A O 1
ATOM 2040 N N . GLY A 1 245 ? 26.076 10.230 -19.777 1.00 51.41 245 GLY A N 1
ATOM 2041 C CA . GLY A 1 245 ? 27.318 10.179 -18.986 1.00 51.41 245 GLY A CA 1
ATOM 2042 C C . GLY A 1 245 ? 27.890 11.520 -18.493 1.00 51.41 245 GLY A C 1
ATOM 2043 O O . GLY A 1 245 ? 28.728 11.522 -17.597 1.00 51.41 245 GLY A O 1
ATOM 2044 N N . LYS A 1 246 ? 27.432 12.670 -19.013 1.00 46.56 246 LYS A N 1
ATOM 2045 C CA . LYS A 1 246 ? 27.789 14.011 -18.493 1.00 46.56 246 LYS A CA 1
ATOM 2046 C C . LYS A 1 246 ? 26.745 14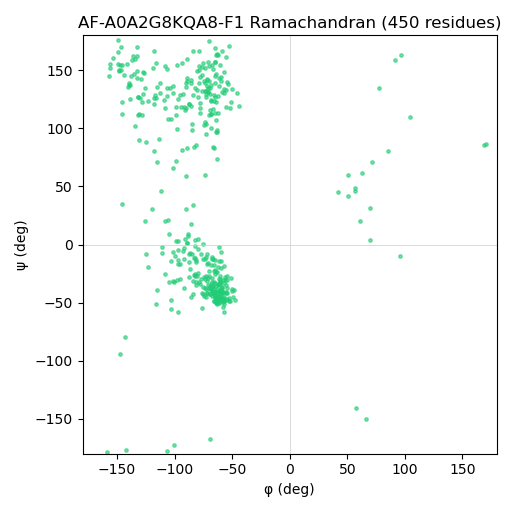.616 -17.536 1.00 46.56 246 LYS A C 1
ATOM 2048 O O . LYS A 1 246 ? 27.016 15.658 -16.948 1.00 46.56 246 LYS A O 1
ATOM 2053 N N . ALA A 1 247 ? 25.601 13.957 -17.326 1.00 46.66 247 ALA A N 1
ATOM 2054 C CA . ALA A 1 247 ? 24.484 14.431 -16.497 1.00 46.66 247 ALA A CA 1
ATOM 2055 C C . ALA A 1 247 ? 24.351 13.703 -15.138 1.00 46.66 247 ALA A C 1
ATOM 2057 O O . ALA A 1 247 ? 23.307 13.765 -14.497 1.00 46.66 247 ALA A O 1
ATOM 2058 N N . PHE A 1 248 ? 25.424 13.069 -14.647 1.00 49.41 248 PHE A N 1
ATOM 2059 C CA . PHE A 1 248 ? 25.556 12.734 -13.216 1.00 49.41 248 PHE A CA 1
ATOM 2060 C C . PHE A 1 248 ? 25.837 13.975 -12.343 1.00 49.41 248 PHE A C 1
ATOM 2062 O O . PHE A 1 248 ? 25.763 13.909 -11.118 1.00 49.41 248 PHE A O 1
ATOM 2069 N N . LYS A 1 249 ? 26.146 15.127 -12.957 1.00 38.09 249 LYS A N 1
ATOM 2070 C CA . LYS A 1 249 ? 26.244 16.431 -12.289 1.00 38.09 249 LYS A CA 1
ATOM 2071 C C . LYS A 1 249 ? 25.184 17.376 -12.863 1.00 38.09 249 LYS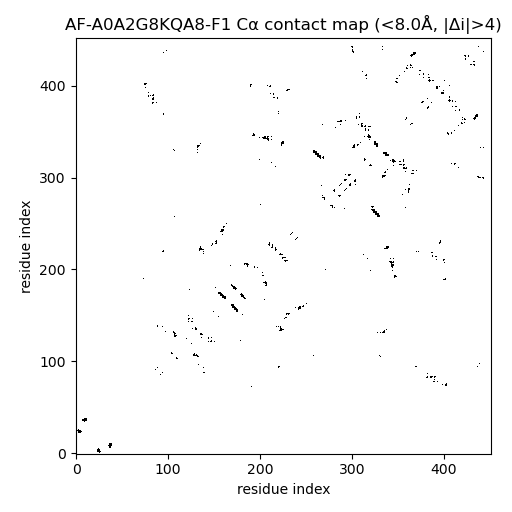 A C 1
ATOM 2073 O O . LYS A 1 249 ? 25.151 17.586 -14.069 1.00 38.09 249 LYS A O 1
ATOM 2078 N N . LYS A 1 250 ? 24.402 17.994 -11.965 1.00 38.44 250 LYS A N 1
ATOM 2079 C CA . LYS A 1 250 ? 23.303 18.957 -12.215 1.00 38.44 250 LYS A CA 1
ATOM 2080 C C . LYS A 1 250 ? 22.012 18.367 -12.817 1.00 38.44 250 LYS A C 1
ATOM 2082 O O . LYS A 1 250 ? 21.625 18.708 -13.928 1.00 38.44 250 LYS A O 1
ATOM 2087 N N . SER A 1 251 ? 21.285 17.600 -12.001 1.00 34.31 251 SER A N 1
ATOM 2088 C CA . SER A 1 251 ? 19.914 17.141 -12.287 1.00 34.31 251 SER A CA 1
ATOM 2089 C C . SER A 1 251 ? 18.917 17.737 -11.286 1.00 34.31 251 SER A C 1
ATOM 2091 O O . SER A 1 251 ? 18.411 17.040 -10.411 1.00 34.31 251 SER A O 1
ATOM 2093 N N . PHE A 1 252 ? 18.651 19.042 -11.398 1.00 34.19 252 PHE A N 1
ATOM 2094 C CA . PHE A 1 252 ? 17.475 19.660 -10.779 1.00 34.19 252 PHE A CA 1
ATOM 2095 C C . PHE A 1 252 ? 16.389 19.804 -11.844 1.00 34.19 252 PHE A C 1
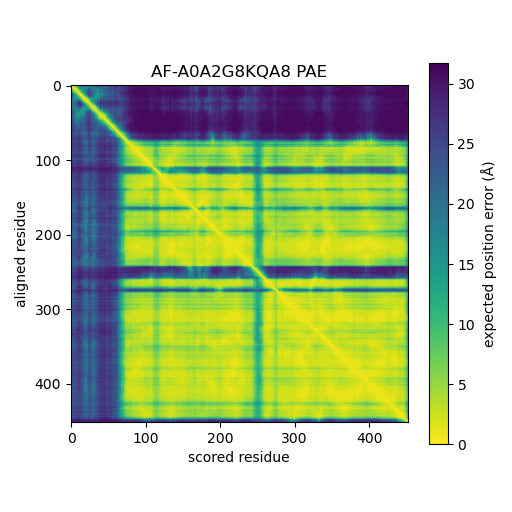ATOM 2097 O O . PHE A 1 252 ? 16.522 20.610 -12.761 1.00 34.19 252 PHE A O 1
ATOM 2104 N N . PHE A 1 253 ? 15.314 19.034 -11.704 1.00 39.50 253 PHE A N 1
ATOM 2105 C CA . PHE A 1 253 ? 14.081 19.216 -12.460 1.00 39.50 253 PHE A CA 1
ATOM 2106 C C . PHE A 1 253 ? 12.919 19.341 -11.476 1.00 39.50 253 PHE A C 1
ATOM 2108 O O . PHE A 1 253 ? 12.831 18.580 -10.510 1.00 39.50 253 PHE A O 1
ATOM 2115 N N . LYS A 1 254 ? 12.044 20.317 -11.715 1.00 33.09 254 LYS A N 1
ATOM 2116 C CA . LYS A 1 254 ? 10.750 20.419 -11.043 1.00 33.09 254 LYS A CA 1
ATOM 2117 C C . LYS A 1 254 ? 9.772 19.524 -11.793 1.00 33.09 254 LYS A C 1
ATOM 2119 O O . LYS A 1 254 ? 9.643 19.676 -13.003 1.00 33.09 254 LYS A O 1
ATOM 2124 N N . SER A 1 255 ? 9.056 18.645 -11.091 1.00 33.16 255 SER A N 1
ATOM 2125 C CA . SER A 1 255 ? 7.833 18.061 -11.659 1.00 33.16 255 SER A CA 1
ATOM 2126 C C . SER A 1 255 ? 6.877 19.190 -12.079 1.00 33.16 255 SER A C 1
ATOM 2128 O O . SER A 1 255 ? 7.004 20.298 -11.547 1.00 33.16 255 SER A O 1
ATOM 2130 N N . PRO A 1 256 ? 5.883 18.938 -12.951 1.00 39.22 256 PRO A N 1
ATOM 2131 C CA . PRO A 1 256 ? 4.747 19.850 -13.079 1.00 39.22 256 PRO A CA 1
ATOM 2132 C C . PRO A 1 256 ? 4.243 20.221 -11.673 1.00 39.22 256 PRO A C 1
ATOM 2134 O O . PRO A 1 256 ? 4.089 19.333 -10.836 1.00 39.22 256 PRO A O 1
ATOM 2137 N N . GLU A 1 257 ? 4.054 21.507 -11.361 1.00 41.09 257 GLU A N 1
ATOM 2138 C CA . GLU A 1 257 ? 3.788 21.966 -9.977 1.00 41.09 257 GLU A CA 1
ATOM 2139 C C . GLU A 1 257 ? 2.295 21.851 -9.582 1.00 41.09 257 GLU A C 1
ATOM 2141 O O . GLU A 1 257 ? 1.749 22.621 -8.796 1.00 41.09 257 GLU A O 1
ATOM 2146 N N . VAL A 1 258 ? 1.649 20.809 -10.113 1.00 44.78 258 VAL A N 1
ATOM 2147 C CA . VAL A 1 258 ? 0.354 20.249 -9.702 1.00 44.78 258 VAL A CA 1
ATOM 2148 C C . VAL A 1 258 ? 0.639 18.929 -8.974 1.00 44.78 258 VAL A C 1
ATOM 2150 O O . VAL A 1 258 ? 1.653 18.283 -9.223 1.00 44.78 258 VAL A O 1
ATOM 2153 N N . GLY A 1 259 ? -0.213 18.514 -8.033 1.00 56.28 259 GLY A N 1
ATOM 2154 C CA . GLY A 1 259 ? 0.027 17.271 -7.290 1.00 56.28 259 GLY A CA 1
ATOM 2155 C C . GLY A 1 259 ? 1.208 17.352 -6.320 1.00 56.28 259 GLY A C 1
ATOM 2156 O O . GLY A 1 259 ? 1.874 16.348 -6.062 1.00 56.28 259 GLY A O 1
ATOM 2157 N N . HIS A 1 260 ? 1.476 18.535 -5.752 1.00 73.06 260 HIS A N 1
ATOM 2158 C CA . HIS A 1 260 ? 2.487 18.690 -4.707 1.00 73.06 260 HIS A CA 1
ATOM 2159 C C . HIS A 1 260 ? 2.243 17.675 -3.579 1.00 73.06 260 HIS A C 1
ATOM 2161 O O . HIS A 1 260 ? 1.228 17.719 -2.883 1.00 73.06 260 HIS A O 1
ATOM 2167 N N . ARG A 1 261 ? 3.194 16.768 -3.354 1.00 84.44 261 ARG A N 1
ATOM 2168 C CA . ARG A 1 261 ? 3.130 15.817 -2.239 1.00 84.44 261 ARG A CA 1
ATOM 2169 C C . ARG A 1 261 ? 3.583 16.505 -0.954 1.00 84.44 261 ARG A C 1
ATOM 2171 O O . ARG A 1 261 ? 4.634 17.142 -0.927 1.00 84.44 261 ARG A O 1
ATOM 2178 N N . LYS A 1 262 ? 2.823 16.343 0.129 1.00 89.94 262 LYS A N 1
ATOM 2179 C CA . LYS A 1 262 ? 3.283 16.649 1.490 1.00 89.94 262 LYS A CA 1
ATOM 2180 C C . LYS A 1 262 ? 3.757 15.355 2.144 1.00 89.94 262 LYS A C 1
ATOM 2182 O O . LYS A 1 262 ? 3.017 14.373 2.171 1.00 89.94 262 LYS A O 1
ATOM 2187 N N . THR A 1 263 ? 4.992 15.355 2.635 1.00 92.56 263 THR A N 1
ATOM 2188 C CA . THR A 1 263 ? 5.562 14.263 3.434 1.00 92.56 263 THR A CA 1
ATOM 2189 C C . THR A 1 263 ? 5.273 14.518 4.908 1.00 92.56 263 THR A C 1
ATOM 2191 O O . THR A 1 263 ? 5.397 15.650 5.379 1.00 92.56 263 THR A O 1
ATOM 2194 N N . TRP A 1 264 ? 4.913 13.467 5.632 1.00 95.50 264 TRP A N 1
ATOM 2195 C CA . TRP A 1 264 ? 4.687 13.481 7.072 1.00 95.50 264 TRP A CA 1
ATOM 2196 C C . TRP A 1 264 ? 5.526 12.386 7.729 1.00 95.50 264 TRP A C 1
ATOM 2198 O O . TRP A 1 264 ? 5.735 11.328 7.136 1.00 95.50 264 TRP A O 1
ATOM 2208 N N . ILE A 1 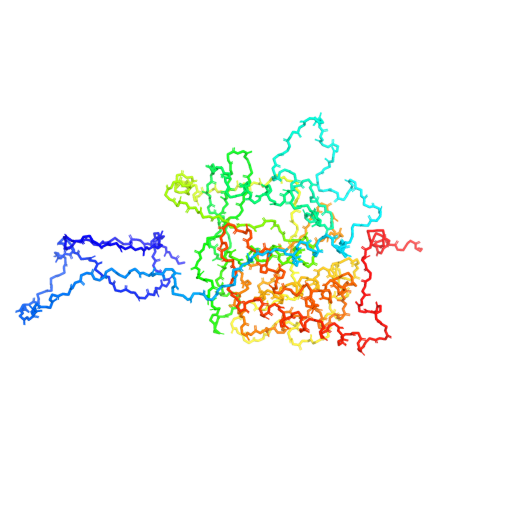265 ? 5.974 12.629 8.959 1.00 96.44 265 ILE A N 1
ATOM 2209 C CA . ILE A 1 265 ? 6.602 11.600 9.794 1.00 96.44 265 ILE A CA 1
ATOM 2210 C C . ILE A 1 265 ? 5.491 10.691 10.335 1.00 96.44 265 ILE A C 1
ATOM 2212 O O . ILE A 1 265 ? 4.472 11.187 10.826 1.00 96.44 265 ILE A O 1
ATOM 2216 N N . ASN A 1 266 ? 5.678 9.375 10.239 1.00 96.75 266 ASN A N 1
ATOM 2217 C CA . ASN A 1 266 ? 4.764 8.398 10.832 1.00 96.75 266 ASN A CA 1
ATOM 2218 C C . ASN A 1 266 ? 4.868 8.463 12.374 1.00 96.75 266 ASN A C 1
ATOM 2220 O O . ASN A 1 266 ? 5.992 8.404 12.878 1.00 96.75 266 ASN A O 1
ATOM 2224 N N . PRO A 1 267 ? 3.763 8.569 13.144 1.00 97.06 267 PRO A N 1
ATOM 2225 C CA . PRO A 1 267 ? 3.817 8.467 14.607 1.00 97.06 267 PRO A CA 1
ATOM 2226 C C . PRO A 1 267 ? 4.433 7.140 15.079 1.00 97.06 267 PRO A C 1
ATOM 2228 O O . PRO A 1 267 ? 5.184 7.131 16.049 1.00 97.06 267 PRO A O 1
ATOM 2231 N N . PHE A 1 268 ? 4.227 6.052 14.329 1.00 96.62 268 PHE A N 1
ATOM 2232 C CA . PHE A 1 268 ? 4.819 4.732 14.579 1.00 96.62 268 PHE A CA 1
ATOM 2233 C C . PHE A 1 268 ? 6.176 4.540 13.874 1.00 96.62 268 PHE A C 1
ATOM 2235 O O . PHE A 1 268 ? 6.553 3.441 13.471 1.00 96.62 268 PHE A O 1
ATOM 2242 N N . LYS A 1 269 ? 6.947 5.618 13.683 1.00 94.81 269 LYS A N 1
ATOM 2243 C CA . LYS A 1 269 ? 8.314 5.527 13.153 1.00 94.81 269 LYS A CA 1
ATOM 2244 C C . LYS A 1 269 ? 9.215 4.791 14.160 1.00 94.81 269 LYS A C 1
ATOM 2246 O O . LYS A 1 269 ? 9.361 5.241 15.294 1.00 94.81 269 LYS A O 1
ATOM 2251 N N . ARG A 1 270 ? 9.856 3.700 13.725 1.00 91.38 270 ARG A N 1
ATOM 2252 C CA . ARG A 1 270 ? 10.882 2.959 14.490 1.00 91.38 270 ARG A CA 1
ATOM 2253 C C . ARG A 1 270 ? 12.141 3.789 14.762 1.00 91.38 270 ARG A C 1
ATOM 2255 O O . ARG A 1 270 ? 12.406 4.784 14.081 1.00 91.38 270 ARG A O 1
ATOM 2262 N N . ALA A 1 271 ? 12.963 3.352 15.714 1.00 87.25 271 ALA A N 1
ATOM 2263 C CA . ALA A 1 271 ? 14.275 3.943 15.970 1.00 87.25 271 ALA A CA 1
ATOM 2264 C C . ALA A 1 271 ? 15.322 3.470 14.934 1.00 87.25 271 ALA A C 1
ATOM 2266 O O . ALA A 1 271 ? 15.598 2.283 14.806 1.00 87.25 271 ALA A O 1
ATOM 2267 N N . TYR A 1 272 ? 15.948 4.401 14.206 1.00 84.19 272 TYR A N 1
ATOM 2268 C CA . TYR A 1 272 ? 16.966 4.106 13.178 1.00 84.19 272 TYR A CA 1
ATOM 2269 C C . TYR A 1 272 ? 18.372 4.085 13.805 1.00 84.19 272 TYR A C 1
ATOM 2271 O O . TYR A 1 272 ? 19.226 4.905 13.467 1.00 84.19 272 TYR A O 1
ATOM 2279 N N . ARG A 1 273 ? 18.590 3.207 14.793 1.00 80.12 273 ARG A N 1
ATOM 2280 C CA . ARG A 1 273 ? 19.853 3.091 15.545 1.00 80.12 273 ARG A CA 1
ATOM 2281 C C . ARG A 1 273 ? 20.135 1.648 15.968 1.00 80.12 273 ARG A C 1
ATOM 2283 O O . ARG A 1 273 ? 19.211 0.892 16.225 1.00 80.12 273 ARG A O 1
ATOM 2290 N N . LEU A 1 274 ? 21.421 1.306 16.085 1.00 67.62 274 LEU A N 1
ATOM 2291 C CA . LEU A 1 274 ? 21.907 -0.002 16.562 1.00 67.62 274 LEU A CA 1
ATOM 2292 C C . LEU A 1 274 ? 21.968 -0.116 18.101 1.00 67.62 274 LEU A C 1
ATOM 2294 O O . LEU A 1 274 ? 22.222 -1.190 18.634 1.00 67.62 274 LEU A O 1
ATOM 2298 N N . ALA A 1 275 ? 21.812 1.000 18.820 1.00 59.47 275 ALA A N 1
ATOM 2299 C CA . ALA A 1 275 ? 21.932 1.065 20.277 1.00 59.47 275 ALA A CA 1
ATOM 2300 C C . ALA A 1 275 ? 20.590 0.805 20.989 1.00 59.47 275 ALA A C 1
ATOM 2302 O O . ALA A 1 275 ? 19.526 0.997 20.403 1.00 59.47 275 ALA A O 1
ATOM 2303 N N . ARG A 1 276 ? 20.653 0.420 22.274 1.00 57.62 276 ARG A N 1
ATOM 2304 C CA . ARG A 1 276 ? 19.476 0.148 23.121 1.00 57.62 276 ARG A CA 1
ATOM 2305 C C . ARG A 1 276 ? 18.518 1.349 23.212 1.00 57.62 276 ARG A C 1
ATOM 2307 O O . ARG A 1 276 ? 18.950 2.501 23.222 1.00 57.62 276 ARG A O 1
ATOM 2314 N N . GLY A 1 277 ? 17.230 1.037 23.362 1.00 64.25 277 GLY A N 1
ATOM 2315 C CA . GLY A 1 277 ? 16.120 1.986 23.458 1.00 64.25 277 GLY A CA 1
ATOM 2316 C C . GLY A 1 277 ? 15.326 2.041 22.155 1.00 64.25 277 GLY A C 1
ATOM 2317 O O . GLY A 1 277 ? 15.827 2.563 21.150 1.00 64.25 277 GLY A O 1
ATOM 2318 N N . GLY A 1 278 ? 14.097 1.523 22.187 1.00 80.25 278 GLY A N 1
ATOM 2319 C CA . GLY A 1 278 ? 13.171 1.536 21.058 1.00 80.25 278 GLY A CA 1
ATOM 2320 C C . GLY A 1 278 ? 12.652 2.935 20.722 1.00 80.25 278 GLY A C 1
ATOM 2321 O O . GLY A 1 278 ? 13.175 3.964 21.174 1.00 80.25 278 GLY A O 1
ATOM 2322 N N . ALA A 1 279 ? 11.624 2.979 19.885 1.00 89.50 279 ALA A N 1
ATOM 2323 C CA . ALA A 1 279 ? 10.735 4.126 19.784 1.00 89.50 279 ALA A CA 1
ATOM 2324 C C . ALA A 1 279 ? 9.724 4.113 20.945 1.00 89.50 279 ALA A C 1
ATOM 2326 O O . ALA A 1 279 ? 9.377 3.056 21.449 1.00 89.50 279 ALA A O 1
ATOM 2327 N N . ILE A 1 280 ? 9.201 5.281 21.341 1.00 91.62 280 ILE A N 1
ATOM 2328 C CA . ILE A 1 280 ? 8.311 5.404 22.518 1.00 91.62 280 ILE A CA 1
ATOM 2329 C C . ILE A 1 280 ? 7.099 4.460 22.428 1.00 91.62 280 ILE A C 1
ATOM 2331 O O . ILE A 1 280 ? 6.703 3.873 23.423 1.00 91.62 280 ILE A O 1
ATOM 2335 N N . TRP A 1 281 ? 6.547 4.270 21.227 1.00 94.25 281 TRP A N 1
ATOM 2336 C CA . TRP A 1 281 ? 5.414 3.374 20.983 1.00 94.25 281 TRP A CA 1
ATOM 2337 C C . TRP A 1 281 ? 5.761 1.879 21.062 1.00 94.25 281 TRP A C 1
ATOM 2339 O O . TRP A 1 281 ? 4.846 1.068 21.145 1.00 94.25 281 TRP A O 1
ATOM 2349 N N . GLU A 1 282 ? 7.041 1.493 21.005 1.00 93.00 282 GLU A N 1
ATOM 2350 C CA . GLU A 1 282 ? 7.476 0.101 21.209 1.00 93.00 282 GLU A CA 1
ATOM 2351 C C . GLU A 1 282 ? 7.462 -0.257 22.709 1.00 93.00 282 GLU A C 1
ATOM 2353 O O . GLU A 1 282 ? 7.188 -1.405 23.050 1.00 93.00 282 GLU A O 1
ATOM 2358 N N . ASP A 1 283 ? 7.682 0.732 23.589 1.00 91.75 283 ASP A N 1
ATOM 2359 C CA . ASP A 1 283 ? 7.736 0.567 25.049 1.00 91.75 283 ASP A CA 1
ATOM 2360 C C . ASP A 1 283 ? 6.408 0.937 25.765 1.00 91.75 283 ASP A C 1
ATOM 2362 O O . ASP A 1 283 ? 6.083 0.354 26.800 1.00 91.75 283 ASP A O 1
ATOM 2366 N N . ASP A 1 284 ? 5.623 1.889 25.236 1.00 94.50 284 ASP A N 1
ATOM 2367 C CA . ASP A 1 284 ? 4.349 2.362 25.813 1.00 94.50 284 ASP A CA 1
ATOM 2368 C C . ASP A 1 284 ? 3.123 1.830 25.033 1.00 94.50 284 ASP A C 1
ATOM 2370 O O . ASP A 1 284 ? 2.826 2.325 23.939 1.00 94.50 284 ASP A O 1
ATOM 2374 N N . PRO A 1 285 ? 2.343 0.875 25.586 1.00 92.56 285 PRO A N 1
ATOM 2375 C CA . PRO A 1 285 ? 1.144 0.351 24.931 1.00 92.56 285 PRO A CA 1
ATOM 2376 C C . PRO A 1 285 ? -0.021 1.355 24.886 1.00 92.56 285 PRO A C 1
ATOM 2378 O O . PRO A 1 285 ? -0.955 1.156 24.111 1.00 92.56 285 PRO A O 1
ATOM 2381 N N . SER A 1 286 ? 0.014 2.429 25.684 1.00 95.50 286 SER A N 1
ATOM 2382 C CA . SER A 1 286 ? -1.010 3.485 25.701 1.00 95.50 286 SER A CA 1
ATOM 2383 C C . SER A 1 286 ? -0.756 4.600 24.679 1.00 95.50 286 SER A C 1
ATOM 2385 O O . SER A 1 286 ? -1.634 5.442 24.461 1.00 95.50 286 SER A O 1
ATOM 2387 N N . TYR A 1 287 ? 0.414 4.597 24.027 1.00 97.50 287 TYR A N 1
ATOM 2388 C CA . TYR A 1 287 ? 0.929 5.690 23.198 1.00 97.50 287 TYR A CA 1
ATOM 2389 C C . TYR A 1 287 ? -0.070 6.209 22.155 1.00 97.50 287 TYR A C 1
ATOM 2391 O O . TYR A 1 287 ? -0.171 7.424 21.941 1.00 97.50 287 TYR A O 1
ATOM 2399 N N . CYS A 1 288 ? -0.843 5.330 21.502 1.00 97.75 288 CYS A N 1
ATOM 2400 C CA . CYS A 1 288 ? -1.835 5.812 20.544 1.00 97.75 288 CYS A CA 1
ATOM 2401 C C . CYS A 1 288 ? -2.931 6.655 21.211 1.00 97.75 288 CYS A C 1
ATOM 2403 O O . CYS A 1 288 ? -3.178 7.779 20.769 1.00 97.75 288 CYS A O 1
ATOM 2405 N N . HIS A 1 289 ? -3.548 6.163 22.286 1.00 96.00 289 HIS A N 1
ATOM 2406 C CA . HIS A 1 289 ? -4.617 6.873 22.991 1.00 96.00 289 HIS A CA 1
ATOM 2407 C C . HIS A 1 289 ? -4.125 8.167 23.657 1.00 96.00 289 HIS A C 1
ATOM 2409 O O . HIS A 1 289 ? -4.808 9.192 23.586 1.00 96.00 289 HIS A O 1
ATOM 2415 N N . THR A 1 290 ? -2.938 8.150 24.271 1.00 96.62 290 THR A N 1
ATOM 2416 C CA . THR A 1 290 ? -2.401 9.282 25.047 1.00 96.62 290 THR A CA 1
ATOM 2417 C C . THR A 1 290 ? -1.698 10.334 24.185 1.00 96.62 290 THR A C 1
ATOM 2419 O O . THR A 1 290 ? -1.751 11.524 24.503 1.00 96.62 290 THR A O 1
ATOM 2422 N N . VAL A 1 291 ? -1.066 9.940 23.071 1.00 96.88 291 VAL A N 1
ATOM 2423 C CA . VAL A 1 291 ? -0.248 10.840 22.237 1.00 96.88 291 VAL A CA 1
ATOM 2424 C C . VAL A 1 291 ? -0.813 11.033 20.835 1.00 96.88 291 VAL A C 1
ATOM 2426 O O . VAL A 1 291 ? -0.921 12.177 20.385 1.00 96.88 291 VAL A O 1
ATOM 2429 N N . VAL A 1 292 ? -1.132 9.955 20.116 1.00 97.69 292 VAL A N 1
ATOM 2430 C CA . VAL A 1 292 ? -1.486 10.038 18.687 1.00 97.69 292 VAL A CA 1
ATOM 2431 C C . VAL A 1 292 ? -2.900 10.582 18.510 1.00 97.69 292 VAL A C 1
ATOM 2433 O O . VAL A 1 292 ? -3.078 11.604 17.851 1.00 97.69 292 VAL A O 1
ATOM 2436 N N . MET A 1 293 ? -3.891 9.963 19.154 1.00 97.19 293 MET A N 1
ATOM 2437 C CA . MET A 1 293 ? -5.311 10.333 19.079 1.00 97.19 293 MET A CA 1
ATOM 2438 C C . MET A 1 293 ? -5.608 11.741 19.598 1.00 97.19 293 MET A C 1
ATOM 2440 O O . MET A 1 293 ? -6.628 12.311 19.233 1.00 97.19 293 MET A O 1
ATOM 2444 N N . GLN A 1 294 ? -4.715 12.332 20.396 1.00 96.38 294 GLN A N 1
ATOM 2445 C CA . GLN A 1 294 ? -4.885 13.686 20.932 1.00 96.38 294 GLN A CA 1
ATOM 2446 C C . GLN A 1 294 ? -4.368 14.780 19.984 1.00 96.38 294 GLN A C 1
ATOM 2448 O O . GLN A 1 294 ? -4.776 15.940 20.082 1.00 96.38 294 GLN A O 1
ATOM 2453 N N . LYS A 1 295 ? -3.477 14.444 19.040 1.00 94.31 295 LYS A N 1
ATOM 2454 C CA . LYS A 1 295 ? -2.714 15.431 18.258 1.00 94.31 295 LYS A CA 1
ATOM 2455 C C . LYS A 1 295 ? -3.199 15.555 16.807 1.00 94.31 295 LYS A C 1
ATOM 2457 O O . LYS A 1 295 ? -3.352 14.545 16.115 1.00 94.31 295 LYS A O 1
ATOM 2462 N N . PRO A 1 296 ? -3.362 16.781 16.273 1.00 93.75 296 PRO A N 1
ATOM 2463 C CA . PRO A 1 296 ? -3.535 16.981 14.839 1.00 93.75 296 PRO A CA 1
ATOM 2464 C C . PRO A 1 296 ? -2.324 16.442 14.055 1.00 93.75 296 PRO A C 1
ATOM 2466 O O . PRO A 1 296 ? -1.189 16.597 14.511 1.00 93.75 296 PRO A O 1
ATOM 2469 N N . PRO A 1 297 ? -2.510 15.857 12.858 1.00 95.06 297 PRO A N 1
ATOM 2470 C CA . PRO A 1 297 ? -3.770 15.678 12.129 1.00 95.06 297 PRO A CA 1
ATOM 2471 C C . PRO A 1 297 ? -4.540 14.382 12.464 1.00 95.06 297 PRO A C 1
ATOM 2473 O O . PRO A 1 297 ? -5.490 14.072 11.757 1.00 95.06 297 PRO A O 1
ATOM 2476 N N . TYR A 1 298 ? -4.127 13.596 13.463 1.00 97.25 298 TYR A N 1
ATOM 2477 C CA . TYR A 1 298 ? -4.688 12.262 13.740 1.00 97.25 298 TYR A CA 1
ATOM 2478 C C . TYR A 1 298 ? -5.981 12.300 14.562 1.00 97.25 298 TYR A C 1
ATOM 2480 O O . TYR A 1 298 ? -6.815 11.412 14.428 1.00 97.25 298 TYR A O 1
ATOM 2488 N N . ASN A 1 299 ? -6.166 13.346 15.367 1.00 95.31 299 ASN A N 1
ATOM 2489 C CA . ASN A 1 299 ? -7.306 13.505 16.270 1.00 95.31 299 ASN A CA 1
ATOM 2490 C C . ASN A 1 299 ? -8.662 13.806 15.598 1.00 95.31 299 ASN A C 1
ATOM 2492 O O . ASN A 1 299 ? -9.675 13.846 16.292 1.00 95.31 299 ASN A O 1
ATOM 2496 N N . ARG A 1 300 ? -8.706 14.074 14.282 1.00 93.75 300 ARG A N 1
ATOM 2497 C CA . ARG A 1 300 ? -9.935 14.419 13.537 1.00 93.75 300 ARG A CA 1
ATOM 2498 C C . ARG A 1 300 ? -9.888 13.922 12.088 1.00 93.75 300 ARG A C 1
ATOM 2500 O O . ARG A 1 300 ? -8.834 13.908 11.452 1.00 93.75 300 ARG A O 1
ATOM 2507 N N . GLY A 1 301 ? -11.056 13.601 11.530 1.00 94.56 301 GLY A N 1
ATOM 2508 C CA . GLY A 1 301 ? -11.204 13.160 10.139 1.00 94.56 301 GLY A CA 1
ATOM 2509 C C . GLY A 1 301 ? -10.552 11.803 9.853 1.00 94.56 301 GLY A C 1
ATOM 2510 O O . GLY A 1 301 ? -10.467 10.938 10.718 1.00 94.56 301 GLY A O 1
ATOM 2511 N N . ARG A 1 302 ? -10.089 11.607 8.613 1.00 96.12 302 ARG A N 1
ATOM 2512 C CA . ARG A 1 302 ? -9.654 10.291 8.106 1.00 96.12 302 ARG A CA 1
ATOM 2513 C C . ARG A 1 302 ? -8.233 9.848 8.457 1.00 96.12 302 ARG A C 1
ATOM 2515 O O . ARG A 1 302 ? -7.897 8.689 8.228 1.00 96.12 302 ARG A O 1
ATOM 2522 N N . ARG A 1 303 ? -7.378 10.734 8.983 1.00 97.44 303 ARG A N 1
ATOM 2523 C CA . ARG A 1 303 ? -5.927 10.481 8.969 1.00 97.44 303 ARG A CA 1
ATOM 2524 C C . ARG A 1 303 ? -5.506 9.291 9.823 1.00 97.44 303 ARG A C 1
ATOM 2526 O O . ARG A 1 303 ? -4.646 8.545 9.375 1.00 97.44 303 ARG A O 1
ATOM 2533 N N . LEU A 1 304 ? -6.051 9.116 11.029 1.00 98.19 304 LEU A N 1
ATOM 2534 C CA . LEU A 1 304 ? -5.631 7.996 11.876 1.00 98.19 304 LEU A CA 1
ATOM 2535 C C . LEU A 1 304 ? -6.064 6.649 11.282 1.00 98.19 304 LEU A C 1
ATOM 2537 O O . LEU A 1 304 ? -5.249 5.737 11.213 1.00 98.19 304 LEU A O 1
ATOM 2541 N N . LEU A 1 305 ? -7.282 6.569 10.739 1.00 98.25 305 LEU A N 1
ATOM 2542 C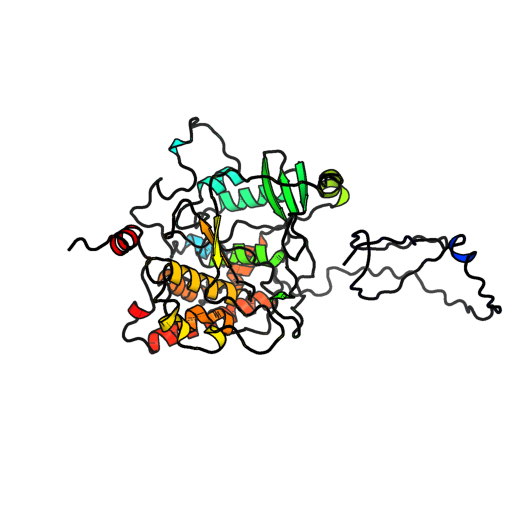 CA . LEU A 1 305 ? -7.754 5.401 9.989 1.00 98.25 305 LEU A CA 1
ATOM 2543 C C . LEU A 1 305 ? -6.856 5.106 8.775 1.00 98.25 305 LEU A C 1
ATOM 2545 O O . LEU A 1 305 ? -6.502 3.958 8.538 1.00 98.25 305 LEU A O 1
ATOM 2549 N N . ASP A 1 306 ? -6.396 6.133 8.049 1.00 98.31 306 ASP A N 1
ATOM 2550 C CA . ASP A 1 306 ? -5.442 5.955 6.942 1.00 98.31 306 ASP A CA 1
ATOM 2551 C C . ASP A 1 306 ? -4.063 5.426 7.389 1.00 98.31 306 ASP A C 1
ATOM 2553 O O . ASP A 1 306 ? -3.356 4.832 6.572 1.00 98.31 306 ASP A O 1
ATOM 2557 N N . ILE A 1 307 ? -3.664 5.658 8.647 1.00 98.44 307 ILE A N 1
ATOM 2558 C CA . ILE A 1 307 ? -2.439 5.099 9.244 1.00 98.44 307 ILE A CA 1
ATOM 2559 C C . ILE A 1 307 ? -2.663 3.661 9.719 1.00 98.44 307 ILE A C 1
ATOM 2561 O O . ILE A 1 307 ? -1.751 2.851 9.573 1.00 98.44 307 ILE A O 1
ATOM 2565 N N . VAL A 1 308 ? -3.852 3.311 10.222 1.00 98.69 308 VAL A N 1
ATOM 2566 C CA . VAL A 1 308 ? -4.166 1.916 10.576 1.00 98.69 308 VAL A CA 1
ATOM 2567 C C . VAL A 1 308 ? -4.294 1.041 9.323 1.00 98.69 308 VAL A C 1
ATOM 2569 O O . VAL A 1 308 ? -3.687 -0.027 9.295 1.00 98.69 308 VAL A O 1
ATOM 2572 N N . ASP A 1 309 ? -4.959 1.511 8.258 1.00 98.62 309 ASP A N 1
ATOM 2573 C CA . ASP A 1 309 ? -4.970 0.832 6.946 1.00 98.62 309 ASP A CA 1
ATOM 2574 C C . ASP A 1 309 ? -3.538 0.548 6.462 1.00 98.62 309 ASP A C 1
ATOM 2576 O O . ASP A 1 309 ? -3.222 -0.556 6.023 1.00 98.62 309 ASP A O 1
ATOM 2580 N N . LEU A 1 310 ? -2.657 1.552 6.566 1.00 98.44 310 LEU A N 1
ATOM 2581 C CA . LEU A 1 310 ? -1.262 1.456 6.138 1.00 98.44 310 LEU A CA 1
ATOM 2582 C C . LEU A 1 310 ? -0.439 0.514 7.030 1.00 98.44 310 LEU A C 1
ATOM 2584 O O . LEU A 1 310 ? 0.394 -0.216 6.513 1.00 98.44 310 LEU A O 1
ATOM 2588 N N . ALA A 1 311 ? -0.696 0.468 8.338 1.00 98.50 311 ALA A N 1
ATOM 2589 C CA . ALA A 1 311 ? -0.053 -0.485 9.244 1.00 98.50 311 ALA A CA 1
ATOM 2590 C C . ALA A 1 311 ? -0.490 -1.937 8.972 1.00 98.50 311 ALA A C 1
ATOM 2592 O O . ALA A 1 311 ? 0.343 -2.841 8.980 1.00 98.50 311 ALA A O 1
ATOM 2593 N N . ILE A 1 312 ? -1.774 -2.163 8.670 1.00 98.81 312 ILE A N 1
ATOM 2594 C CA . ILE A 1 312 ? -2.283 -3.469 8.219 1.00 98.81 312 ILE A CA 1
ATOM 2595 C C . ILE A 1 312 ? -1.622 -3.864 6.895 1.00 98.81 312 ILE A C 1
ATOM 2597 O O . ILE A 1 312 ? -1.134 -4.985 6.761 1.00 98.81 312 ILE A O 1
ATOM 2601 N N . PHE A 1 313 ? -1.566 -2.936 5.938 1.00 98.81 313 PHE A N 1
ATOM 2602 C CA . PHE A 1 313 ? -0.921 -3.144 4.645 1.00 98.81 313 PHE A CA 1
ATOM 2603 C C . PHE A 1 313 ? 0.560 -3.513 4.791 1.00 98.81 313 PHE A C 1
ATOM 2605 O O . PHE A 1 313 ? 0.986 -4.555 4.294 1.00 98.81 313 PHE A O 1
ATOM 2612 N N . ASP A 1 314 ? 1.324 -2.697 5.522 1.00 98.56 314 ASP A N 1
ATOM 2613 C CA . ASP A 1 314 ? 2.750 -2.901 5.770 1.00 98.56 314 ASP A CA 1
ATOM 2614 C C . ASP A 1 314 ? 3.022 -4.205 6.547 1.00 98.56 314 ASP A C 1
ATOM 2616 O O . ASP A 1 314 ? 4.000 -4.890 6.248 1.00 98.56 314 ASP A O 1
ATOM 2620 N N . PHE A 1 315 ? 2.150 -4.611 7.481 1.00 98.69 315 PHE A N 1
ATOM 2621 C CA . PHE A 1 315 ? 2.259 -5.908 8.162 1.00 98.69 315 PHE A CA 1
ATOM 2622 C C . PHE A 1 315 ? 2.047 -7.093 7.212 1.00 98.69 315 PHE A C 1
ATOM 2624 O O . PHE A 1 315 ? 2.871 -8.008 7.200 1.00 98.69 315 PHE A O 1
ATOM 2631 N N . LEU A 1 316 ? 0.989 -7.078 6.388 1.00 98.81 316 LEU A N 1
ATOM 2632 C CA . LEU A 1 316 ? 0.721 -8.144 5.408 1.00 98.81 316 LEU A CA 1
ATOM 2633 C C . LEU A 1 316 ? 1.941 -8.375 4.500 1.00 98.81 316 LEU A C 1
ATOM 2635 O O . LEU A 1 316 ? 2.332 -9.522 4.254 1.00 98.81 316 LEU A O 1
ATOM 2639 N N . ILE A 1 317 ? 2.589 -7.291 4.068 1.00 98.25 317 ILE A N 1
ATOM 2640 C CA . ILE A 1 317 ? 3.759 -7.343 3.188 1.00 98.25 317 ILE A CA 1
ATOM 2641 C C . ILE A 1 317 ? 5.112 -7.442 3.915 1.00 98.25 317 ILE A C 1
ATOM 2643 O O . ILE A 1 317 ? 6.117 -7.491 3.223 1.00 98.25 317 ILE A O 1
ATOM 2647 N N . ASP A 1 318 ? 5.202 -7.509 5.251 1.00 97.06 318 ASP A N 1
ATOM 2648 C CA . ASP A 1 318 ? 6.489 -7.517 5.999 1.00 97.06 318 ASP A CA 1
ATOM 2649 C C . ASP A 1 318 ? 7.374 -6.282 5.687 1.00 97.06 318 ASP A C 1
ATOM 2651 O O . ASP A 1 318 ? 8.556 -6.392 5.370 1.00 97.06 318 ASP A O 1
ATOM 2655 N N . ASN A 1 319 ? 6.790 -5.077 5.743 1.00 95.75 319 ASN A N 1
ATOM 2656 C CA . ASN A 1 319 ? 7.491 -3.799 5.572 1.00 95.75 319 ASN A CA 1
ATOM 2657 C C . ASN A 1 319 ? 7.617 -3.023 6.892 1.00 95.75 319 ASN A C 1
ATOM 2659 O O . ASN A 1 319 ? 6.631 -2.560 7.457 1.00 95.75 319 ASN A O 1
ATOM 2663 N N . PHE A 1 320 ? 8.848 -2.782 7.348 1.00 91.06 320 PHE A N 1
ATOM 2664 C CA . PHE A 1 320 ? 9.114 -2.043 8.596 1.00 91.06 320 PHE A CA 1
ATOM 2665 C C . PHE A 1 320 ? 9.748 -0.669 8.382 1.00 91.06 320 PHE A C 1
ATOM 2667 O O . PHE A 1 320 ? 9.964 0.067 9.346 1.00 91.06 320 PHE A O 1
ATOM 2674 N N . ASP A 1 321 ? 10.030 -0.291 7.133 1.00 92.75 321 ASP A N 1
ATOM 2675 C CA . ASP A 1 321 ? 10.732 0.955 6.800 1.00 92.75 321 ASP A CA 1
ATOM 2676 C C . ASP A 1 321 ? 9.777 2.162 6.682 1.00 92.75 321 ASP A C 1
ATOM 2678 O O . ASP A 1 321 ? 10.123 3.208 6.133 1.00 92.75 321 ASP A O 1
ATOM 2682 N N . ARG A 1 322 ? 8.553 2.054 7.227 1.00 94.56 322 ARG A N 1
ATOM 2683 C CA . ARG A 1 322 ? 7.507 3.091 7.187 1.00 94.56 322 ARG A CA 1
ATOM 2684 C C . ARG A 1 322 ? 7.795 4.264 8.134 1.00 94.56 322 ARG A C 1
ATOM 2686 O O . ARG A 1 322 ? 7.021 4.583 9.036 1.00 94.56 322 ARG A O 1
ATOM 2693 N N . HIS A 1 323 ? 8.916 4.956 7.937 1.00 93.75 323 HIS A N 1
ATOM 2694 C CA . HIS A 1 323 ? 9.263 6.150 8.715 1.00 93.75 323 HIS A CA 1
ATOM 2695 C C . HIS A 1 323 ? 8.447 7.394 8.337 1.00 93.75 323 HIS A C 1
ATOM 2697 O O . HIS A 1 323 ? 8.255 8.276 9.175 1.00 93.75 323 HIS A O 1
ATOM 2703 N N . ASN A 1 324 ? 7.979 7.471 7.090 1.00 94.62 324 ASN A N 1
ATOM 2704 C CA . ASN A 1 324 ? 7.187 8.574 6.552 1.00 94.62 324 ASN A CA 1
ATOM 2705 C C . ASN A 1 324 ? 5.965 8.047 5.790 1.00 94.62 324 ASN A C 1
ATOM 2707 O O . ASN A 1 324 ? 5.949 6.904 5.333 1.00 94.62 324 ASN A O 1
ATOM 2711 N N . TYR A 1 325 ? 4.988 8.924 5.573 1.00 95.19 325 TYR A N 1
ATOM 2712 C CA . TYR A 1 325 ? 3.906 8.727 4.609 1.00 95.19 325 TYR A CA 1
ATOM 2713 C C . TYR A 1 325 ? 3.664 10.009 3.800 1.00 95.19 325 TYR A C 1
ATOM 2715 O O . TYR A 1 325 ? 4.081 11.105 4.194 1.00 95.19 325 TYR A O 1
ATOM 2723 N N . ASN A 1 326 ? 2.988 9.885 2.658 1.00 94.38 326 ASN A N 1
ATOM 2724 C CA . ASN A 1 326 ? 2.705 11.003 1.761 1.00 94.38 326 ASN A CA 1
ATOM 2725 C C . ASN A 1 326 ? 1.206 11.281 1.639 1.00 94.38 326 ASN A C 1
ATOM 2727 O O . ASN A 1 326 ? 0.376 10.409 1.868 1.00 94.38 326 ASN A O 1
ATOM 2731 N N . THR A 1 327 ? 0.868 12.513 1.267 1.00 94.50 327 THR A N 1
ATOM 2732 C CA . THR A 1 327 ? -0.503 12.984 1.006 1.00 94.50 327 THR A CA 1
ATOM 2733 C C . THR A 1 327 ? -0.495 14.023 -0.113 1.00 94.50 327 THR A C 1
ATOM 2735 O O . THR A 1 327 ? 0.502 14.737 -0.265 1.00 94.50 327 THR A O 1
ATOM 2738 N N . LEU A 1 328 ? -1.604 14.190 -0.831 1.00 91.00 328 LEU A N 1
ATOM 2739 C CA . LEU A 1 328 ? -1.762 15.239 -1.845 1.00 91.00 328 LEU A CA 1
ATOM 2740 C C . LEU A 1 328 ? -2.046 16.600 -1.184 1.00 91.00 328 LEU A C 1
ATOM 2742 O O . LEU A 1 328 ? -3.096 16.806 -0.579 1.00 91.00 328 LEU A O 1
ATOM 2746 N N . ARG A 1 329 ? -1.115 17.557 -1.301 1.00 90.06 329 ARG A N 1
ATOM 2747 C CA . ARG A 1 329 ? -1.229 18.897 -0.686 1.00 90.06 329 ARG A CA 1
ATOM 2748 C C . ARG A 1 329 ? -2.445 19.667 -1.204 1.00 90.06 329 ARG A C 1
ATOM 2750 O O . ARG A 1 329 ? -3.039 20.416 -0.436 1.00 90.06 329 ARG A O 1
ATOM 2757 N N . ASN A 1 330 ? -2.820 19.450 -2.466 1.00 90.06 330 ASN A N 1
ATOM 2758 C CA . ASN A 1 330 ? -3.991 20.033 -3.131 1.00 90.06 330 ASN A CA 1
ATOM 2759 C C . ASN A 1 330 ? -5.297 19.847 -2.332 1.00 90.06 330 ASN A C 1
ATOM 2761 O O . ASN A 1 330 ? -6.183 20.693 -2.395 1.00 90.06 330 ASN A O 1
ATOM 2765 N N . PHE A 1 331 ? -5.388 18.779 -1.538 1.00 91.94 331 PHE A N 1
ATOM 2766 C CA . PHE A 1 331 ? -6.575 18.406 -0.770 1.00 91.94 331 PHE A CA 1
ATOM 2767 C C . PHE A 1 331 ? -6.460 18.706 0.737 1.00 91.94 331 PHE A C 1
ATOM 2769 O O . PHE A 1 331 ? -7.349 18.355 1.515 1.00 91.94 331 PHE A O 1
ATOM 2776 N N . ASN A 1 332 ? -5.409 19.422 1.157 1.00 91.19 332 ASN A N 1
ATOM 2777 C CA . ASN A 1 332 ? -5.104 19.748 2.554 1.00 91.19 332 ASN A CA 1
ATOM 2778 C C . ASN A 1 332 ? -4.954 18.487 3.434 1.00 91.19 332 ASN A C 1
ATOM 2780 O O . ASN A 1 332 ? -4.319 17.516 3.030 1.00 91.19 332 ASN A O 1
ATOM 2784 N N . ASN A 1 333 ? -5.453 18.502 4.676 1.00 92.81 333 ASN A N 1
ATOM 2785 C CA . ASN A 1 333 ? -5.302 17.364 5.592 1.00 92.81 333 ASN A CA 1
ATOM 2786 C C . ASN A 1 333 ? -6.303 16.229 5.320 1.00 92.81 333 ASN A C 1
ATOM 2788 O O . ASN A 1 333 ? -6.004 15.082 5.655 1.00 92.81 333 ASN A O 1
ATOM 2792 N N . PHE A 1 334 ? -7.454 16.537 4.714 1.00 95.44 334 PHE A N 1
ATOM 2793 C CA . PHE A 1 334 ? -8.510 15.574 4.423 1.00 95.44 334 PHE A CA 1
ATOM 2794 C C . PHE A 1 334 ? -8.344 15.023 3.000 1.00 95.44 334 PHE A C 1
ATOM 2796 O O . PHE A 1 334 ? -8.931 15.505 2.031 1.00 95.44 334 PHE A O 1
ATOM 2803 N N . THR A 1 335 ? -7.452 14.042 2.905 1.00 95.12 335 THR A N 1
ATOM 2804 C CA . THR A 1 335 ? -7.016 13.342 1.694 1.00 95.12 335 THR A CA 1
ATOM 2805 C C . THR A 1 335 ? -6.491 11.975 2.103 1.00 95.12 335 THR A C 1
ATOM 2807 O O . THR A 1 335 ? -5.984 11.837 3.221 1.00 95.12 335 THR A O 1
ATOM 2810 N N . SER A 1 336 ? -6.576 10.991 1.214 1.00 95.00 336 SER A N 1
ATOM 2811 C CA . SER A 1 336 ? -5.936 9.693 1.418 1.00 95.00 336 SER A CA 1
ATOM 2812 C C . SER A 1 336 ? -4.415 9.812 1.561 1.00 95.00 336 SER A C 1
ATOM 2814 O O . SER A 1 336 ? -3.770 10.756 1.082 1.00 95.00 336 SER A O 1
ATOM 2816 N N . THR A 1 337 ? -3.839 8.831 2.253 1.00 95.75 337 THR A N 1
ATOM 2817 C CA . THR A 1 337 ? -2.402 8.570 2.224 1.00 95.75 337 THR A CA 1
ATOM 2818 C C . THR A 1 337 ? -2.011 7.980 0.873 1.00 95.75 337 THR A C 1
ATOM 2820 O O . THR A 1 337 ? -2.751 7.182 0.310 1.00 95.75 337 THR A O 1
ATOM 2823 N N . ILE A 1 338 ? -0.840 8.358 0.362 1.00 93.81 338 ILE A N 1
ATOM 2824 C CA . ILE A 1 338 ? -0.199 7.672 -0.761 1.00 93.81 338 ILE A CA 1
ATOM 2825 C C . ILE A 1 338 ? 0.799 6.677 -0.185 1.00 93.81 338 ILE A C 1
ATOM 2827 O O . ILE A 1 338 ? 1.643 7.044 0.643 1.00 93.81 338 ILE A O 1
ATOM 2831 N N . HIS A 1 339 ? 0.697 5.434 -0.630 1.00 94.19 339 HIS A N 1
ATOM 2832 C CA . HIS A 1 339 ? 1.557 4.332 -0.230 1.00 94.19 339 HIS A CA 1
ATOM 2833 C C . HIS A 1 339 ? 2.733 4.270 -1.223 1.00 94.19 339 HIS A C 1
ATOM 2835 O O . HIS A 1 339 ? 2.542 4.139 -2.430 1.00 94.19 339 HIS A O 1
ATOM 2841 N N . TYR A 1 340 ? 3.958 4.452 -0.724 1.00 88.56 340 TYR A N 1
ATOM 2842 C CA . TYR A 1 340 ? 5.213 4.499 -1.498 1.00 88.56 340 TYR A CA 1
ATOM 2843 C C . TYR A 1 340 ? 6.285 3.616 -0.840 1.00 88.56 340 TYR A C 1
ATOM 2845 O O . TYR A 1 340 ? 6.126 3.231 0.311 1.00 88.56 340 TYR A O 1
ATOM 2853 N N . ASP A 1 341 ? 7.411 3.380 -1.521 1.00 87.56 341 ASP A N 1
ATOM 2854 C CA . ASP A 1 341 ? 8.616 2.743 -0.960 1.00 87.56 341 ASP A CA 1
ATOM 2855 C C . ASP 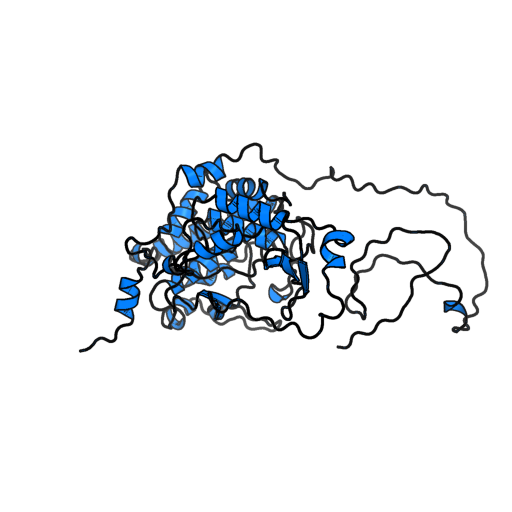A 1 341 ? 8.335 1.413 -0.227 1.00 87.56 341 ASP A C 1
ATOM 2857 O O . ASP A 1 341 ? 8.641 1.235 0.952 1.00 87.56 341 ASP A O 1
ATOM 2861 N N . HIS A 1 342 ? 7.775 0.452 -0.960 1.00 95.06 342 HIS A N 1
ATOM 2862 C CA . HIS A 1 342 ? 7.565 -0.931 -0.515 1.00 95.06 342 HIS A CA 1
ATOM 2863 C C . HIS A 1 342 ? 8.740 -1.844 -0.864 1.00 95.06 342 HIS A C 1
ATOM 2865 O O . HIS A 1 342 ? 8.673 -3.045 -0.634 1.00 95.06 342 HIS A O 1
ATOM 2871 N N . GLY A 1 343 ? 9.833 -1.317 -1.422 1.00 92.12 343 GLY A N 1
ATOM 2872 C CA . GLY A 1 343 ? 10.981 -2.119 -1.840 1.00 92.12 343 GLY A CA 1
ATOM 2873 C C . GLY A 1 343 ? 11.554 -3.009 -0.729 1.00 92.12 343 GLY A C 1
ATOM 2874 O O . GLY A 1 343 ? 12.103 -4.060 -1.029 1.00 92.12 343 GLY A O 1
ATOM 2875 N N . ARG A 1 344 ? 11.405 -2.643 0.550 1.00 93.94 344 ARG A N 1
ATOM 2876 C CA . ARG A 1 344 ? 11.838 -3.478 1.688 1.00 93.94 344 ARG A CA 1
ATOM 2877 C C . ARG A 1 344 ? 10.824 -4.528 2.135 1.00 93.94 344 ARG A C 1
ATOM 2879 O O . ARG A 1 344 ? 11.192 -5.413 2.897 1.00 93.94 344 ARG A O 1
ATOM 2886 N N . ALA A 1 345 ? 9.608 -4.498 1.605 1.00 96.75 345 ALA A N 1
ATOM 2887 C CA . ALA A 1 345 ? 8.605 -5.526 1.827 1.00 96.75 345 ALA A CA 1
ATOM 2888 C C . ALA A 1 345 ? 9.019 -6.889 1.240 1.00 96.75 345 ALA A C 1
ATOM 2890 O O . ALA A 1 345 ? 9.981 -6.999 0.466 1.00 96.75 345 ALA A O 1
ATOM 2891 N N . PHE A 1 346 ? 8.254 -7.918 1.594 1.00 97.06 346 PHE A N 1
ATOM 2892 C CA . PHE A 1 346 ? 8.439 -9.328 1.258 1.00 97.06 346 PHE A CA 1
ATOM 2893 C C . PHE A 1 346 ? 9.867 -9.799 1.567 1.00 97.06 346 PHE A C 1
ATOM 2895 O O . PHE A 1 346 ? 10.487 -10.502 0.775 1.00 97.06 346 PHE A O 1
ATOM 2902 N N . GLY A 1 347 ? 10.402 -9.368 2.716 1.00 94.50 347 GLY A N 1
ATOM 2903 C CA . GLY A 1 347 ? 11.712 -9.791 3.201 1.00 94.50 347 GLY A CA 1
ATOM 2904 C C . GLY A 1 347 ? 11.685 -11.190 3.787 1.00 94.50 347 GLY A C 1
ATOM 2905 O O . GLY A 1 347 ? 12.578 -11.979 3.502 1.00 94.50 347 GLY A O 1
ATOM 2906 N N . ARG A 1 348 ? 10.647 -11.515 4.557 1.00 94.94 348 ARG A N 1
ATOM 2907 C CA . ARG A 1 348 ? 10.453 -12.810 5.215 1.00 94.94 348 ARG A CA 1
ATOM 2908 C C . ARG A 1 348 ? 9.089 -13.399 4.899 1.00 94.94 348 ARG A C 1
ATOM 2910 O O . ARG A 1 348 ? 8.101 -12.678 4.720 1.00 94.94 348 ARG A O 1
ATOM 2917 N N . TYR A 1 349 ? 9.032 -14.726 4.862 1.00 95.56 349 TYR A N 1
ATOM 2918 C CA . TYR A 1 349 ? 7.787 -15.498 4.728 1.00 95.56 349 TYR A CA 1
ATOM 2919 C C . TYR A 1 349 ? 7.581 -16.496 5.872 1.00 95.56 349 TYR A C 1
ATOM 2921 O O . TYR A 1 349 ? 6.445 -16.915 6.114 1.00 95.56 349 TYR A O 1
ATOM 2929 N N . LYS A 1 350 ? 8.645 -16.860 6.602 1.00 94.94 350 LYS A N 1
ATOM 2930 C CA . LYS A 1 350 ? 8.560 -17.754 7.771 1.00 94.94 350 LYS A CA 1
ATOM 2931 C C . LYS A 1 350 ? 8.157 -17.038 9.063 1.00 94.94 350 LYS A C 1
ATOM 2933 O O . LYS A 1 350 ? 7.581 -17.666 9.943 1.00 94.94 350 LYS A O 1
ATOM 2938 N N . GLU A 1 351 ? 8.454 -15.745 9.161 1.00 92.75 351 GLU A N 1
ATOM 2939 C CA . GLU A 1 351 ? 8.265 -14.924 10.360 1.00 92.75 351 GLU A CA 1
ATOM 2940 C C . GLU A 1 351 ? 7.283 -13.773 10.108 1.00 92.75 351 GLU A C 1
ATOM 2942 O O . GLU A 1 351 ? 7.188 -13.258 8.988 1.00 92.75 351 GLU A O 1
ATOM 2947 N N . ASP A 1 352 ? 6.598 -13.347 11.173 1.00 95.31 352 ASP A N 1
ATOM 2948 C CA . ASP A 1 352 ? 5.674 -12.211 11.188 1.00 95.31 352 ASP A CA 1
ATOM 2949 C C . ASP A 1 352 ? 5.999 -11.319 12.399 1.00 95.31 352 ASP A C 1
ATOM 2951 O O . ASP A 1 352 ? 5.790 -11.719 13.545 1.00 95.31 352 ASP A O 1
ATOM 2955 N N . ASP A 1 353 ? 6.513 -10.106 12.175 1.00 91.31 353 ASP A N 1
ATOM 2956 C CA . ASP A 1 353 ? 6.768 -9.158 13.269 1.00 91.31 353 ASP A CA 1
ATOM 2957 C C . ASP A 1 353 ? 5.497 -8.358 13.598 1.00 91.31 353 ASP A C 1
ATOM 2959 O O . ASP A 1 353 ? 5.108 -7.410 12.908 1.00 91.31 353 ASP A O 1
ATOM 2963 N N . ILE A 1 354 ? 4.868 -8.755 14.705 1.00 93.88 354 ILE A N 1
ATOM 2964 C CA . ILE A 1 354 ? 3.627 -8.196 15.252 1.00 93.88 354 ILE A CA 1
ATOM 2965 C C . ILE A 1 354 ? 3.745 -6.695 15.586 1.00 93.88 354 ILE A C 1
ATOM 2967 O O . ILE A 1 354 ? 2.723 -6.006 15.635 1.00 93.88 354 ILE A O 1
ATOM 2971 N N . LEU A 1 355 ? 4.954 -6.145 15.761 1.00 91.94 355 LEU A N 1
ATOM 2972 C CA . LEU A 1 355 ? 5.149 -4.712 16.018 1.00 91.94 355 LEU A CA 1
ATOM 2973 C C . LEU A 1 355 ? 4.739 -3.830 14.828 1.00 91.94 355 LEU A C 1
ATOM 2975 O O . LEU A 1 355 ? 4.385 -2.672 15.044 1.00 91.94 355 LEU A O 1
ATOM 2979 N N . ALA A 1 356 ? 4.697 -4.344 13.591 1.00 93.50 356 ALA A N 1
ATOM 2980 C CA . ALA A 1 356 ? 4.129 -3.581 12.469 1.00 93.50 356 ALA A CA 1
ATOM 2981 C C . ALA A 1 356 ? 2.625 -3.294 12.635 1.00 93.50 356 ALA A C 1
ATOM 2983 O O . ALA A 1 356 ? 2.141 -2.288 12.120 1.00 93.50 356 ALA A O 1
ATOM 2984 N N . LEU A 1 357 ? 1.894 -4.099 13.417 1.00 96.12 357 LEU A N 1
ATOM 2985 C CA . LEU A 1 357 ? 0.490 -3.834 13.743 1.00 96.12 357 LEU A CA 1
ATOM 2986 C C . LEU A 1 357 ? 0.294 -2.839 14.893 1.00 96.12 357 LEU A C 1
ATOM 2988 O O . LEU A 1 357 ? -0.854 -2.601 15.259 1.00 96.12 357 LEU A O 1
ATOM 2992 N N . ALA A 1 358 ? 1.345 -2.231 15.462 1.00 95.94 358 ALA A N 1
ATOM 2993 C CA . ALA A 1 358 ? 1.235 -1.366 16.646 1.00 95.94 358 ALA A CA 1
ATOM 2994 C C . ALA A 1 358 ? 0.116 -0.309 16.554 1.00 95.94 358 ALA A C 1
ATOM 2996 O O . ALA A 1 358 ? -0.611 -0.122 17.527 1.00 95.94 358 ALA A O 1
ATOM 2997 N N . ALA A 1 359 ? -0.100 0.302 15.382 1.00 97.69 359 ALA A N 1
ATOM 2998 C CA . ALA A 1 359 ? -1.211 1.232 15.172 1.00 97.69 359 ALA A CA 1
ATOM 2999 C C . ALA A 1 359 ? -2.590 0.573 15.372 1.00 97.69 359 ALA A C 1
ATOM 3001 O O . ALA A 1 359 ? -3.425 1.115 16.088 1.00 97.69 359 ALA A O 1
ATOM 3002 N N . LEU A 1 360 ? -2.833 -0.615 14.809 1.00 98.12 360 LEU A N 1
ATOM 3003 C CA . LEU A 1 360 ? -4.075 -1.354 15.054 1.00 98.12 360 LEU A CA 1
ATOM 3004 C C . LEU A 1 360 ? -4.184 -1.764 16.532 1.00 98.12 360 LEU A C 1
ATOM 3006 O O . LEU A 1 360 ? -5.200 -1.494 17.167 1.00 98.12 360 LEU A O 1
ATOM 3010 N N . LYS A 1 361 ? -3.118 -2.360 17.089 1.00 97.06 361 LYS A N 1
ATOM 3011 C CA . LYS A 1 361 ? -3.098 -2.910 18.457 1.00 97.06 361 LYS A CA 1
ATOM 3012 C C . LYS A 1 361 ? -3.365 -1.858 19.537 1.00 97.06 361 LYS A C 1
ATOM 3014 O O . LYS A 1 361 ? -4.043 -2.168 20.512 1.00 97.06 361 LYS A O 1
ATOM 3019 N N . GLN A 1 362 ? -2.782 -0.665 19.383 1.00 97.44 362 GLN A N 1
ATOM 3020 C CA . GLN A 1 362 ? -2.810 0.406 20.386 1.00 97.44 362 GLN A CA 1
ATOM 3021 C C . GLN A 1 362 ? -3.920 1.428 20.168 1.00 97.44 362 GLN A C 1
ATOM 3023 O O . GLN A 1 362 ? -4.330 2.060 21.131 1.00 97.44 362 GLN A O 1
ATOM 3028 N N . CYS A 1 363 ? -4.353 1.670 18.927 1.00 97.94 363 CYS A N 1
ATOM 3029 C CA . CYS A 1 363 ? -5.437 2.621 18.675 1.00 97.94 363 CYS A CA 1
ATOM 3030 C C . CYS A 1 363 ? -6.813 1.953 18.759 1.00 97.94 363 CYS A C 1
ATOM 3032 O O . CYS A 1 363 ? -7.790 2.650 19.017 1.00 97.94 363 CYS A O 1
ATOM 3034 N N . CYS A 1 364 ? -6.892 0.644 18.471 1.00 97.69 364 CYS A N 1
ATOM 3035 C CA . CYS A 1 364 ? -8.129 -0.128 18.343 1.00 97.69 364 CYS A CA 1
ATOM 3036 C C . CYS A 1 364 ? -9.246 0.611 17.582 1.00 97.69 364 CYS A C 1
ATOM 3038 O O . CYS A 1 364 ? -10.402 0.589 17.983 1.00 97.69 364 CYS A O 1
ATOM 3040 N N . ILE A 1 365 ? -8.901 1.245 16.454 1.00 97.56 365 ILE A N 1
ATOM 3041 C CA . ILE A 1 365 ? -9.871 1.764 15.482 1.00 97.56 365 ILE A CA 1
ATOM 3042 C C . ILE A 1 365 ? -9.521 1.271 14.080 1.00 97.56 365 ILE A C 1
ATOM 3044 O O . ILE A 1 365 ? -8.348 1.205 13.720 1.00 97.56 365 ILE A O 1
ATOM 3048 N N . LEU A 1 366 ? -10.530 0.957 13.276 1.00 98.25 366 LEU A N 1
ATOM 3049 C CA . LEU A 1 366 ? -10.394 0.499 11.896 1.00 98.25 366 LEU A CA 1
ATOM 3050 C C . LEU A 1 366 ? -11.616 0.948 11.089 1.00 98.25 366 LEU A C 1
ATOM 3052 O O . LEU A 1 366 ? -12.692 1.156 11.642 1.00 98.25 366 LEU A O 1
ATOM 3056 N N . ARG A 1 367 ? -11.484 1.093 9.770 1.00 98.25 367 ARG A N 1
ATOM 3057 C CA . ARG A 1 367 ? -12.651 1.273 8.902 1.00 98.25 367 ARG A CA 1
ATOM 3058 C C . ARG A 1 367 ? -13.469 -0.008 8.836 1.00 98.25 367 ARG A C 1
ATOM 3060 O O . ARG A 1 367 ? -12.918 -1.076 8.569 1.00 98.25 367 ARG A O 1
ATOM 3067 N N . ASN A 1 368 ? -14.789 0.105 8.952 1.00 97.75 368 ASN A N 1
ATOM 3068 C CA . ASN A 1 368 ? -15.675 -1.029 8.700 1.00 97.75 368 ASN A CA 1
ATOM 3069 C C . ASN A 1 368 ? -15.471 -1.575 7.271 1.00 97.75 368 ASN A C 1
ATOM 3071 O O . ASN A 1 368 ? -15.337 -2.780 7.096 1.00 97.75 368 ASN A O 1
ATOM 3075 N N . SER A 1 369 ? -15.321 -0.700 6.265 1.00 97.25 369 SER A N 1
ATOM 3076 C CA . SER A 1 369 ? -15.016 -1.082 4.873 1.00 97.25 369 SER A CA 1
ATOM 3077 C C . SER A 1 369 ? -13.794 -2.009 4.765 1.00 97.25 369 SER A C 1
ATOM 3079 O O . SER A 1 369 ? -13.866 -3.068 4.141 1.00 97.25 369 SER A O 1
ATOM 3081 N N . THR A 1 370 ? -12.691 -1.652 5.427 1.00 98.44 370 THR A N 1
ATOM 3082 C CA . THR A 1 370 ? -11.465 -2.452 5.480 1.00 98.44 370 THR A CA 1
ATOM 3083 C C . THR A 1 370 ? -11.698 -3.774 6.196 1.00 98.44 370 THR A C 1
ATOM 3085 O O . THR A 1 370 ? -11.296 -4.807 5.672 1.00 98.44 370 THR A O 1
ATOM 3088 N N . TYR A 1 371 ? -12.387 -3.786 7.341 1.00 98.50 371 TYR A N 1
ATOM 3089 C CA . TYR A 1 371 ? -12.667 -5.036 8.052 1.00 98.50 371 TYR A CA 1
ATOM 3090 C C . TYR A 1 371 ? -13.534 -6.001 7.230 1.00 98.50 371 TYR A C 1
ATOM 3092 O O . TYR A 1 371 ? -13.170 -7.168 7.097 1.00 98.50 371 TYR A O 1
ATOM 3100 N N . GLN A 1 372 ? -14.603 -5.519 6.586 1.00 97.94 372 GLN A N 1
ATOM 3101 C CA . GLN A 1 372 ? -15.424 -6.345 5.692 1.00 97.94 372 GLN A CA 1
ATOM 3102 C C . GLN A 1 372 ? -14.608 -6.900 4.514 1.00 97.94 372 GLN A C 1
ATOM 3104 O O . GLN A 1 372 ? -14.758 -8.068 4.153 1.00 97.94 372 GLN A O 1
ATOM 3109 N N . ARG A 1 373 ? -13.693 -6.104 3.940 1.00 98.19 373 ARG A N 1
ATOM 3110 C CA . ARG A 1 373 ? -12.803 -6.562 2.861 1.00 98.19 373 ARG A CA 1
ATOM 3111 C C . ARG A 1 373 ? -11.791 -7.608 3.340 1.00 98.19 373 ARG A C 1
ATOM 3113 O O . ARG A 1 373 ? -11.542 -8.564 2.612 1.00 98.19 373 ARG A O 1
ATOM 3120 N N . LEU A 1 374 ? -11.255 -7.475 4.555 1.00 98.62 374 LEU A N 1
ATOM 3121 C CA . LEU A 1 374 ? -10.379 -8.482 5.169 1.00 98.62 374 LEU A CA 1
ATOM 3122 C C . LEU A 1 374 ? -11.136 -9.798 5.415 1.00 98.62 374 LEU A C 1
ATOM 3124 O O . LEU A 1 374 ? -10.649 -10.850 5.016 1.00 98.62 374 LEU A O 1
ATOM 3128 N N . LEU A 1 375 ? -12.347 -9.742 5.984 1.00 98.44 375 LEU A N 1
ATOM 3129 C CA . LEU A 1 375 ? -13.206 -10.919 6.186 1.00 98.44 375 LEU A CA 1
ATOM 3130 C C . LEU A 1 375 ? -13.608 -11.598 4.869 1.00 98.44 375 LEU A C 1
ATOM 3132 O O . LEU A 1 375 ? -13.756 -12.816 4.831 1.00 98.44 375 LEU A O 1
ATOM 3136 N N . LEU A 1 376 ? -13.790 -10.837 3.785 1.00 98.19 376 LEU A N 1
ATOM 3137 C CA . LEU A 1 376 ? -14.052 -11.393 2.455 1.00 98.19 376 LEU A CA 1
ATOM 3138 C C . LEU A 1 376 ? -12.854 -12.199 1.930 1.00 98.19 376 LEU A C 1
ATOM 3140 O O . LEU A 1 376 ? -13.044 -13.289 1.401 1.00 98.19 376 LEU A O 1
ATOM 3144 N N . LEU A 1 377 ? -11.638 -11.676 2.106 1.00 98.50 377 LEU A N 1
ATOM 3145 C CA . LEU A 1 377 ? -10.383 -12.270 1.625 1.00 98.50 377 LEU A CA 1
ATOM 3146 C C . LEU A 1 377 ? -9.888 -13.461 2.472 1.00 98.50 377 LEU A C 1
ATOM 3148 O O . LEU A 1 377 ? -8.931 -14.132 2.082 1.00 98.50 377 LEU A O 1
ATOM 3152 N N . ASP A 1 378 ? -10.531 -13.723 3.613 1.00 98.06 378 ASP A N 1
ATOM 3153 C CA . ASP A 1 378 ? -10.295 -14.883 4.488 1.00 98.06 378 ASP A CA 1
ATOM 3154 C C . ASP A 1 378 ? -11.132 -16.111 4.069 1.00 98.06 378 ASP A C 1
ATOM 3156 O O . ASP A 1 378 ? -10.844 -17.236 4.473 1.00 98.06 378 ASP A O 1
ATOM 3160 N N . LYS A 1 379 ? -12.159 -15.918 3.225 1.00 97.38 379 LYS A N 1
ATOM 3161 C CA . LYS A 1 379 ? -13.006 -17.003 2.705 1.00 97.38 379 LYS A CA 1
ATOM 3162 C C . LYS A 1 379 ? -12.296 -17.790 1.606 1.00 97.38 379 LYS A C 1
ATOM 3164 O O . LYS A 1 379 ? -11.584 -17.206 0.791 1.00 97.38 379 LYS A O 1
ATOM 3169 N N . ASP A 1 380 ? -12.543 -19.096 1.509 1.00 95.12 380 ASP A N 1
ATOM 3170 C CA . ASP A 1 380 ? -11.863 -19.958 0.531 1.00 95.12 380 ASP A CA 1
ATOM 3171 C C . ASP A 1 380 ? -12.123 -19.554 -0.935 1.00 95.12 380 ASP A C 1
ATOM 3173 O O . ASP A 1 380 ? -11.231 -19.709 -1.781 1.00 95.12 380 ASP A O 1
ATOM 3177 N N . GLU A 1 381 ? -13.283 -18.966 -1.247 1.00 94.88 381 GLU A N 1
ATOM 3178 C CA . GLU A 1 381 ? -13.618 -18.461 -2.587 1.00 94.88 381 GLU A CA 1
ATOM 3179 C C . GLU A 1 381 ? -12.712 -17.299 -3.026 1.00 94.88 381 GLU A C 1
ATOM 3181 O O . GLU A 1 381 ? -12.372 -17.202 -4.204 1.00 94.88 381 GLU A O 1
ATOM 3186 N N . TYR A 1 382 ? -12.269 -16.458 -2.083 1.00 96.31 382 TYR A N 1
ATOM 3187 C CA . TYR A 1 382 ? -11.499 -15.228 -2.336 1.00 96.31 382 TYR A CA 1
ATOM 3188 C C . TYR A 1 382 ? -10.176 -15.163 -1.565 1.00 96.31 382 TYR A C 1
ATOM 3190 O O . TYR A 1 382 ? -9.603 -14.087 -1.390 1.00 96.31 382 TYR A O 1
ATOM 3198 N N . LYS A 1 383 ? -9.688 -16.324 -1.122 1.00 97.12 383 LYS A N 1
ATOM 3199 C CA . LYS A 1 383 ? -8.500 -16.497 -0.287 1.00 97.12 383 LYS A CA 1
ATOM 3200 C C . LYS A 1 383 ? -7.334 -15.635 -0.764 1.00 97.12 383 LYS A C 1
ATOM 3202 O O . LYS A 1 383 ? -6.862 -15.801 -1.893 1.00 97.12 383 LYS A O 1
ATOM 3207 N N . LEU A 1 384 ? -6.867 -14.731 0.100 1.00 98.62 384 LEU A N 1
ATOM 3208 C CA . LEU A 1 384 ? -5.946 -13.645 -0.251 1.00 98.62 384 LEU A CA 1
ATOM 3209 C C . LEU A 1 384 ? -4.741 -14.096 -1.085 1.00 98.62 384 LEU A C 1
ATOM 3211 O O . LEU A 1 384 ? -4.435 -13.487 -2.110 1.00 98.62 384 LEU A O 1
ATOM 3215 N N . GLY A 1 385 ? -4.070 -15.168 -0.664 1.00 97.75 385 GLY A N 1
ATOM 3216 C CA . GLY A 1 385 ? -2.909 -15.720 -1.356 1.00 97.75 385 GLY A CA 1
ATOM 3217 C C . GLY A 1 385 ? -3.215 -16.157 -2.791 1.00 97.75 385 GLY A C 1
ATOM 3218 O O . GLY A 1 385 ? -2.404 -15.896 -3.676 1.00 97.75 385 GLY A O 1
ATOM 3219 N N . ASP A 1 386 ? -4.391 -16.738 -3.049 1.00 96.75 386 ASP A N 1
ATOM 3220 C CA . ASP A 1 386 ? -4.800 -17.179 -4.390 1.00 96.75 386 ASP A CA 1
ATOM 3221 C C . ASP A 1 386 ? -5.207 -16.005 -5.283 1.00 96.75 386 ASP A C 1
ATOM 3223 O O . ASP A 1 386 ? -4.795 -15.927 -6.439 1.00 96.75 386 ASP A O 1
ATOM 3227 N N . VAL A 1 387 ? -5.957 -15.047 -4.735 1.00 97.44 387 VAL A N 1
ATOM 3228 C CA . VAL A 1 387 ? -6.316 -13.808 -5.442 1.00 97.44 387 VAL A CA 1
ATOM 3229 C C . VAL A 1 387 ? -5.057 -13.018 -5.818 1.00 97.44 387 VAL A C 1
ATOM 3231 O O . VAL A 1 387 ? -4.958 -12.491 -6.925 1.00 97.44 387 VAL A O 1
ATOM 3234 N N . MET A 1 388 ? -4.064 -12.969 -4.927 1.00 97.88 388 MET A N 1
ATOM 3235 C CA . MET A 1 388 ? -2.773 -12.320 -5.164 1.00 97.88 388 MET A CA 1
ATOM 3236 C C . MET A 1 388 ? -1.947 -13.047 -6.239 1.00 97.88 388 MET A C 1
ATOM 3238 O O . MET A 1 388 ? -1.429 -12.411 -7.159 1.00 97.88 388 MET A O 1
ATOM 3242 N N . ARG A 1 389 ? -1.897 -14.381 -6.169 1.00 96.94 389 ARG A N 1
ATOM 3243 C CA . ARG A 1 389 ? -1.344 -15.303 -7.180 1.00 96.94 389 ARG A CA 1
ATOM 3244 C C . ARG A 1 389 ? -1.940 -15.061 -8.570 1.00 96.94 389 ARG A C 1
ATOM 3246 O O . ARG A 1 389 ? -1.198 -14.924 -9.541 1.00 96.94 389 ARG A O 1
ATOM 3253 N N . GLU A 1 390 ? -3.262 -14.968 -8.674 1.00 96.19 390 GLU A N 1
ATOM 3254 C CA . GLU A 1 390 ? -3.966 -14.695 -9.934 1.00 96.19 390 GLU A CA 1
ATOM 3255 C C . GLU A 1 390 ? -3.797 -13.244 -10.406 1.00 96.19 390 GLU A C 1
ATOM 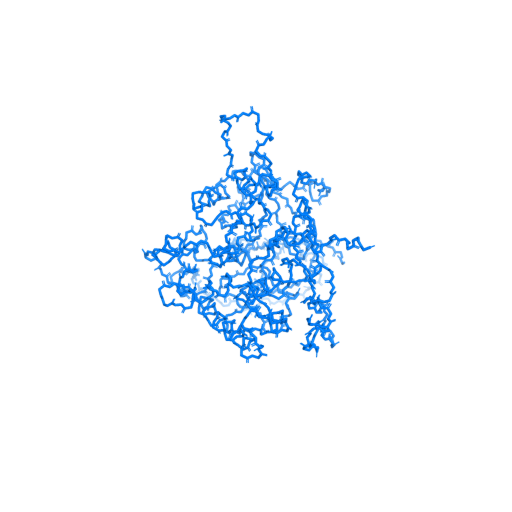3257 O O . GLU A 1 390 ? -3.782 -12.971 -11.607 1.00 96.19 390 GLU A O 1
ATOM 3262 N N . SER A 1 391 ? -3.652 -12.290 -9.485 1.00 95.81 391 SER A N 1
ATOM 3263 C CA . SER A 1 391 ? -3.396 -10.889 -9.824 1.00 95.81 391 SER A CA 1
ATOM 3264 C C . SER A 1 391 ? -2.029 -10.704 -10.481 1.00 95.81 391 SER A C 1
ATOM 3266 O O . SER A 1 391 ? -1.936 -10.081 -11.537 1.00 95.81 391 SER A O 1
ATOM 3268 N N . LEU A 1 392 ? -0.987 -11.284 -9.881 1.00 96.06 392 LEU A N 1
ATOM 3269 C CA . LEU A 1 392 ? 0.403 -11.160 -10.328 1.00 96.06 392 LEU A CA 1
ATOM 3270 C C . LEU A 1 392 ? 0.741 -12.000 -11.567 1.00 96.06 392 LEU A C 1
ATOM 3272 O O . LEU A 1 392 ? 1.797 -11.792 -12.162 1.00 96.06 392 LEU A O 1
ATOM 3276 N N . SER A 1 393 ? -0.119 -12.938 -11.977 1.00 94.12 393 SER A N 1
ATOM 3277 C CA . SER A 1 393 ? 0.148 -13.815 -13.128 1.00 94.12 393 SER A CA 1
ATOM 3278 C C . SER A 1 393 ? 0.158 -13.101 -14.484 1.00 94.12 393 SER A C 1
ATOM 3280 O O . SER A 1 393 ? 0.696 -13.649 -15.442 1.00 94.12 393 SER A O 1
ATOM 3282 N N . LEU A 1 394 ? -0.413 -11.892 -14.565 1.00 90.00 394 LEU A N 1
ATOM 3283 C CA . LEU A 1 394 ? -0.403 -11.053 -15.770 1.00 90.00 394 LEU A CA 1
ATOM 3284 C C . LEU A 1 394 ? 0.768 -10.061 -15.824 1.00 90.00 394 LEU A C 1
ATOM 3286 O O . LEU A 1 394 ? 0.922 -9.379 -16.835 1.00 90.00 394 LEU A O 1
ATOM 3290 N N . ASP A 1 395 ? 1.582 -9.954 -14.769 1.00 92.06 395 ASP A N 1
ATOM 3291 C CA . ASP A 1 395 ? 2.743 -9.064 -14.796 1.00 92.06 395 ASP A CA 1
ATOM 3292 C C . ASP A 1 395 ? 3.845 -9.626 -15.727 1.00 92.06 395 ASP A C 1
ATOM 3294 O O . ASP A 1 395 ? 4.162 -10.819 -15.648 1.00 92.06 395 ASP A O 1
ATOM 3298 N N . PRO A 1 396 ? 4.492 -8.801 -16.577 1.00 89.56 396 PRO A N 1
ATOM 3299 C CA . PRO A 1 396 ? 5.513 -9.264 -17.522 1.00 89.56 396 PRO A CA 1
ATOM 3300 C C . PRO A 1 396 ? 6.753 -9.943 -16.911 1.00 89.56 396 PRO A C 1
ATOM 3302 O O . PRO A 1 396 ? 7.518 -10.561 -17.654 1.00 89.56 396 PRO A O 1
ATOM 3305 N N . ILE A 1 397 ? 6.995 -9.835 -15.596 1.00 89.44 397 ILE A N 1
ATOM 3306 C CA . ILE A 1 397 ? 8.077 -10.555 -14.892 1.00 89.44 397 ILE A CA 1
ATOM 3307 C C . ILE A 1 397 ? 7.577 -11.685 -13.979 1.00 89.44 397 ILE A C 1
ATOM 3309 O O . ILE A 1 397 ? 8.314 -12.115 -13.080 1.00 89.44 397 ILE A O 1
ATOM 3313 N N . ALA A 1 398 ? 6.355 -12.180 -14.202 1.00 87.81 398 ALA A N 1
ATOM 3314 C CA . ALA A 1 398 ? 5.802 -13.333 -13.501 1.00 87.81 398 ALA A CA 1
ATOM 3315 C C . ALA A 1 398 ? 6.737 -14.571 -13.576 1.00 87.81 398 ALA A C 1
ATOM 3317 O O . ALA A 1 398 ? 7.292 -14.863 -14.640 1.00 87.81 398 ALA A O 1
ATOM 3318 N N . PRO A 1 399 ? 6.914 -15.329 -12.473 1.00 92.00 399 PRO A N 1
ATOM 3319 C CA . PRO A 1 399 ? 6.355 -15.094 -11.138 1.00 92.00 399 PRO A CA 1
ATOM 3320 C C . PRO A 1 399 ? 6.996 -13.885 -10.430 1.00 92.00 399 PRO A C 1
ATOM 3322 O O . PRO A 1 399 ? 8.219 -13.733 -10.405 1.00 92.00 399 PRO A O 1
ATOM 3325 N N . VAL A 1 400 ? 6.169 -13.023 -9.827 1.00 92.94 400 VAL A N 1
ATOM 3326 C CA . VAL A 1 400 ? 6.627 -11.816 -9.108 1.00 92.94 400 VAL A CA 1
ATOM 3327 C C . VAL A 1 400 ? 7.030 -12.128 -7.663 1.00 92.94 400 VAL A C 1
ATOM 3329 O O . VAL A 1 400 ? 8.066 -11.648 -7.210 1.00 92.94 400 VAL A O 1
ATOM 3332 N N . LEU A 1 401 ? 6.255 -12.955 -6.955 1.00 94.94 401 LEU A N 1
ATOM 3333 C CA . LEU A 1 401 ? 6.564 -13.432 -5.602 1.00 94.94 401 LEU A CA 1
ATOM 3334 C C . LEU A 1 401 ? 6.956 -14.913 -5.607 1.00 94.94 401 LEU A C 1
ATOM 3336 O O . LEU A 1 401 ? 6.529 -15.678 -6.471 1.00 94.94 401 LEU A O 1
ATOM 3340 N N . TYR A 1 402 ? 7.751 -15.308 -4.612 1.00 93.50 402 TYR A N 1
ATOM 3341 C CA . TYR A 1 402 ? 8.039 -16.707 -4.300 1.00 93.50 402 TYR A CA 1
ATOM 3342 C C . TYR A 1 402 ? 6.873 -17.335 -3.516 1.00 93.50 402 TYR A C 1
ATOM 3344 O O . TYR A 1 402 ? 6.305 -16.680 -2.642 1.00 93.50 402 TYR A O 1
ATOM 3352 N N . GLU A 1 403 ? 6.509 -18.586 -3.827 1.00 93.44 403 GLU A N 1
ATOM 3353 C CA . GLU A 1 403 ? 5.249 -19.217 -3.383 1.00 93.44 403 GLU A CA 1
ATOM 3354 C C . GLU A 1 403 ? 4.930 -19.102 -1.878 1.00 93.44 403 GLU A C 1
ATOM 3356 O O . GLU A 1 403 ? 3.811 -18.698 -1.553 1.00 93.44 403 GLU A O 1
ATOM 3361 N N . PRO A 1 404 ? 5.875 -19.343 -0.945 1.00 96.06 404 PRO A N 1
ATOM 3362 C CA . PRO A 1 404 ? 5.614 -19.220 0.490 1.00 96.06 404 PRO A CA 1
ATOM 3363 C C . PRO A 1 404 ? 5.107 -17.844 0.955 1.00 96.06 404 PRO A C 1
ATOM 3365 O O . PRO A 1 404 ? 4.528 -17.749 2.038 1.00 96.06 404 PRO A O 1
ATOM 3368 N N . HIS A 1 405 ? 5.281 -16.770 0.172 1.00 97.50 405 HIS A N 1
ATOM 3369 C CA . HIS A 1 405 ? 4.686 -15.472 0.504 1.00 97.50 405 HIS A CA 1
ATOM 3370 C C . HIS A 1 405 ? 3.158 -15.453 0.355 1.00 97.50 405 HIS A C 1
ATOM 3372 O O . HIS A 1 405 ? 2.513 -14.696 1.077 1.00 97.50 405 HIS A O 1
ATOM 3378 N N . TYR A 1 406 ? 2.554 -16.274 -0.513 1.00 97.88 406 TYR A N 1
ATOM 3379 C CA . TYR A 1 406 ? 1.090 -16.365 -0.608 1.00 97.88 406 TYR A CA 1
ATOM 3380 C C . TYR A 1 406 ? 0.494 -17.018 0.650 1.00 97.88 406 TYR A C 1
ATOM 3382 O O . TYR A 1 406 ? -0.512 -16.542 1.176 1.00 97.88 406 TYR A O 1
ATOM 3390 N N . ASP A 1 407 ? 1.162 -18.037 1.198 1.00 97.44 407 ASP A N 1
ATOM 3391 C CA . ASP A 1 407 ? 0.783 -18.646 2.479 1.00 97.44 407 ASP A CA 1
ATOM 3392 C C . ASP A 1 407 ? 1.053 -17.711 3.664 1.00 97.44 407 ASP A C 1
ATOM 3394 O O . ASP A 1 407 ? 0.237 -17.625 4.585 1.00 97.44 407 ASP A O 1
ATOM 3398 N N . ALA A 1 408 ? 2.150 -16.946 3.626 1.00 98.38 408 ALA A N 1
ATOM 3399 C CA . ALA A 1 408 ? 2.419 -15.904 4.614 1.00 98.38 408 ALA A CA 1
ATOM 3400 C C . ALA A 1 408 ? 1.340 -14.806 4.603 1.00 98.38 408 ALA A C 1
ATOM 3402 O O . ALA A 1 408 ? 0.900 -14.392 5.672 1.00 98.38 408 ALA A O 1
ATOM 3403 N N . LEU A 1 409 ? 0.856 -14.377 3.430 1.00 98.75 409 LEU A N 1
ATOM 3404 C CA . LEU A 1 409 ? -0.258 -13.426 3.314 1.00 98.75 409 LEU A CA 1
ATOM 3405 C C . LEU A 1 409 ? -1.539 -13.967 3.966 1.00 98.75 409 LEU A C 1
ATOM 3407 O O . LEU A 1 409 ? -2.161 -13.249 4.746 1.00 98.75 409 LEU A O 1
ATOM 3411 N N . ASN A 1 410 ? -1.896 -15.231 3.712 1.00 98.69 410 ASN A N 1
ATOM 3412 C CA . ASN A 1 410 ? -3.048 -15.885 4.349 1.00 98.69 410 ASN A CA 1
ATOM 3413 C C . ASN A 1 410 ? -2.897 -15.930 5.883 1.00 98.69 410 ASN A C 1
ATOM 3415 O O . ASN A 1 410 ? -3.800 -15.538 6.621 1.00 98.69 410 ASN A O 1
ATOM 3419 N N . ARG A 1 411 ? -1.726 -16.354 6.378 1.00 98.69 411 ARG A N 1
ATOM 3420 C CA . ARG A 1 411 ? -1.425 -16.423 7.818 1.00 98.69 411 ARG A CA 1
ATOM 3421 C C . ARG A 1 411 ? -1.499 -15.046 8.486 1.00 98.69 411 ARG A C 1
ATOM 3423 O O . ARG A 1 411 ? -2.109 -14.906 9.545 1.00 98.69 411 ARG A O 1
ATOM 3430 N N . ARG A 1 412 ? -0.919 -14.021 7.855 1.00 98.81 412 ARG A N 1
ATOM 3431 C CA . ARG A 1 412 ? -0.937 -12.631 8.337 1.00 98.81 412 ARG A CA 1
ATOM 3432 C C . ARG A 1 412 ? -2.342 -12.040 8.321 1.00 98.81 412 ARG A C 1
ATOM 3434 O O . ARG A 1 412 ? -2.701 -11.362 9.278 1.00 98.81 412 ARG A O 1
ATOM 3441 N N . LEU A 1 413 ? -3.161 -12.335 7.311 1.00 98.88 413 LEU A N 1
ATOM 3442 C CA . LEU A 1 413 ? -4.567 -11.924 7.282 1.00 98.88 413 LEU A CA 1
ATOM 3443 C C . LEU A 1 413 ? -5.331 -12.454 8.506 1.00 98.88 413 LEU A C 1
ATOM 3445 O O . LEU A 1 413 ? -5.969 -11.669 9.208 1.00 98.88 413 LEU A O 1
ATOM 3449 N N . GLY A 1 414 ? -5.173 -13.740 8.832 1.00 98.75 414 GLY A N 1
ATOM 3450 C CA . GLY A 1 414 ? -5.755 -14.331 10.041 1.00 98.75 414 GLY A CA 1
ATOM 3451 C C . GLY A 1 414 ? -5.283 -13.657 11.340 1.00 98.75 414 GLY A C 1
ATOM 3452 O O . GLY A 1 414 ? -6.083 -13.444 12.253 1.00 98.75 414 GLY A O 1
ATOM 3453 N N . ILE A 1 415 ? -4.009 -13.245 11.418 1.00 98.81 415 ILE A N 1
ATOM 3454 C CA . ILE A 1 415 ? -3.474 -12.465 12.552 1.00 98.81 415 ILE A CA 1
ATOM 3455 C C . ILE A 1 415 ? -4.141 -11.082 12.640 1.00 98.81 415 ILE A C 1
ATOM 3457 O O . ILE A 1 415 ? -4.552 -10.683 13.730 1.00 98.81 415 ILE A O 1
ATOM 3461 N N . VAL A 1 416 ? -4.299 -10.367 11.519 1.00 98.88 416 VAL A N 1
ATOM 3462 C CA . VAL A 1 416 ? -4.989 -9.062 11.485 1.00 98.88 416 VAL A CA 1
ATOM 3463 C C . VAL A 1 416 ? -6.439 -9.208 11.940 1.00 98.88 416 VAL A C 1
ATOM 3465 O O . VAL A 1 416 ? -6.870 -8.482 12.831 1.00 98.88 416 VAL A O 1
ATOM 3468 N N . ILE A 1 417 ? -7.187 -10.166 11.385 1.00 98.81 417 ILE A N 1
ATOM 3469 C CA . ILE A 1 417 ? -8.595 -10.401 11.741 1.00 98.81 417 ILE A CA 1
ATOM 3470 C C . ILE A 1 417 ? -8.731 -10.751 13.227 1.00 98.81 417 ILE A C 1
ATOM 3472 O O . ILE A 1 417 ? -9.627 -10.236 13.897 1.00 98.81 417 ILE A O 1
ATOM 3476 N N . LYS A 1 418 ? -7.824 -11.573 13.772 1.00 98.69 418 LYS A N 1
ATOM 3477 C CA . LYS A 1 418 ? -7.778 -11.880 15.208 1.00 98.69 418 LYS A CA 1
ATOM 3478 C C . LYS A 1 418 ? -7.523 -10.632 16.059 1.00 98.69 418 LYS A C 1
ATOM 3480 O O . LYS A 1 418 ? -8.144 -10.484 17.107 1.00 98.69 418 LYS A O 1
ATOM 3485 N N . GLU A 1 419 ? -6.646 -9.731 15.623 1.00 98.62 419 GLU A N 1
ATOM 3486 C CA . GLU A 1 419 ? -6.373 -8.481 16.338 1.00 98.62 419 GLU A CA 1
ATOM 3487 C C . GLU A 1 419 ? -7.568 -7.514 16.305 1.00 98.62 419 GLU A C 1
ATOM 3489 O O . GLU A 1 419 ? -7.867 -6.892 17.323 1.00 98.62 419 GLU A O 1
ATOM 3494 N N . VAL A 1 420 ? -8.292 -7.425 15.182 1.00 98.56 420 VAL A N 1
ATOM 3495 C CA . VAL A 1 420 ? -9.530 -6.627 15.098 1.00 98.56 420 VAL A CA 1
ATOM 3496 C C . VAL A 1 420 ? -10.604 -7.196 16.025 1.00 98.56 420 VAL A C 1
ATOM 3498 O O . VAL A 1 420 ? -11.185 -6.442 16.801 1.00 98.56 420 VAL A O 1
ATOM 3501 N N . LYS A 1 421 ? -10.821 -8.520 16.009 1.00 98.44 421 LYS A N 1
ATOM 3502 C CA . LYS A 1 421 ? -11.755 -9.196 16.929 1.00 98.44 421 LYS A CA 1
ATOM 3503 C C . LYS A 1 421 ? -11.398 -8.924 18.390 1.00 98.44 421 LYS A C 1
ATOM 3505 O O . LYS A 1 421 ? -12.270 -8.512 19.143 1.00 98.44 421 LYS A O 1
ATOM 3510 N N . ARG A 1 422 ? -10.110 -9.012 18.750 1.00 98.06 422 ARG A N 1
ATOM 3511 C CA . ARG A 1 422 ? -9.615 -8.635 20.082 1.00 98.06 422 ARG A CA 1
ATOM 3512 C C . ARG A 1 422 ? -9.998 -7.194 20.441 1.00 98.06 422 ARG A C 1
ATOM 3514 O O . ARG A 1 422 ? -10.479 -6.956 21.539 1.00 98.06 422 ARG A O 1
ATOM 3521 N N . CYS A 1 423 ? -9.783 -6.225 19.549 1.00 98.06 423 CYS A N 1
ATOM 3522 C CA . CYS A 1 423 ? -10.182 -4.839 19.814 1.00 98.06 423 CYS A CA 1
ATOM 3523 C C . CYS A 1 423 ? -11.695 -4.704 20.054 1.00 98.06 423 CYS A C 1
ATOM 3525 O O . CYS A 1 423 ? -12.081 -3.984 20.970 1.00 98.06 423 CYS A O 1
ATOM 3527 N N . ILE A 1 424 ? -12.533 -5.404 19.278 1.00 98.31 424 ILE A N 1
ATOM 3528 C CA . ILE A 1 424 ? -13.998 -5.395 19.440 1.00 98.31 424 ILE A CA 1
ATOM 3529 C C . ILE A 1 424 ? -14.398 -6.007 20.795 1.00 98.31 424 ILE A C 1
ATOM 3531 O O . ILE A 1 424 ? -15.175 -5.406 21.529 1.00 98.31 424 ILE A O 1
ATOM 3535 N N . GLU A 1 425 ? -13.813 -7.147 21.173 1.00 97.31 425 GLU A N 1
ATOM 3536 C CA . GLU A 1 425 ? -14.071 -7.848 22.445 1.00 97.31 425 GLU A CA 1
ATOM 3537 C C . GLU A 1 425 ? -13.727 -7.022 23.702 1.00 97.31 425 GLU A C 1
ATOM 3539 O O . GLU A 1 425 ? -14.329 -7.237 24.751 1.00 97.31 425 GLU A O 1
ATOM 3544 N N . TYR A 1 426 ? -12.776 -6.082 23.612 1.00 94.56 426 TYR A N 1
ATOM 3545 C CA . TYR A 1 426 ? -12.409 -5.170 24.710 1.00 94.56 426 TYR A CA 1
ATOM 3546 C C . TYR A 1 426 ? -13.080 -3.785 24.632 1.00 94.56 426 TYR A C 1
ATOM 3548 O O . TYR A 1 426 ? -12.780 -2.927 25.463 1.00 94.56 426 TYR A O 1
ATOM 3556 N N . SER A 1 427 ? -13.951 -3.544 23.649 1.00 94.62 427 SER A N 1
ATOM 3557 C CA . SER A 1 427 ? -14.686 -2.280 23.493 1.00 94.62 427 SER A CA 1
ATOM 3558 C C . SER A 1 427 ? -16.101 -2.358 24.074 1.00 94.62 427 SER A C 1
ATOM 3560 O O . SER A 1 427 ? -16.677 -3.440 24.154 1.00 94.62 427 SER A O 1
ATOM 3562 N N . GLU A 1 428 ? -16.675 -1.217 24.471 1.00 94.00 428 GLU A N 1
ATOM 3563 C CA . GLU A 1 428 ? -18.072 -1.160 24.937 1.00 94.00 428 GLU A CA 1
ATOM 3564 C C . GLU A 1 428 ? -19.060 -1.368 23.777 1.00 94.00 428 GLU A C 1
ATOM 3566 O O . GLU A 1 428 ? -20.102 -2.003 23.951 1.00 94.00 428 GLU A O 1
ATOM 3571 N N . SER A 1 429 ? -18.718 -0.876 22.582 1.00 95.56 429 SER A N 1
ATOM 3572 C CA . SER A 1 429 ? -19.478 -1.072 21.349 1.00 95.56 429 SER A CA 1
ATOM 3573 C C . SER A 1 429 ? -18.564 -1.357 20.156 1.00 95.56 429 SER A C 1
ATOM 3575 O O . SER A 1 429 ? -17.520 -0.732 19.986 1.00 95.56 429 SER A O 1
ATOM 3577 N N . GLU A 1 430 ? -19.017 -2.204 19.227 1.00 95.44 430 GLU A N 1
ATOM 3578 C CA . GLU A 1 430 ? -18.336 -2.441 17.944 1.00 95.44 430 GLU A CA 1
ATOM 3579 C C . GLU A 1 430 ? -18.087 -1.130 17.166 1.00 95.44 430 GLU A C 1
ATOM 3581 O O . GLU A 1 430 ? -17.063 -0.994 16.494 1.00 95.44 430 GLU A O 1
ATOM 3586 N N . SER A 1 431 ? -18.956 -0.120 17.325 1.00 96.12 431 SER A N 1
ATOM 3587 C CA . SER A 1 431 ? -18.784 1.224 16.744 1.00 96.12 431 SER A CA 1
ATOM 3588 C C . SER A 1 431 ? -17.591 2.007 17.303 1.00 96.12 431 SER A C 1
ATOM 3590 O O . SER A 1 431 ? -17.157 2.994 16.696 1.00 96.12 431 SER A O 1
ATOM 3592 N N . ASP A 1 432 ? -17.045 1.612 18.453 1.00 95.88 432 ASP A N 1
ATOM 3593 C CA . ASP A 1 432 ? -15.854 2.229 19.038 1.00 95.88 432 ASP A CA 1
ATOM 3594 C C . ASP A 1 432 ? -14.594 1.833 18.273 1.00 95.88 432 ASP A C 1
ATOM 3596 O O . ASP A 1 432 ? -13.691 2.662 18.131 1.00 95.88 432 ASP A O 1
ATOM 3600 N N . VAL A 1 433 ? -14.603 0.642 17.672 1.00 98.00 433 VAL A N 1
ATOM 3601 C CA . VAL A 1 433 ? -13.524 0.104 16.839 1.00 98.00 433 VAL A CA 1
ATOM 3602 C C . VAL A 1 433 ? -13.810 0.330 15.358 1.00 98.00 433 VAL A C 1
ATOM 3604 O O . VAL A 1 433 ? -13.020 0.979 14.669 1.00 98.00 433 VAL A O 1
ATOM 3607 N N . LEU A 1 434 ? -14.939 -0.173 14.857 1.00 98.25 434 LEU A N 1
ATOM 3608 C CA . LEU A 1 434 ? -15.306 -0.135 13.444 1.00 98.25 434 LEU A CA 1
ATOM 3609 C C . LEU A 1 434 ? -15.976 1.194 13.088 1.00 98.25 434 LEU A C 1
ATOM 3611 O O . LEU A 1 434 ? -17.170 1.409 13.293 1.00 98.25 434 LEU A O 1
ATOM 3615 N N . LYS A 1 435 ? -15.190 2.103 12.516 1.00 97.38 435 LYS A N 1
ATOM 3616 C CA . LYS A 1 435 ? -15.648 3.422 12.075 1.00 97.38 435 LYS A CA 1
ATOM 3617 C C . LYS A 1 435 ? -16.238 3.364 10.668 1.00 97.38 435 LYS A C 1
ATOM 3619 O O . LYS A 1 435 ? -15.714 2.683 9.784 1.00 97.38 435 LYS A O 1
ATOM 3624 N N . ALA A 1 436 ? -17.306 4.130 10.452 1.00 95.06 436 ALA A N 1
ATOM 3625 C CA . ALA A 1 436 ? -17.771 4.486 9.114 1.00 95.06 436 ALA A CA 1
ATOM 3626 C C . ALA A 1 436 ? -16.710 5.323 8.370 1.00 95.06 436 ALA A C 1
ATOM 3628 O O . ALA A 1 436 ? -15.790 5.863 8.992 1.00 95.06 436 ALA A O 1
ATOM 3629 N N . GLU A 1 437 ? -16.834 5.445 7.045 1.00 94.12 437 GLU A N 1
ATOM 3630 C CA . GLU A 1 437 ? -15.956 6.335 6.278 1.00 94.12 437 GLU A CA 1
ATOM 3631 C C . GLU A 1 437 ? -16.183 7.796 6.690 1.00 94.12 437 GLU A C 1
ATOM 3633 O O . GLU A 1 437 ? -17.306 8.287 6.566 1.00 94.12 437 GLU A O 1
ATOM 3638 N N . PRO A 1 438 ? -15.149 8.523 7.151 1.00 93.81 438 PRO A N 1
ATOM 3639 C CA . PRO A 1 438 ? -15.302 9.933 7.486 1.00 93.81 438 PRO A CA 1
ATOM 3640 C C . PRO A 1 438 ? -15.625 10.751 6.237 1.00 93.81 438 PRO A C 1
ATOM 3642 O O . PRO A 1 438 ? -14.976 10.570 5.203 1.00 93.81 438 PRO A O 1
ATOM 3645 N N . THR A 1 439 ? -16.546 11.706 6.343 1.00 94.00 439 THR A N 1
ATOM 3646 C CA . THR A 1 439 ? -16.889 12.616 5.238 1.00 94.00 439 THR A CA 1
ATOM 3647 C C . THR A 1 439 ? -16.098 13.927 5.292 1.00 94.00 439 THR A C 1
ATOM 3649 O O . THR A 1 439 ? -15.642 14.378 6.352 1.00 94.00 439 THR A O 1
ATOM 3652 N N . LEU A 1 440 ? -15.956 14.594 4.139 1.00 94.56 440 LEU A N 1
ATOM 3653 C CA . LEU A 1 440 ? -15.359 15.932 4.085 1.00 94.56 440 LEU A CA 1
ATOM 3654 C C . LEU A 1 440 ? -16.216 16.943 4.866 1.00 94.56 440 LEU A C 1
ATOM 3656 O O . LEU A 1 440 ? -15.667 17.793 5.567 1.00 94.56 440 LEU A O 1
ATOM 3660 N N . ALA A 1 441 ? -17.545 16.828 4.798 1.00 92.56 441 ALA A N 1
ATOM 3661 C CA . ALA A 1 441 ? -18.477 17.703 5.504 1.00 92.56 441 ALA A CA 1
ATOM 3662 C C . ALA A 1 441 ? -18.309 17.636 7.035 1.00 92.56 441 ALA A C 1
ATOM 3664 O O . ALA A 1 441 ? -18.229 18.674 7.697 1.00 92.56 441 ALA A O 1
ATOM 3665 N N . GLU A 1 442 ? -18.195 16.436 7.612 1.00 92.81 442 GLU A N 1
ATOM 3666 C CA . GLU A 1 442 ? -17.922 16.247 9.046 1.00 92.81 442 GLU A CA 1
ATOM 3667 C C . GLU A 1 442 ? -16.560 16.798 9.447 1.00 92.81 442 GLU A C 1
ATOM 3669 O O . GLU A 1 442 ? -16.465 17.537 10.428 1.00 92.81 442 GLU A O 1
ATOM 3674 N N . TYR A 1 443 ? -15.518 16.507 8.664 1.00 94.44 443 TYR A N 1
ATOM 3675 C CA . TYR A 1 443 ? -14.192 17.059 8.917 1.00 94.44 443 TYR A CA 1
ATOM 3676 C C . TYR A 1 443 ? -14.211 18.595 8.908 1.00 94.44 443 TYR A C 1
ATOM 3678 O O . TYR A 1 443 ? -13.689 19.212 9.837 1.00 94.44 443 TYR A O 1
ATOM 3686 N N . LEU A 1 444 ? -14.861 19.219 7.919 1.00 93.56 444 LEU A N 1
ATOM 3687 C CA . LEU A 1 444 ? -14.987 20.676 7.828 1.00 93.56 444 LEU A CA 1
ATOM 3688 C C . LEU A 1 444 ? -15.798 21.275 8.984 1.00 93.56 444 LEU A C 1
ATOM 3690 O O . LEU A 1 444 ? -15.436 22.348 9.466 1.00 93.56 444 LEU A O 1
ATOM 3694 N N . ARG A 1 445 ? -16.844 20.593 9.474 1.00 93.00 445 ARG A N 1
ATOM 3695 C CA . ARG A 1 445 ? -17.538 20.986 10.716 1.00 93.00 445 ARG A CA 1
ATOM 3696 C C . ARG A 1 445 ? -16.594 20.916 11.920 1.00 93.00 445 ARG A C 1
ATOM 3698 O O . ARG A 1 445 ? -16.508 21.883 12.664 1.00 93.00 445 ARG A O 1
ATOM 3705 N N . SER A 1 446 ? -15.815 19.840 12.047 1.00 90.88 446 SER A N 1
ATOM 3706 C CA . SER A 1 446 ? -14.905 19.598 13.179 1.00 90.88 446 SER A CA 1
ATOM 3707 C C . SER A 1 446 ? -13.721 20.570 13.295 1.00 90.88 446 SER A C 1
ATOM 3709 O O . SER A 1 446 ? -13.027 20.552 14.311 1.00 90.88 446 SER A O 1
ATOM 3711 N N . ILE A 1 447 ? -13.437 21.383 12.271 1.00 89.94 447 ILE A N 1
ATOM 3712 C CA . ILE A 1 447 ? -12.333 22.363 12.281 1.00 89.94 447 ILE A CA 1
ATOM 3713 C C . ILE A 1 447 ? -12.795 23.822 12.322 1.00 89.94 447 ILE A C 1
ATOM 3715 O O . ILE A 1 447 ? -11.949 24.705 12.457 1.00 89.94 447 ILE A O 1
ATOM 3719 N N . LYS A 1 448 ? -14.099 24.098 12.197 1.00 81.12 448 LYS A N 1
ATOM 3720 C CA . LYS A 1 448 ? -14.605 25.452 12.440 1.00 81.12 448 LYS A CA 1
ATOM 3721 C C . LYS A 1 448 ? -14.473 25.756 13.938 1.00 81.12 448 LYS A C 1
ATOM 3723 O O . LYS A 1 448 ? -14.782 24.875 14.741 1.00 81.12 448 LYS A O 1
ATOM 3728 N N . PRO A 1 449 ? -14.019 26.957 14.335 1.00 68.19 449 PRO A N 1
ATOM 3729 C CA . PRO A 1 449 ? -14.195 27.385 15.714 1.00 68.19 449 PRO A CA 1
ATOM 3730 C C . PRO A 1 449 ? -15.695 27.409 16.027 1.00 68.19 449 PRO A C 1
ATOM 3732 O O . PRO A 1 449 ? -16.501 27.797 15.176 1.00 68.19 449 PRO A O 1
ATOM 3735 N N . HIS A 1 450 ? -16.061 26.986 17.236 1.00 57.34 450 HIS A N 1
ATOM 3736 C CA . HIS A 1 450 ? -17.356 27.351 17.791 1.00 57.34 450 HIS A CA 1
ATOM 3737 C C . HIS A 1 450 ? -17.331 28.868 17.989 1.00 57.34 450 HIS A C 1
ATOM 3739 O O . HIS A 1 450 ? -16.519 29.379 18.758 1.00 57.34 450 HIS A O 1
ATOM 3745 N N . ASN A 1 451 ? -18.154 29.576 17.216 1.00 50.59 451 ASN A N 1
ATOM 3746 C CA . ASN A 1 451 ? -18.483 30.965 17.496 1.00 50.59 451 ASN A CA 1
ATOM 3747 C C . ASN A 1 451 ? -19.604 30.937 18.539 1.00 50.59 451 ASN A C 1
ATOM 3749 O O . ASN A 1 451 ? -20.777 30.963 18.160 1.00 50.59 451 ASN A O 1
ATOM 3753 N N . ASP A 1 452 ? -19.208 30.812 19.803 1.00 40.78 452 ASP A N 1
ATOM 3754 C CA . ASP A 1 452 ? -20.053 31.094 20.967 1.00 40.78 452 ASP A CA 1
ATOM 3755 C C . ASP A 1 452 ? -19.965 32.596 21.312 1.00 40.78 452 ASP A C 1
ATOM 3757 O O . ASP A 1 452 ? -18.848 33.159 21.192 1.00 40.78 452 ASP A O 1
#

Radius of gyration: 26.31 Å; Cα contacts (8 Å, |Δi|>4): 588; chains: 1; bounding box: 85×64×55 Å